Protein AF-A0A0F9MNR6-F1 (afdb_monomer)

Sequence (691 aa):
SHTIAQTVEPNKKSMDAIFELLEKRSGTDFSLYKPTTIMRRINHRMANLQLGSLVEYFEMIKNSPRELDVLFETVLIGVTEFFRDTEAYAGLKKYLEIMLNDKNSGDSIRIWSVGCATGQEPYSVGILLHELLGKTINQYHIQVFASDIDEKALNFGRKGIYPKESLESMPPDLVKRYFEPRGEHHFEIVKEIKQHTLFTRHDISNDPPFVKLDLITCRNLLIYFNNDLQKQSFQIFHYSLRPHGLLFLGKSESVSVAADLFTTTDSKKIFRKADATLNYQLRFSRFKNQRERMASEKQKDKVRNMSIIDVAKETLYYKFEHPFVIVNGQSEIKEVHGSLRLYLEIGQGTMNANLHKMANPELVTVLKALQAQVKKTGVPHLSHIVKFNLYDNDHYLRIRIAPLIYMVREEQYYLVMFQKVEPSDQILDLEKKLNTQDFVDLRIKELEDELASTKEHLQIFTEELEATNEELQTINEELQSANEELKSSNEELETSNEELQSANEELNTANHEMRLANEELVKKENELQEEKEKKLQEEKEKQEKLIEEMKKIKKEKKEKPKKVKKEKADQIVSETTIPTQEISGAKTSSPNSLFQTLSQETEEPEKKSIASFVPFSEGKESEAPESSKLRIIPNVTDTESAHSSFTPIQSTPLIQSESPKPAGNETTTCKKCGSVLSNDYVFCNKCGDRL

pLDDT: mean 72.27, std 23.28, range [23.66, 98.5]

Secondary structure (DSSP, 8-state):
---------HHHHHHHHHHHHHHHHHS--GGGB-HHHHHHHHHHHHHHTT---HHHHHHHHHH-HHHHHHHHHHH------TTSSHHHHHHHHHHHHHHHHT--TT-EEEEEEET-TTTHHHHHHHHHHHHHHGGGGGGSEEEEEEEES-HHHHHHHHHTEEEGGGGTTS-HHHHHHHEEE-SSSEEEEPHHHHTTEEEEE--TTTSPPPPSEEEEEE-SSGGGB-HHHHHHHHHHHHHHEEEEEEEEE-TT--STTSTTTEEE-SSTTEEEE-----------GGG--HHHHHHHHHHHT------HHHHHHHHHHHT--S-EEEE-TT-BEEEEES--TTTB---SSS---BHHHHB-HHHHHHHHHHHHHHHHHSS-EE---EEEEETTEEEEEEEEEEE-SS-BTTB--EEEEEEEE---HHHHHHHTT--STHHHHHHHHHHHHHHHHHHHHHHHHHHHHHHHHHHHHHHHHHHHHHHHHHHHHHHHHHHHHHHHHHHHHHHHHHHHHHHHHHHHHHHHHHHHHHHHHHHHHHHHHHHHHHHHHHHHHHHHTTSS--------------------------------------------------------------------------------------------------PPPPPP--EEE-TTT--EEETT-SB-TTT--B-

Structure (mmCIF, N/CA/C/O backbone):
data_AF-A0A0F9MNR6-F1
#
_entry.id   AF-A0A0F9MNR6-F1
#
loop_
_atom_site.group_PDB
_atom_site.id
_atom_site.type_symbol
_atom_site.label_atom_id
_atom_site.label_alt_id
_atom_site.label_comp_id
_atom_site.label_asym_id
_atom_site.label_entity_id
_atom_site.label_seq_id
_atom_site.pdbx_PDB_ins_code
_atom_site.Cartn_x
_atom_site.Cartn_y
_atom_site.Cartn_z
_atom_site.occupancy
_atom_site.B_iso_or_equiv
_atom_site.auth_seq_id
_atom_site.auth_comp_id
_atom_site.auth_asym_id
_atom_site.auth_atom_id
_atom_site.pdbx_PDB_model_num
ATOM 1 N N . SER A 1 1 ? 51.998 16.775 16.674 1.00 32.69 1 SER A N 1
ATOM 2 C CA . SER A 1 1 ? 51.042 17.892 16.800 1.00 32.69 1 SER A CA 1
ATOM 3 C C . SER A 1 1 ? 49.997 17.801 15.706 1.00 32.69 1 SER A C 1
ATOM 5 O O . SER A 1 1 ? 50.292 17.231 14.664 1.00 32.69 1 SER A O 1
ATOM 7 N N . HIS A 1 2 ? 48.796 18.313 15.975 1.00 33.59 2 HIS A N 1
ATOM 8 C CA . HIS A 1 2 ? 47.637 18.390 15.071 1.00 33.59 2 HIS A CA 1
ATOM 9 C C . HIS A 1 2 ? 47.983 19.093 13.727 1.00 33.59 2 HIS A C 1
ATOM 11 O O . HIS A 1 2 ? 48.987 19.796 13.655 1.00 33.59 2 HIS A O 1
ATOM 17 N N . THR A 1 3 ? 47.239 18.908 12.627 1.00 30.78 3 THR A N 1
ATOM 18 C CA . THR A 1 3 ? 45.774 18.728 12.576 1.00 30.78 3 THR A CA 1
ATOM 19 C C . THR A 1 3 ? 45.294 17.762 11.491 1.00 30.78 3 THR A C 1
ATOM 21 O O . THR A 1 3 ? 45.561 17.957 10.311 1.00 30.78 3 THR A O 1
ATOM 24 N N . ILE A 1 4 ? 44.480 16.778 11.893 1.00 39.31 4 ILE A N 1
ATOM 25 C CA . ILE A 1 4 ? 43.567 16.061 10.993 1.00 39.31 4 ILE A CA 1
ATOM 26 C C . ILE A 1 4 ? 42.297 16.912 10.891 1.00 39.31 4 ILE A C 1
ATOM 28 O O . ILE A 1 4 ? 41.480 16.919 11.810 1.00 39.31 4 ILE A O 1
ATOM 32 N N . ALA A 1 5 ? 42.148 17.661 9.799 1.00 33.19 5 ALA A N 1
ATOM 33 C CA . ALA A 1 5 ? 40.918 18.390 9.506 1.00 33.19 5 ALA A CA 1
ATOM 34 C C . ALA A 1 5 ? 39.936 17.441 8.804 1.00 33.19 5 ALA A C 1
ATOM 36 O O . ALA A 1 5 ? 40.214 16.951 7.711 1.00 33.19 5 ALA A O 1
ATOM 37 N N . GLN A 1 6 ? 38.805 17.144 9.444 1.00 35.50 6 GLN A N 1
ATOM 38 C CA . GLN A 1 6 ? 37.807 16.213 8.913 1.00 35.50 6 GLN A CA 1
ATOM 39 C C . GLN A 1 6 ? 37.038 16.842 7.741 1.00 35.50 6 GLN A C 1
ATOM 41 O O . GLN A 1 6 ? 36.097 17.607 7.944 1.00 35.50 6 GLN A O 1
ATOM 46 N N . THR A 1 7 ? 37.393 16.485 6.506 1.00 32.19 7 THR A N 1
ATOM 47 C CA . THR A 1 7 ? 36.620 16.835 5.304 1.00 32.19 7 THR A CA 1
ATOM 48 C C . THR A 1 7 ? 35.367 15.961 5.189 1.00 32.19 7 THR A C 1
ATOM 50 O O . THR A 1 7 ? 35.313 15.037 4.380 1.00 32.19 7 THR A O 1
ATOM 53 N N . VAL A 1 8 ? 34.357 16.235 6.020 1.00 35.06 8 VAL A N 1
ATOM 54 C CA . VAL A 1 8 ? 33.008 15.666 5.862 1.00 35.06 8 VAL A CA 1
ATOM 55 C C . VAL A 1 8 ? 32.266 16.445 4.770 1.00 35.06 8 VAL A C 1
ATOM 57 O O . VAL A 1 8 ? 32.317 17.672 4.717 1.00 35.06 8 VAL A O 1
ATOM 60 N N . GLU A 1 9 ? 31.632 15.719 3.854 1.00 35.97 9 GLU A N 1
ATOM 61 C CA . GLU A 1 9 ? 31.343 16.200 2.499 1.00 35.97 9 GLU A CA 1
ATOM 62 C C . GLU A 1 9 ? 30.207 17.242 2.403 1.00 35.97 9 GLU A C 1
ATOM 64 O O . GLU A 1 9 ? 29.107 16.997 2.911 1.00 35.97 9 GLU A O 1
ATOM 69 N N . PRO A 1 10 ? 30.380 18.327 1.617 1.00 40.88 10 PRO A N 1
ATOM 70 C CA . PRO A 1 10 ? 29.270 19.190 1.198 1.00 40.88 10 PRO A CA 1
ATOM 71 C C . PRO A 1 10 ? 28.190 18.435 0.401 1.00 40.88 10 PRO A C 1
ATOM 73 O O . PRO A 1 10 ? 27.001 18.715 0.544 1.00 40.88 10 PRO A O 1
ATOM 76 N N . ASN A 1 11 ? 28.602 17.437 -0.392 1.00 54.56 11 ASN A N 1
ATOM 77 C CA . ASN A 1 11 ? 27.741 16.696 -1.320 1.00 54.56 11 ASN A CA 1
ATOM 78 C C . ASN A 1 11 ? 26.550 16.006 -0.645 1.00 54.56 11 ASN A C 1
ATOM 80 O O . ASN A 1 11 ? 25.481 15.918 -1.249 1.00 54.56 11 ASN A O 1
ATOM 84 N N . LYS A 1 12 ? 26.708 15.516 0.593 1.00 55.94 12 LYS A N 1
ATOM 85 C CA . LYS A 1 12 ? 25.660 14.726 1.251 1.00 55.94 12 LYS A CA 1
ATOM 86 C C . LYS A 1 12 ? 24.411 15.564 1.537 1.00 55.94 12 LYS A C 1
ATOM 88 O O . LYS A 1 12 ? 23.324 15.176 1.128 1.00 55.94 12 LYS A O 1
ATOM 93 N N . LYS A 1 13 ? 24.583 16.766 2.106 1.00 66.62 13 LYS A N 1
ATOM 94 C CA . LYS A 1 13 ? 23.473 17.707 2.354 1.00 66.62 13 LYS A CA 1
ATOM 95 C C . LYS A 1 13 ? 22.749 18.108 1.066 1.00 66.62 13 LYS A C 1
ATOM 97 O O . LYS A 1 13 ? 21.528 18.211 1.064 1.00 66.62 13 LYS A O 1
ATOM 102 N N . SER A 1 14 ? 23.487 18.315 -0.028 1.00 71.56 14 SER A N 1
ATOM 103 C CA . SER A 1 14 ? 22.893 18.614 -1.337 1.00 71.56 14 SER A CA 1
ATOM 104 C C . SER A 1 14 ? 22.093 17.431 -1.888 1.00 71.56 14 SER A C 1
ATOM 106 O O . SER A 1 14 ? 21.013 17.635 -2.431 1.00 71.56 14 SER A O 1
ATOM 108 N N . MET A 1 15 ? 22.576 16.197 -1.715 1.00 80.69 15 MET A N 1
ATOM 109 C CA . MET A 1 15 ? 21.861 14.992 -2.145 1.00 80.69 15 MET A CA 1
ATOM 110 C C . MET A 1 15 ? 20.571 14.771 -1.342 1.00 80.69 15 MET A C 1
ATOM 112 O O . MET A 1 15 ? 19.519 14.532 -1.932 1.00 80.69 15 MET A O 1
ATOM 116 N N . ASP A 1 16 ? 20.624 14.933 -0.018 1.00 83.44 16 ASP A N 1
ATOM 117 C CA . ASP A 1 16 ? 19.452 14.826 0.861 1.00 83.44 16 ASP A CA 1
ATOM 118 C C . ASP A 1 16 ? 18.376 15.875 0.490 1.00 83.44 16 ASP A C 1
ATOM 120 O O . ASP A 1 16 ? 17.186 15.564 0.424 1.00 83.44 16 ASP A O 1
ATOM 124 N N . ALA A 1 17 ? 18.787 17.100 0.136 1.00 84.81 17 ALA A N 1
ATOM 125 C CA . ALA A 1 17 ? 17.880 18.153 -0.328 1.00 84.81 17 ALA A CA 1
ATOM 126 C C . ALA A 1 17 ? 17.275 17.883 -1.726 1.00 84.81 17 ALA A C 1
ATOM 128 O O . ALA A 1 17 ? 16.123 18.241 -1.979 1.00 84.81 17 ALA A O 1
ATOM 129 N N . ILE A 1 18 ? 18.007 17.214 -2.629 1.00 86.75 18 ILE A N 1
ATOM 130 C CA . ILE A 1 18 ? 17.462 16.736 -3.914 1.00 86.75 18 ILE A CA 1
ATOM 131 C C . ILE A 1 18 ? 16.411 15.639 -3.673 1.00 86.75 18 ILE A C 1
ATOM 133 O O . ILE A 1 18 ? 15.368 15.645 -4.330 1.00 86.75 18 ILE A O 1
ATOM 137 N N . PHE A 1 19 ? 16.638 14.731 -2.714 1.00 87.25 19 PHE A N 1
ATOM 138 C CA . PHE A 1 19 ? 15.638 13.728 -2.335 1.00 87.25 19 PHE A CA 1
ATOM 139 C C . PHE A 1 19 ? 14.364 14.362 -1.767 1.00 87.25 19 PHE A C 1
ATOM 141 O O . PHE A 1 19 ? 13.280 13.961 -2.184 1.00 87.25 19 PHE A O 1
ATOM 148 N N . GLU A 1 20 ? 14.456 15.385 -0.907 1.00 86.12 20 GLU A N 1
ATOM 149 C CA . GLU A 1 20 ? 13.261 16.104 -0.437 1.00 86.12 20 GLU A CA 1
ATOM 150 C C . GLU A 1 20 ? 12.458 16.737 -1.581 1.00 86.12 20 GLU A C 1
ATOM 152 O O . GLU A 1 20 ? 11.229 16.688 -1.557 1.00 86.12 20 GLU A O 1
ATOM 157 N N . LEU A 1 21 ? 13.115 17.338 -2.581 1.00 86.31 21 LEU A N 1
ATOM 158 C CA . LEU A 1 21 ? 12.413 17.923 -3.731 1.00 86.31 21 LEU A CA 1
ATOM 159 C C . LEU A 1 21 ? 11.714 16.848 -4.577 1.00 86.31 21 LEU A C 1
ATOM 161 O O . LEU A 1 21 ? 10.580 17.056 -5.010 1.00 86.31 21 LEU A O 1
ATOM 165 N N . LEU A 1 22 ? 12.342 15.683 -4.763 1.00 85.88 22 LEU A N 1
ATOM 166 C CA . LEU A 1 22 ? 11.725 14.544 -5.448 1.00 85.88 22 LEU A CA 1
ATOM 167 C C . LEU A 1 22 ? 10.566 13.932 -4.642 1.00 85.88 22 LEU A C 1
ATOM 169 O O . LEU A 1 22 ? 9.535 13.609 -5.235 1.00 85.88 22 LEU A O 1
ATOM 173 N N . GLU A 1 23 ? 10.671 13.824 -3.313 1.00 85.94 23 GLU A N 1
ATOM 174 C CA . GLU A 1 23 ? 9.572 13.365 -2.446 1.00 85.94 23 GLU A CA 1
ATOM 175 C C . GLU A 1 23 ? 8.391 14.345 -2.512 1.00 85.94 23 GLU A C 1
ATOM 177 O O . GLU A 1 23 ? 7.271 13.945 -2.832 1.00 85.94 23 GLU A O 1
ATOM 182 N N . LYS A 1 24 ? 8.650 15.648 -2.331 1.00 84.44 24 LYS A N 1
ATOM 183 C CA . LYS A 1 24 ? 7.645 16.724 -2.417 1.00 84.44 24 LYS A CA 1
ATOM 184 C C . LYS A 1 24 ? 6.960 16.787 -3.787 1.00 84.44 24 LYS A C 1
ATOM 186 O O . LYS A 1 24 ? 5.792 17.164 -3.857 1.00 84.44 24 LYS A O 1
ATOM 191 N N . ARG A 1 25 ? 7.649 16.402 -4.870 1.00 80.88 25 ARG A N 1
ATOM 192 C CA . ARG A 1 25 ? 7.089 16.367 -6.233 1.00 80.88 25 ARG A CA 1
ATOM 193 C C . ARG A 1 25 ? 6.283 15.103 -6.548 1.00 80.88 25 ARG A C 1
ATOM 195 O O . ARG A 1 25 ? 5.307 15.194 -7.291 1.00 80.88 25 ARG A O 1
ATOM 202 N N . SER A 1 26 ? 6.696 13.943 -6.035 1.00 76.12 26 SER A N 1
ATOM 203 C CA . SER A 1 26 ? 6.203 12.625 -6.481 1.00 76.12 26 SER A CA 1
ATOM 204 C C . SER A 1 26 ? 5.411 11.826 -5.441 1.00 76.12 26 SER A C 1
ATOM 206 O O . SER A 1 26 ? 4.767 10.831 -5.794 1.00 76.12 26 SER A O 1
ATOM 208 N N . GLY A 1 27 ? 5.497 12.210 -4.165 1.00 79.38 27 GLY A N 1
ATOM 209 C CA . GLY A 1 27 ? 4.997 11.442 -3.024 1.00 79.38 27 GLY A CA 1
ATOM 210 C C . GLY A 1 27 ? 5.763 10.143 -2.741 1.00 79.38 27 GLY A C 1
ATOM 211 O O . GLY A 1 27 ? 5.220 9.292 -2.046 1.00 79.38 27 GLY A O 1
ATOM 212 N N . THR A 1 28 ? 6.965 9.964 -3.304 1.00 82.81 28 THR A N 1
ATOM 213 C CA . THR A 1 28 ? 7.785 8.740 -3.188 1.00 82.81 28 THR A CA 1
ATOM 214 C C . THR A 1 28 ? 9.089 9.043 -2.447 1.00 82.81 28 THR A C 1
ATOM 216 O O . THR A 1 28 ? 9.795 9.983 -2.816 1.00 82.81 28 THR A O 1
ATOM 219 N N . ASP A 1 29 ? 9.441 8.250 -1.431 1.00 84.19 29 ASP A N 1
ATOM 220 C CA . ASP A 1 29 ? 10.691 8.431 -0.678 1.00 84.19 29 ASP A CA 1
ATOM 221 C C . ASP A 1 29 ? 11.883 7.782 -1.404 1.00 84.19 29 ASP A C 1
ATOM 223 O O . ASP A 1 29 ? 12.104 6.568 -1.358 1.00 84.19 29 ASP A O 1
ATOM 227 N N . PHE A 1 30 ? 12.684 8.615 -2.069 1.00 84.38 30 PHE A N 1
ATOM 228 C CA . PHE A 1 30 ? 13.890 8.182 -2.774 1.00 84.38 30 PHE A CA 1
ATOM 229 C C . PHE A 1 30 ? 15.119 7.975 -1.870 1.00 84.38 30 PHE A C 1
ATOM 231 O O . PHE A 1 30 ? 16.116 7.432 -2.346 1.00 84.38 30 PHE A O 1
ATOM 238 N N . SER A 1 31 ? 15.069 8.314 -0.575 1.00 83.25 31 SER A N 1
ATOM 239 C CA . SER A 1 31 ? 16.172 8.029 0.363 1.00 83.25 31 SER A CA 1
ATOM 240 C C . SER A 1 31 ? 16.348 6.525 0.630 1.00 83.25 31 SER A C 1
ATOM 242 O O . SER A 1 31 ? 17.445 6.055 0.940 1.00 83.25 31 SER A O 1
ATOM 244 N N . LEU A 1 32 ? 15.277 5.750 0.422 1.00 84.25 32 LEU A N 1
ATOM 245 C CA . LEU A 1 32 ? 15.248 4.289 0.514 1.00 84.25 32 LEU A CA 1
ATOM 246 C C . LEU A 1 32 ? 15.791 3.576 -0.745 1.00 84.25 32 LEU A C 1
ATOM 248 O O . LEU A 1 32 ? 15.932 2.349 -0.775 1.00 84.25 32 LEU A O 1
ATOM 252 N N . TYR A 1 33 ? 16.126 4.328 -1.795 1.00 86.00 33 TYR A N 1
ATOM 253 C CA . TYR A 1 33 ? 16.748 3.821 -3.018 1.00 86.00 33 TYR A CA 1
ATOM 254 C C . TYR A 1 33 ? 18.277 3.921 -2.913 1.00 86.00 33 TYR A C 1
ATOM 256 O O . TYR A 1 33 ? 18.819 4.737 -2.174 1.00 86.00 33 TYR A O 1
ATOM 264 N N . LYS A 1 34 ? 19.015 3.099 -3.669 1.00 82.88 34 LYS A N 1
ATOM 265 C CA . LYS A 1 34 ? 20.488 3.080 -3.660 1.00 82.88 34 LYS A CA 1
ATOM 266 C C . LYS A 1 34 ? 21.052 4.423 -4.160 1.00 82.88 34 LYS A C 1
ATOM 268 O O . LYS A 1 34 ? 20.995 4.668 -5.373 1.00 82.88 34 LYS A O 1
ATOM 273 N N . PRO A 1 35 ? 21.694 5.253 -3.305 1.00 81.38 35 PRO A N 1
ATOM 274 C CA . PRO A 1 35 ? 22.107 6.604 -3.696 1.00 81.38 35 PRO A CA 1
ATOM 275 C C . PRO A 1 35 ? 23.110 6.611 -4.853 1.00 81.38 35 PRO A C 1
ATOM 277 O O . PRO A 1 35 ? 23.061 7.485 -5.710 1.00 81.38 35 PRO A O 1
ATOM 280 N N . THR A 1 36 ? 23.960 5.585 -4.954 1.00 77.12 36 THR A N 1
ATOM 281 C CA . THR A 1 36 ? 24.904 5.392 -6.069 1.00 77.12 36 THR A CA 1
ATOM 282 C C . THR A 1 36 ? 24.225 5.291 -7.438 1.00 77.12 36 THR A C 1
ATOM 284 O O . THR A 1 36 ? 24.785 5.740 -8.438 1.00 77.12 36 THR A O 1
ATOM 287 N N . THR A 1 37 ? 23.010 4.736 -7.509 1.00 76.75 37 THR A N 1
ATOM 288 C CA . THR A 1 37 ? 22.270 4.609 -8.775 1.00 76.75 37 THR A CA 1
ATOM 289 C C . THR A 1 37 ? 21.656 5.940 -9.194 1.00 76.75 37 THR A C 1
ATOM 291 O O . THR A 1 37 ? 21.721 6.293 -10.372 1.00 76.75 37 THR A O 1
ATOM 294 N N . ILE A 1 38 ? 21.121 6.697 -8.232 1.00 82.25 38 ILE A N 1
ATOM 295 C CA . ILE A 1 38 ? 20.514 8.013 -8.467 1.00 82.25 38 ILE A CA 1
ATOM 296 C C . ILE A 1 38 ? 21.596 9.065 -8.751 1.00 82.25 38 ILE A C 1
ATOM 298 O O . ILE A 1 38 ? 21.491 9.788 -9.738 1.00 82.25 38 ILE A O 1
ATOM 302 N N . MET A 1 39 ? 22.702 9.071 -8.002 1.00 82.94 39 MET A N 1
ATOM 303 C CA . MET A 1 39 ? 23.853 9.950 -8.251 1.00 82.94 39 MET A CA 1
ATOM 304 C C . MET A 1 39 ? 24.424 9.763 -9.666 1.00 82.94 39 MET A C 1
ATOM 306 O O . MET A 1 39 ? 24.720 10.735 -10.352 1.00 82.94 39 MET A O 1
ATOM 310 N N . ARG A 1 40 ? 24.493 8.524 -10.179 1.00 80.44 40 ARG A N 1
ATOM 311 C CA . ARG A 1 40 ? 24.907 8.263 -11.572 1.00 80.44 40 ARG A CA 1
ATOM 312 C C . ARG A 1 40 ? 23.952 8.881 -12.607 1.00 80.44 40 ARG A C 1
ATOM 314 O O . ARG A 1 40 ? 24.391 9.233 -13.700 1.00 80.44 40 ARG A O 1
ATOM 321 N N . ARG A 1 41 ? 22.658 9.012 -12.291 1.00 83.31 41 ARG A N 1
ATOM 322 C CA . ARG A 1 41 ? 21.667 9.703 -13.137 1.00 83.31 41 ARG A CA 1
ATOM 323 C C . ARG A 1 41 ? 21.787 11.223 -13.027 1.00 83.31 41 ARG A C 1
ATOM 325 O O . ARG A 1 41 ? 21.767 11.887 -14.059 1.00 83.31 41 ARG A O 1
ATOM 332 N N . ILE A 1 42 ? 22.009 11.751 -11.826 1.00 87.31 42 ILE A N 1
ATOM 333 C CA . ILE A 1 42 ? 22.253 13.181 -11.584 1.00 87.31 42 ILE A CA 1
ATOM 334 C C . ILE A 1 42 ? 23.527 13.651 -12.290 1.00 87.31 42 ILE A C 1
ATOM 336 O O . ILE A 1 42 ? 23.466 14.597 -13.066 1.00 87.31 42 ILE A O 1
ATOM 340 N N . ASN A 1 43 ? 24.645 12.935 -12.150 1.00 85.69 43 ASN A N 1
ATOM 341 C CA . ASN A 1 43 ? 25.895 13.256 -12.848 1.00 85.69 43 ASN A CA 1
ATOM 342 C C . ASN A 1 43 ? 25.715 13.261 -14.379 1.00 85.69 43 ASN A C 1
ATOM 344 O O . ASN A 1 43 ? 26.322 14.071 -15.075 1.00 85.69 43 ASN A O 1
ATOM 348 N N . HIS A 1 44 ? 24.843 12.397 -14.912 1.00 85.25 44 HIS A N 1
ATOM 349 C CA . HIS A 1 44 ? 24.480 12.410 -16.330 1.00 85.25 44 HIS A CA 1
ATOM 350 C C . HIS A 1 44 ? 23.611 13.627 -16.702 1.00 85.25 44 HIS A C 1
ATOM 352 O O . HIS A 1 44 ? 23.842 14.220 -17.752 1.00 85.25 44 HIS A O 1
ATOM 358 N N . ARG A 1 45 ? 22.650 14.055 -15.865 1.00 89.69 45 ARG A N 1
ATOM 359 C CA . ARG A 1 45 ? 21.923 15.328 -16.070 1.00 89.69 45 ARG A CA 1
ATOM 360 C C . ARG A 1 45 ? 22.882 16.520 -16.044 1.00 89.69 45 ARG A C 1
ATOM 362 O O . ARG A 1 45 ? 22.894 17.290 -16.996 1.00 89.69 45 ARG A O 1
ATOM 369 N N . MET A 1 46 ? 23.736 16.614 -15.024 1.00 91.19 46 MET A N 1
ATOM 370 C CA . MET A 1 46 ? 24.751 17.664 -14.881 1.00 91.19 46 MET A CA 1
ATOM 371 C C . MET A 1 46 ? 25.675 17.756 -16.099 1.00 91.19 46 MET A C 1
ATOM 373 O O . MET A 1 46 ? 25.863 18.847 -16.622 1.00 91.19 46 MET A O 1
ATOM 377 N N . ALA A 1 47 ? 26.186 16.627 -16.603 1.00 88.75 47 ALA A N 1
ATOM 378 C CA . ALA A 1 47 ? 27.044 16.606 -17.789 1.00 88.75 47 ALA A CA 1
ATOM 379 C C . ALA A 1 47 ? 26.325 17.107 -19.057 1.00 88.75 47 ALA A C 1
ATOM 381 O O . ALA A 1 47 ? 26.888 17.896 -19.811 1.00 88.75 47 ALA A O 1
ATOM 382 N N . ASN A 1 48 ? 25.064 16.707 -19.271 1.00 91.00 48 ASN A N 1
ATOM 383 C CA . ASN A 1 48 ? 24.255 17.189 -20.401 1.00 91.00 48 ASN A CA 1
ATOM 384 C C . ASN A 1 48 ? 23.892 18.683 -20.294 1.00 91.00 48 ASN A C 1
ATOM 386 O O . ASN A 1 48 ? 23.596 19.311 -21.306 1.00 91.00 48 ASN A O 1
ATOM 390 N N . LEU A 1 49 ? 23.910 19.242 -19.081 1.00 90.56 49 LEU A N 1
ATOM 391 C CA . LEU A 1 49 ? 23.589 20.643 -18.785 1.00 90.56 49 LEU A CA 1
ATOM 392 C C . LEU A 1 49 ? 24.836 21.486 -18.460 1.00 90.56 49 LEU A C 1
ATOM 394 O O . LEU A 1 49 ? 24.709 22.651 -18.102 1.00 90.56 49 LEU A O 1
ATOM 398 N N . GLN A 1 50 ? 26.031 20.905 -18.625 1.00 91.75 50 GLN A N 1
ATOM 399 C CA . GLN A 1 50 ? 27.344 21.543 -18.469 1.00 91.75 50 GLN A CA 1
ATOM 400 C C . GLN A 1 50 ? 27.595 22.168 -17.078 1.00 91.75 50 GLN A C 1
ATOM 402 O O . GLN A 1 50 ? 28.319 23.153 -16.955 1.00 91.75 50 GLN A O 1
ATOM 407 N N . LEU A 1 51 ? 27.022 21.573 -16.025 1.00 89.94 51 LEU A N 1
ATOM 408 C CA . LEU A 1 51 ? 27.155 22.041 -14.638 1.00 89.94 51 LEU A CA 1
ATOM 409 C C . LEU A 1 51 ? 28.347 21.398 -13.918 1.00 89.94 51 LEU A C 1
ATOM 411 O O . LEU A 1 51 ? 28.583 20.193 -14.039 1.00 89.94 51 LEU A O 1
ATOM 415 N N . GLY A 1 52 ? 29.067 22.199 -13.132 1.00 85.31 52 GLY A N 1
ATOM 416 C CA . GLY A 1 52 ? 30.285 21.809 -12.424 1.00 85.31 52 GLY A CA 1
ATOM 417 C C . GLY A 1 52 ? 30.051 21.202 -11.040 1.00 85.31 52 GLY A C 1
ATOM 418 O O . GLY A 1 52 ? 30.874 20.405 -10.587 1.00 85.31 52 GLY A O 1
ATOM 419 N N . SER A 1 53 ? 28.940 21.525 -10.366 1.00 87.31 53 SER A N 1
ATOM 420 C CA . SER A 1 53 ? 28.663 21.031 -9.009 1.00 87.31 53 SER A CA 1
ATOM 421 C C . SER A 1 53 ? 27.218 20.593 -8.756 1.00 87.31 53 SER A C 1
ATOM 423 O O . SER A 1 53 ? 26.259 21.041 -9.386 1.00 87.31 53 SER A O 1
ATOM 425 N N . LEU A 1 54 ? 27.060 19.721 -7.756 1.00 86.62 54 LEU A N 1
ATOM 426 C CA . LEU A 1 54 ? 25.757 19.263 -7.267 1.00 86.62 54 LEU A CA 1
ATOM 427 C C . LEU A 1 54 ? 24.926 20.412 -6.658 1.00 86.62 54 LEU A C 1
ATOM 429 O O . LEU A 1 54 ? 23.700 20.334 -6.620 1.00 86.62 54 LEU A O 1
ATOM 433 N N . VAL A 1 55 ? 25.588 21.486 -6.210 1.00 88.06 55 VAL A N 1
ATOM 434 C CA . VAL A 1 55 ? 24.955 22.694 -5.657 1.00 88.06 55 VAL A CA 1
ATOM 435 C C . VAL A 1 55 ? 24.323 23.535 -6.768 1.00 88.06 55 VAL A C 1
ATOM 437 O O . VAL A 1 55 ? 23.174 23.949 -6.628 1.00 88.06 55 VAL A O 1
ATOM 440 N N . GLU A 1 56 ? 25.018 23.719 -7.897 1.00 88.50 56 GLU A N 1
ATOM 441 C CA . GLU A 1 56 ? 24.442 24.350 -9.097 1.00 88.50 56 GLU A CA 1
ATOM 442 C C . GLU A 1 56 ? 23.217 23.574 -9.593 1.00 88.50 56 GLU A C 1
ATOM 444 O O . GLU A 1 56 ? 22.185 24.172 -9.897 1.00 88.50 56 GLU A O 1
ATOM 449 N N . TYR A 1 57 ? 23.299 22.237 -9.622 1.00 90.44 57 TYR A N 1
ATOM 450 C CA . TYR A 1 57 ? 22.165 21.411 -10.033 1.00 90.44 57 TYR A CA 1
ATOM 451 C C . TYR A 1 57 ? 20.981 21.528 -9.066 1.00 90.44 57 TYR A C 1
ATOM 453 O O . TYR A 1 57 ? 19.847 21.680 -9.517 1.00 90.44 57 TYR A O 1
ATOM 461 N N . PHE A 1 58 ? 21.230 21.529 -7.752 1.00 89.88 58 PHE A N 1
ATOM 462 C CA . PHE A 1 58 ? 20.189 21.730 -6.743 1.00 89.88 58 PHE A CA 1
ATOM 463 C C . PHE A 1 58 ? 19.468 23.079 -6.902 1.00 89.88 58 PHE A C 1
ATOM 465 O O . PHE A 1 58 ? 18.238 23.116 -6.953 1.00 89.88 58 PHE A O 1
ATOM 472 N N . GLU A 1 59 ? 20.204 24.186 -7.039 1.00 88.44 59 GLU A N 1
ATOM 473 C CA . GLU A 1 59 ? 19.584 25.499 -7.252 1.00 88.44 59 GLU A CA 1
ATOM 474 C C . GLU A 1 59 ? 18.858 25.580 -8.605 1.00 88.44 59 GLU A C 1
ATOM 476 O O . GLU A 1 59 ? 17.802 26.205 -8.700 1.00 88.44 59 GLU A O 1
ATOM 481 N N . MET A 1 60 ? 19.333 24.888 -9.643 1.00 88.69 60 MET A N 1
ATOM 482 C CA . MET A 1 60 ? 18.624 24.829 -10.921 1.00 88.69 60 MET A CA 1
ATOM 483 C C . MET A 1 60 ? 17.309 24.034 -10.837 1.00 88.69 60 MET A C 1
ATOM 485 O O . MET A 1 60 ? 16.293 24.532 -11.319 1.00 88.69 60 MET A O 1
ATOM 489 N N . ILE A 1 61 ? 17.269 22.847 -10.210 1.00 91.00 61 ILE A N 1
ATOM 490 C CA . ILE A 1 61 ? 16.010 22.075 -10.083 1.00 91.00 61 ILE A CA 1
ATOM 491 C C . ILE A 1 61 ? 14.989 22.778 -9.178 1.00 91.00 61 ILE A C 1
ATOM 493 O O . ILE A 1 61 ? 13.788 22.712 -9.424 1.00 91.00 61 ILE A O 1
ATOM 497 N N . LYS A 1 62 ? 15.470 23.505 -8.163 1.00 88.69 62 LYS A N 1
ATOM 498 C CA . LYS A 1 62 ? 14.670 24.325 -7.243 1.00 88.69 62 LYS A CA 1
ATOM 499 C C . LYS A 1 62 ? 13.996 25.510 -7.946 1.00 88.69 62 LYS A C 1
ATOM 501 O O . LYS A 1 62 ? 12.863 25.842 -7.613 1.00 88.69 62 LYS A O 1
ATOM 506 N N . ASN A 1 63 ? 14.665 26.113 -8.932 1.00 89.81 63 ASN A N 1
ATOM 507 C CA . ASN A 1 63 ? 14.128 27.219 -9.734 1.00 89.81 63 ASN A CA 1
ATOM 508 C C . ASN A 1 63 ? 13.443 26.763 -11.044 1.00 89.81 63 ASN A C 1
ATOM 510 O O . ASN A 1 63 ? 12.811 27.575 -11.717 1.00 89.81 63 ASN A O 1
ATOM 514 N N . SER A 1 64 ? 13.535 25.479 -11.414 1.00 90.00 64 SER A N 1
ATOM 515 C CA . SER A 1 64 ? 12.961 24.917 -12.646 1.00 90.00 64 SER A CA 1
ATOM 516 C C . SER A 1 64 ? 12.160 23.635 -12.371 1.00 90.00 64 SER A C 1
ATOM 518 O O . SER A 1 64 ? 12.707 22.530 -12.450 1.00 90.00 64 SER A O 1
ATOM 520 N N . PRO A 1 65 ? 10.833 23.738 -12.143 1.00 86.69 65 PRO A N 1
ATOM 521 C CA . PRO A 1 65 ? 9.959 22.573 -11.977 1.00 86.69 65 PRO A CA 1
ATOM 522 C C . PRO A 1 65 ? 10.025 21.589 -13.156 1.00 86.69 65 PRO A C 1
ATOM 524 O O . PRO A 1 65 ? 9.896 20.383 -12.971 1.00 86.69 65 PRO A O 1
ATOM 527 N N . ARG A 1 66 ? 10.298 22.093 -14.370 1.00 89.56 66 ARG A N 1
ATOM 528 C CA . ARG A 1 66 ? 10.491 21.268 -15.570 1.00 89.56 66 ARG A CA 1
ATOM 529 C C . ARG A 1 66 ? 11.753 20.404 -15.497 1.00 89.56 66 ARG A C 1
ATOM 531 O O . ARG A 1 66 ? 11.733 19.288 -16.005 1.00 89.56 66 ARG A O 1
ATOM 538 N N . GLU A 1 67 ? 12.840 20.888 -14.895 1.00 91.44 67 GLU A N 1
ATOM 539 C CA . GLU A 1 67 ? 14.022 20.042 -14.683 1.00 91.44 67 GLU A CA 1
ATOM 540 C C . GLU A 1 67 ? 13.764 19.006 -13.588 1.00 91.44 67 GLU A C 1
ATOM 542 O O . GLU A 1 67 ? 14.202 17.870 -13.733 1.00 91.44 67 GLU A O 1
ATOM 547 N N . LEU A 1 68 ? 13.023 19.355 -12.531 1.00 88.19 68 LEU A N 1
ATOM 548 C CA . LEU A 1 68 ? 12.652 18.404 -11.480 1.00 88.19 68 LEU A CA 1
ATOM 549 C C . LEU A 1 68 ? 11.817 17.231 -12.034 1.00 88.19 68 LEU A C 1
ATOM 551 O O . LEU A 1 68 ? 12.057 16.083 -11.659 1.00 88.19 68 LEU A O 1
ATOM 555 N N . ASP A 1 69 ? 10.918 17.498 -12.987 1.00 86.25 69 ASP A N 1
ATOM 556 C CA . ASP A 1 69 ? 10.178 16.466 -13.730 1.00 86.25 69 ASP A CA 1
ATOM 557 C C . ASP A 1 69 ? 11.106 15.586 -14.582 1.00 86.25 69 ASP A C 1
ATOM 559 O O . ASP A 1 69 ? 11.042 14.358 -14.517 1.00 86.25 69 ASP A O 1
ATOM 563 N N . VAL A 1 70 ? 12.034 16.192 -15.332 1.00 87.69 70 VAL A N 1
ATOM 564 C CA . VAL A 1 70 ? 12.998 15.436 -16.150 1.00 87.69 70 VAL A CA 1
ATOM 565 C C . VAL A 1 70 ? 13.980 14.639 -15.280 1.00 87.69 70 VAL A C 1
ATOM 567 O O . VAL A 1 70 ? 14.385 13.544 -15.671 1.00 87.69 70 VAL A O 1
ATOM 570 N N . LEU A 1 71 ? 14.345 15.127 -14.092 1.00 88.25 71 LEU A N 1
ATOM 571 C CA . LEU A 1 71 ? 15.142 14.386 -13.114 1.00 88.25 71 LEU A CA 1
ATOM 572 C C . LEU A 1 71 ? 14.380 13.159 -12.605 1.00 88.25 71 LEU A C 1
ATOM 574 O O . LEU A 1 71 ? 14.942 12.064 -12.617 1.00 88.25 71 LEU A O 1
ATOM 578 N N . PHE A 1 72 ? 13.114 13.326 -12.214 1.00 85.69 72 PHE A N 1
ATOM 579 C CA . PHE A 1 72 ? 12.234 12.230 -11.803 1.00 85.69 72 PHE A CA 1
ATOM 580 C C . PHE A 1 72 ? 12.138 11.163 -12.909 1.00 85.69 72 PHE A C 1
ATOM 582 O O . PHE A 1 72 ? 12.483 10.007 -12.675 1.00 85.69 72 PHE A O 1
ATOM 589 N N . GLU A 1 73 ? 11.836 11.559 -14.149 1.00 82.81 73 GLU A N 1
ATOM 590 C CA . GLU A 1 73 ? 11.822 10.659 -15.316 1.00 82.81 73 GLU A CA 1
ATOM 591 C C . GLU A 1 73 ? 13.190 9.999 -15.591 1.00 82.81 73 GLU A C 1
ATOM 593 O O . GLU A 1 73 ? 13.253 8.843 -15.995 1.00 82.81 73 GLU A O 1
ATOM 598 N N . THR A 1 74 ? 14.308 10.683 -15.324 1.00 81.81 74 THR A N 1
ATOM 599 C CA . THR A 1 74 ? 15.664 10.127 -15.520 1.00 81.81 74 THR A CA 1
ATOM 600 C C . THR A 1 74 ? 16.073 9.141 -14.410 1.00 81.81 74 THR A C 1
ATOM 602 O O . THR A 1 74 ? 16.944 8.287 -14.623 1.00 81.81 74 THR A O 1
ATOM 605 N N . VAL A 1 75 ? 15.456 9.235 -13.227 1.00 81.12 75 VAL A N 1
ATOM 606 C CA . VAL A 1 75 ? 15.602 8.270 -12.124 1.00 81.12 75 VAL A CA 1
ATOM 607 C C . VAL A 1 75 ? 14.775 7.004 -12.380 1.00 81.12 75 VAL A C 1
ATOM 609 O O . VAL A 1 75 ? 15.239 5.910 -12.052 1.00 81.12 75 VAL A O 1
ATOM 612 N N . LEU A 1 76 ? 13.606 7.123 -13.016 1.00 78.31 76 LEU A N 1
ATOM 613 C CA . LEU A 1 76 ? 12.699 6.011 -13.313 1.00 78.31 76 LEU A CA 1
ATOM 614 C C . LEU A 1 76 ? 13.117 5.246 -14.580 1.00 78.31 76 LEU A C 1
ATOM 616 O O . LEU A 1 76 ? 12.849 5.635 -15.713 1.00 78.31 76 LEU A O 1
ATOM 620 N N . ILE A 1 77 ? 13.791 4.110 -14.396 1.00 71.38 77 ILE A N 1
ATOM 621 C CA . ILE A 1 77 ? 14.353 3.313 -15.498 1.00 71.38 77 ILE A CA 1
ATOM 622 C C . ILE A 1 77 ? 13.293 2.337 -16.042 1.00 71.38 77 ILE A C 1
ATOM 624 O O . ILE A 1 77 ? 13.393 1.126 -15.869 1.00 71.38 77 ILE A O 1
ATOM 628 N N . GLY A 1 78 ? 12.284 2.867 -16.739 1.00 73.62 78 GLY A N 1
ATOM 629 C CA . GLY A 1 78 ? 11.150 2.113 -17.305 1.00 73.62 78 GLY A CA 1
ATOM 630 C C . GLY A 1 78 ? 11.462 1.185 -18.497 1.00 73.62 78 GLY A C 1
ATOM 631 O O . GLY A 1 78 ? 10.589 0.952 -19.330 1.00 73.62 78 GLY A O 1
ATOM 632 N N . VAL A 1 79 ? 12.696 0.679 -18.628 1.00 80.31 79 VAL A N 1
ATOM 633 C CA . VAL A 1 79 ? 13.121 -0.173 -19.757 1.00 80.31 79 VAL A CA 1
ATOM 634 C C . VAL A 1 79 ? 12.694 -1.622 -19.523 1.00 80.31 79 VAL A C 1
ATOM 636 O O . VAL A 1 79 ? 13.265 -2.326 -18.681 1.00 80.31 79 VAL A O 1
ATOM 639 N N . THR A 1 80 ? 11.723 -2.076 -20.312 1.00 88.75 80 THR A N 1
ATOM 640 C CA . THR A 1 80 ? 11.108 -3.407 -20.253 1.00 88.75 80 THR A CA 1
ATOM 641 C C . THR A 1 80 ? 10.747 -3.908 -21.662 1.00 88.75 80 THR A C 1
ATOM 643 O O . THR A 1 80 ? 10.705 -3.126 -22.609 1.00 88.75 80 THR A O 1
ATOM 646 N N . GLU A 1 81 ? 10.525 -5.213 -21.803 1.00 92.81 81 GLU A N 1
ATOM 647 C CA . GLU A 1 81 ? 10.294 -5.930 -23.066 1.00 92.81 81 GLU A CA 1
ATOM 648 C C . GLU A 1 81 ? 9.301 -7.082 -22.834 1.00 92.81 81 GLU A C 1
ATOM 650 O O . GLU A 1 81 ? 9.170 -7.579 -21.709 1.00 92.81 81 GLU A O 1
ATOM 655 N N . PHE A 1 82 ? 8.597 -7.528 -23.877 1.00 95.44 82 PHE A N 1
ATOM 656 C CA . PHE A 1 82 ? 7.711 -8.689 -23.758 1.00 95.44 82 PHE A CA 1
ATOM 657 C C . PHE A 1 82 ? 8.518 -9.974 -23.550 1.00 95.44 82 PHE A C 1
ATOM 659 O O . PHE A 1 82 ? 9.562 -10.172 -24.173 1.00 95.44 82 PHE A O 1
ATOM 666 N N . PHE A 1 83 ? 8.024 -10.839 -22.658 1.00 93.19 83 PHE A N 1
ATOM 667 C CA . PHE A 1 83 ? 8.657 -12.099 -22.248 1.00 93.19 83 PHE A CA 1
ATOM 668 C C . PHE A 1 83 ? 10.127 -11.967 -21.800 1.00 93.19 83 PHE A C 1
ATOM 670 O O . PHE A 1 83 ? 10.900 -12.919 -21.913 1.00 93.19 83 PHE A O 1
ATOM 677 N N . ARG A 1 84 ? 10.492 -10.802 -21.231 1.00 90.44 84 ARG A N 1
ATOM 678 C CA . ARG A 1 84 ? 11.815 -10.498 -20.658 1.00 90.44 84 ARG A CA 1
ATOM 679 C C . ARG A 1 84 ? 12.361 -11.665 -19.843 1.00 90.44 84 ARG A C 1
ATOM 681 O O . ARG A 1 84 ? 11.884 -11.895 -18.728 1.00 90.44 84 ARG A O 1
ATOM 688 N N . ASP A 1 85 ? 13.407 -12.311 -20.357 1.00 89.31 85 ASP A N 1
ATOM 689 C CA . ASP A 1 85 ? 13.943 -13.598 -19.888 1.00 89.31 85 ASP A CA 1
ATOM 690 C C . ASP A 1 85 ? 13.023 -14.808 -20.156 1.00 89.31 85 ASP A C 1
ATOM 692 O O . ASP A 1 85 ? 12.359 -15.333 -19.258 1.00 89.31 85 ASP A O 1
ATOM 696 N N . THR A 1 86 ? 13.012 -15.266 -21.409 1.00 89.62 86 THR A N 1
ATOM 697 C CA . THR A 1 86 ? 12.148 -16.351 -21.907 1.00 89.62 86 THR A CA 1
ATOM 698 C C . THR A 1 86 ? 12.337 -17.682 -21.172 1.00 89.62 86 THR A C 1
ATOM 700 O O . THR A 1 86 ? 11.354 -18.377 -20.922 1.00 89.62 86 THR A O 1
ATOM 703 N N . GLU A 1 87 ? 13.562 -18.020 -20.757 1.00 89.44 87 GLU A N 1
ATOM 704 C CA . GLU A 1 87 ? 13.865 -19.210 -19.942 1.00 89.44 87 GLU A CA 1
ATOM 705 C C . GLU A 1 87 ? 13.125 -19.167 -18.595 1.00 89.44 87 GLU A C 1
ATOM 707 O O . GLU A 1 87 ? 12.493 -20.140 -18.176 1.00 89.44 87 GLU A O 1
ATOM 712 N N . ALA A 1 88 ? 13.130 -18.009 -17.933 1.00 91.50 88 ALA A N 1
ATOM 713 C CA . ALA A 1 88 ? 12.457 -17.840 -16.654 1.00 91.50 88 ALA A CA 1
ATOM 714 C C . ALA A 1 88 ? 10.924 -17.802 -16.797 1.00 91.50 88 ALA A C 1
ATOM 716 O O . ALA A 1 88 ? 10.223 -18.313 -15.923 1.00 91.50 88 ALA A O 1
ATOM 717 N N . TYR A 1 89 ? 10.398 -17.294 -17.919 1.00 93.06 89 TYR A N 1
ATOM 718 C CA . TYR A 1 89 ? 8.978 -17.423 -18.276 1.00 93.06 89 TYR A CA 1
ATOM 719 C C . TYR A 1 89 ? 8.564 -18.875 -18.583 1.00 93.06 89 TYR A C 1
ATOM 721 O O . TYR A 1 89 ? 7.467 -19.281 -18.203 1.00 93.06 89 TYR A O 1
ATOM 729 N N . ALA A 1 90 ? 9.433 -19.690 -19.191 1.00 91.75 90 ALA A N 1
ATOM 730 C CA . ALA A 1 90 ? 9.186 -21.126 -19.358 1.00 91.75 90 ALA A CA 1
ATOM 731 C C . ALA A 1 90 ? 9.149 -21.855 -18.000 1.00 91.75 90 ALA A C 1
ATOM 733 O O . ALA A 1 90 ? 8.276 -22.691 -17.765 1.00 91.75 90 ALA A O 1
ATOM 734 N N . GLY A 1 91 ? 10.025 -21.469 -17.065 1.00 92.69 91 GLY A N 1
ATOM 735 C CA . GLY A 1 91 ? 9.935 -21.894 -15.666 1.00 92.69 91 GLY A CA 1
ATOM 736 C C . GLY A 1 91 ? 8.623 -21.464 -14.995 1.00 92.69 91 GLY A C 1
ATOM 737 O O . GLY A 1 91 ? 8.004 -22.264 -14.296 1.00 92.69 91 GLY A O 1
ATOM 738 N N . LEU A 1 92 ? 8.165 -20.228 -15.234 1.00 94.81 92 LEU A N 1
ATOM 739 C CA . LEU A 1 92 ? 6.903 -19.715 -14.688 1.00 94.81 92 LEU A CA 1
ATOM 740 C C . LEU A 1 92 ? 5.704 -20.503 -15.213 1.00 94.81 92 LEU A C 1
ATOM 742 O O . LEU A 1 92 ? 4.806 -20.811 -14.433 1.00 94.81 92 LEU A O 1
ATOM 746 N N . LYS A 1 93 ? 5.720 -20.890 -16.495 1.00 94.75 93 LYS A N 1
ATOM 747 C CA . LYS A 1 93 ? 4.675 -21.718 -17.105 1.00 94.75 93 LYS A CA 1
ATOM 748 C C . LYS A 1 93 ? 4.440 -23.011 -16.315 1.00 94.75 93 LYS A C 1
ATOM 750 O O . LYS A 1 93 ? 3.311 -23.249 -15.905 1.00 94.75 93 LYS A O 1
ATOM 755 N N . LYS A 1 94 ? 5.502 -23.772 -16.008 1.00 93.50 94 LYS A N 1
ATOM 756 C CA . LYS A 1 94 ? 5.432 -25.022 -15.218 1.00 93.50 94 LYS A CA 1
ATOM 757 C C . LYS A 1 94 ? 4.766 -24.811 -13.849 1.00 93.50 94 LYS A C 1
ATOM 759 O O . LYS A 1 94 ? 3.949 -25.623 -13.427 1.00 93.50 94 LYS A O 1
ATOM 764 N N . TYR A 1 95 ? 5.111 -23.736 -13.136 1.00 93.25 95 TYR A N 1
ATOM 765 C CA . TYR A 1 95 ? 4.536 -23.475 -11.810 1.00 93.25 95 TYR A CA 1
ATOM 766 C C . TYR A 1 95 ? 3.119 -22.893 -11.865 1.00 93.25 95 TYR A C 1
ATOM 768 O O . TYR A 1 95 ? 2.330 -23.180 -10.968 1.00 93.25 95 TYR A O 1
ATOM 776 N N . LEU A 1 96 ? 2.764 -22.154 -12.921 1.00 93.94 96 LEU A N 1
ATOM 777 C CA . LEU A 1 96 ? 1.379 -21.759 -13.180 1.00 93.94 96 LEU A CA 1
ATOM 778 C C . LEU A 1 96 ? 0.510 -22.964 -13.558 1.00 93.94 96 LEU A C 1
ATOM 780 O O . LEU A 1 96 ? -0.580 -23.078 -13.020 1.00 93.94 96 LEU A O 1
ATOM 784 N N . GLU A 1 97 ? 0.983 -23.895 -14.392 1.00 93.75 97 GLU A N 1
ATOM 785 C CA . GLU A 1 97 ? 0.275 -25.153 -14.698 1.00 93.75 97 GLU A CA 1
ATOM 786 C C . GLU A 1 97 ? -0.082 -25.918 -13.414 1.00 93.75 97 GLU A C 1
ATOM 788 O O . GLU A 1 97 ? -1.239 -26.275 -13.209 1.00 93.75 97 GLU A O 1
ATOM 793 N N . ILE A 1 98 ? 0.882 -26.090 -12.501 1.00 92.00 98 ILE A N 1
ATOM 794 C CA . ILE A 1 98 ? 0.650 -26.717 -11.189 1.00 92.00 98 ILE A CA 1
ATOM 795 C C . ILE A 1 98 ? -0.382 -25.919 -10.372 1.00 92.00 98 ILE A C 1
ATOM 797 O O . ILE A 1 98 ? -1.359 -26.489 -9.900 1.00 92.00 98 ILE A O 1
ATOM 801 N N . MET A 1 99 ? -0.204 -24.600 -10.250 1.00 92.44 99 MET A N 1
ATOM 802 C CA . MET A 1 99 ? -1.091 -23.713 -9.481 1.00 92.44 99 MET A CA 1
ATOM 803 C C . MET A 1 99 ? -2.522 -23.629 -10.049 1.00 92.44 99 MET A C 1
ATOM 805 O O . MET A 1 99 ? -3.451 -23.317 -9.307 1.00 92.44 99 MET A O 1
ATOM 809 N N . LEU A 1 100 ? -2.714 -23.872 -11.349 1.00 92.56 100 LEU A N 1
ATOM 810 C CA . LEU A 1 100 ? -4.024 -23.889 -12.008 1.00 92.56 100 LEU A CA 1
ATOM 811 C C . LEU A 1 100 ? -4.734 -25.244 -11.876 1.00 92.56 100 LEU A C 1
ATOM 813 O O . LEU A 1 100 ? -5.959 -25.264 -11.855 1.00 92.56 100 LEU A O 1
ATOM 817 N N . ASN A 1 101 ? -4.004 -26.355 -11.731 1.00 90.12 101 ASN A N 1
ATOM 818 C CA . ASN A 1 101 ? -4.610 -27.668 -11.471 1.00 90.12 101 ASN A CA 1
ATOM 819 C C . ASN A 1 101 ? -5.304 -27.738 -10.096 1.00 90.12 101 ASN A C 1
ATOM 821 O O . ASN A 1 101 ? -6.268 -28.482 -9.937 1.00 90.12 101 ASN A O 1
ATOM 825 N N . ASP A 1 102 ? -4.854 -26.931 -9.129 1.00 89.38 102 ASP A N 1
ATOM 826 C CA . ASP A 1 102 ? -5.465 -26.794 -7.797 1.00 89.38 102 ASP A CA 1
ATOM 827 C C . ASP A 1 102 ? -6.708 -25.861 -7.787 1.00 89.38 102 ASP A C 1
ATOM 829 O O . ASP A 1 102 ? -7.232 -25.540 -6.717 1.00 89.38 102 ASP A O 1
ATOM 833 N N . LYS A 1 103 ? -7.172 -25.370 -8.951 1.00 90.69 103 LYS A N 1
ATOM 834 C CA . LYS A 1 103 ? -8.267 -24.386 -9.083 1.00 90.69 103 LYS A CA 1
ATOM 835 C C . LYS A 1 103 ? -9.534 -25.002 -9.668 1.00 90.69 103 LYS A C 1
ATOM 837 O O . LYS A 1 103 ? -9.496 -25.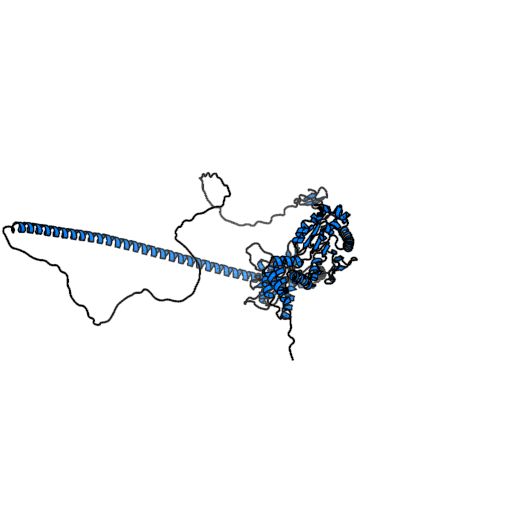769 -10.624 1.00 90.69 103 LYS A O 1
ATOM 842 N N . ASN A 1 104 ? -10.678 -24.580 -9.141 1.00 90.69 104 ASN A N 1
ATOM 843 C CA . ASN A 1 104 ? -12.003 -24.972 -9.605 1.00 90.69 104 ASN A CA 1
ATOM 844 C C . ASN A 1 104 ? -12.638 -23.869 -10.465 1.00 90.69 104 ASN A C 1
ATOM 846 O O . ASN A 1 104 ? -12.302 -22.690 -10.350 1.00 90.69 104 ASN A O 1
ATOM 850 N N . SER A 1 105 ? -13.624 -24.235 -11.288 1.00 88.44 105 SER A N 1
ATOM 851 C CA . SER A 1 105 ? -14.470 -23.255 -11.983 1.00 88.44 105 SER A CA 1
ATOM 852 C C . SER A 1 105 ? -15.129 -22.310 -10.968 1.00 88.44 105 SER A C 1
ATOM 854 O O . SER A 1 105 ? -15.802 -22.762 -10.045 1.00 88.44 105 SER A O 1
ATOM 856 N N . GLY A 1 106 ? -14.956 -21.003 -11.160 1.00 89.75 106 GLY A N 1
ATOM 857 C CA . GLY A 1 106 ? -15.370 -19.933 -10.248 1.00 89.75 106 GLY A CA 1
ATOM 858 C C . GLY A 1 106 ? -14.243 -19.371 -9.371 1.00 89.75 106 GLY A C 1
ATOM 859 O O . GLY A 1 106 ? -14.406 -18.288 -8.806 1.00 89.75 106 GLY A O 1
ATOM 860 N N . ASP A 1 107 ? -13.086 -20.037 -9.268 1.00 93.25 107 ASP A N 1
ATOM 861 C CA . ASP A 1 107 ? -11.985 -19.542 -8.437 1.00 93.25 107 ASP A CA 1
ATOM 862 C C . ASP A 1 107 ? -11.355 -18.251 -8.979 1.00 93.25 107 ASP A C 1
ATOM 864 O O . ASP A 1 107 ? -11.256 -18.008 -10.187 1.00 93.25 107 ASP A O 1
ATOM 868 N N . SER A 1 108 ? -10.853 -17.423 -8.058 1.00 94.62 108 SER A N 1
ATOM 869 C CA . SER A 1 108 ? -10.093 -16.226 -8.417 1.00 94.62 108 SER A CA 1
ATOM 870 C C . SER A 1 108 ? -8.618 -16.541 -8.671 1.00 94.62 108 SER A C 1
ATOM 872 O O . SER A 1 108 ? -7.960 -17.185 -7.840 1.00 94.62 108 SER A O 1
ATOM 874 N N . ILE A 1 109 ? -8.085 -15.976 -9.755 1.00 96.69 109 ILE A N 1
ATOM 875 C CA . ILE A 1 109 ? -6.657 -15.951 -10.094 1.00 96.69 109 ILE A CA 1
ATOM 876 C C . ILE A 1 109 ? -6.213 -14.487 -10.030 1.00 96.69 109 ILE A C 1
ATOM 878 O O . ILE A 1 109 ? -6.572 -13.678 -10.885 1.00 96.69 109 ILE A O 1
ATOM 882 N N . ARG A 1 110 ? -5.484 -14.122 -8.974 1.00 97.62 110 ARG A N 1
ATOM 883 C CA . ARG A 1 110 ? -5.089 -12.739 -8.675 1.00 97.62 110 ARG A CA 1
ATOM 884 C C . ARG A 1 110 ? -3.574 -12.599 -8.770 1.00 97.62 110 ARG A C 1
ATOM 886 O O . ARG A 1 110 ? -2.846 -13.227 -8.005 1.00 97.62 110 ARG A O 1
ATOM 893 N N . ILE A 1 111 ? -3.106 -11.763 -9.690 1.00 98.31 111 ILE A N 1
ATOM 894 C CA . ILE A 1 111 ? -1.680 -11.565 -9.982 1.00 98.31 111 ILE A CA 1
ATOM 895 C C . ILE A 1 111 ? -1.315 -10.098 -9.770 1.00 98.31 111 ILE A C 1
ATOM 897 O O . ILE A 1 111 ? -2.110 -9.234 -10.118 1.00 98.31 111 ILE A O 1
ATOM 901 N N . TRP A 1 112 ? -0.129 -9.795 -9.244 1.00 98.50 112 TRP A N 1
ATOM 902 C CA . TRP A 1 112 ? 0.369 -8.418 -9.118 1.00 98.50 112 TRP A CA 1
ATOM 903 C C . TRP A 1 112 ? 1.747 -8.265 -9.767 1.00 98.50 112 TRP A C 1
ATOM 905 O O . TRP A 1 112 ? 2.697 -8.905 -9.329 1.00 98.50 112 TRP A O 1
ATOM 915 N N . SER A 1 113 ? 1.851 -7.419 -10.796 1.00 98.06 113 SER A N 1
ATOM 916 C CA . SER A 1 113 ? 3.122 -6.970 -11.376 1.00 98.06 113 SER A CA 1
ATOM 917 C C . SER A 1 113 ? 3.515 -5.622 -10.770 1.00 98.06 113 SER A C 1
ATOM 919 O O . SER A 1 113 ? 2.787 -4.632 -10.899 1.00 98.06 113 SER A O 1
ATOM 921 N N . VAL A 1 114 ? 4.656 -5.614 -10.079 1.00 96.75 114 VAL A N 1
ATOM 922 C CA . VAL A 1 114 ? 5.183 -4.502 -9.279 1.00 96.75 114 VAL A CA 1
ATOM 923 C C . VAL A 1 114 ? 6.348 -3.851 -10.025 1.00 96.75 114 VAL A C 1
ATOM 925 O O . VAL A 1 114 ? 7.369 -4.498 -10.258 1.00 96.75 114 VAL A O 1
ATOM 928 N N . GLY A 1 115 ? 6.202 -2.576 -10.393 1.00 93.69 115 GLY A N 1
ATOM 929 C CA . GLY A 1 115 ? 7.116 -1.897 -11.319 1.00 93.69 115 GLY A CA 1
ATOM 930 C C . GLY A 1 115 ? 6.838 -2.288 -12.771 1.00 93.69 115 GLY A C 1
ATOM 931 O O . GLY A 1 115 ? 7.754 -2.646 -13.509 1.00 93.69 115 GLY A O 1
ATOM 932 N N . CYS A 1 116 ? 5.561 -2.305 -13.172 1.00 94.75 116 CYS A N 1
ATOM 933 C CA . CYS A 1 116 ? 5.146 -2.825 -14.478 1.00 94.75 116 CYS A CA 1
ATOM 934 C C . CYS A 1 116 ? 5.606 -1.980 -15.683 1.00 94.75 116 CYS A C 1
ATOM 936 O O . CYS A 1 116 ? 5.447 -2.424 -16.827 1.00 94.75 116 CYS A O 1
ATOM 938 N N . ALA A 1 117 ? 6.130 -0.771 -15.445 1.00 94.06 117 ALA A N 1
ATOM 939 C CA . ALA A 1 117 ? 6.544 0.201 -16.448 1.00 94.06 117 ALA A CA 1
ATOM 940 C C . ALA A 1 117 ? 5.498 0.340 -17.572 1.00 94.06 117 ALA A C 1
ATOM 942 O O . ALA A 1 117 ? 4.322 0.588 -17.302 1.00 94.06 117 ALA A O 1
ATOM 943 N N . THR A 1 118 ? 5.900 0.185 -18.838 1.00 95.00 118 THR A N 1
ATOM 944 C CA . THR A 1 118 ? 5.029 0.380 -20.011 1.00 95.00 118 THR A CA 1
ATOM 945 C C . THR A 1 118 ? 4.075 -0.797 -20.305 1.00 95.00 118 THR A C 1
ATOM 947 O O . THR A 1 118 ? 3.396 -0.794 -21.332 1.00 95.00 118 THR A O 1
ATOM 950 N N . GLY A 1 119 ? 3.938 -1.770 -19.390 1.00 95.31 119 GLY A N 1
ATOM 951 C CA . GLY A 1 119 ? 2.883 -2.800 -19.391 1.00 95.31 119 GLY A CA 1
ATOM 952 C C . GLY A 1 119 ? 3.229 -4.153 -20.029 1.00 95.31 119 GLY A C 1
ATOM 953 O O . GLY A 1 119 ? 2.423 -5.079 -19.967 1.00 95.31 119 GLY A O 1
ATOM 954 N N . GLN A 1 120 ? 4.429 -4.316 -20.583 1.00 96.56 120 GLN A N 1
ATOM 955 C CA . GLN A 1 120 ? 4.863 -5.530 -21.284 1.00 96.56 120 GLN A CA 1
ATOM 956 C C . GLN A 1 120 ? 4.884 -6.761 -20.361 1.00 96.56 120 GLN A C 1
ATOM 958 O O . GLN A 1 120 ? 4.517 -7.851 -20.794 1.00 96.56 120 GLN A O 1
ATOM 963 N N . GLU A 1 121 ? 5.267 -6.612 -19.087 1.00 96.50 121 GLU A N 1
ATOM 964 C CA . GLU A 1 121 ? 5.274 -7.720 -18.117 1.00 96.50 121 GLU A CA 1
ATOM 965 C C . GLU A 1 121 ? 3.864 -8.235 -17.760 1.00 96.50 121 GLU A C 1
ATOM 967 O O . GLU A 1 121 ? 3.609 -9.416 -18.012 1.00 96.50 121 GLU A O 1
ATOM 972 N N . PRO A 1 122 ? 2.919 -7.424 -17.236 1.00 97.62 122 PRO A N 1
ATOM 973 C CA . PRO A 1 122 ? 1.583 -7.920 -16.897 1.00 97.62 122 PRO A CA 1
ATOM 974 C C . PRO A 1 122 ? 0.848 -8.491 -18.118 1.00 97.62 122 PRO A C 1
ATOM 976 O O . PRO A 1 122 ? 0.152 -9.496 -17.990 1.00 97.62 122 PRO A O 1
ATOM 979 N N . TYR A 1 123 ? 1.069 -7.934 -19.313 1.00 97.81 123 TYR A N 1
ATOM 980 C CA . TYR A 1 123 ? 0.549 -8.506 -20.554 1.00 97.81 123 TYR A CA 1
ATOM 981 C C . TYR A 1 123 ? 1.244 -9.812 -20.973 1.00 97.81 123 TYR A C 1
ATOM 983 O O . TYR A 1 123 ? 0.558 -10.720 -21.434 1.00 97.81 123 TYR A O 1
ATOM 991 N N . SER A 1 124 ? 2.555 -9.975 -20.755 1.00 97.19 124 SER A N 1
ATOM 992 C CA . SER A 1 124 ? 3.242 -11.265 -20.969 1.00 97.19 124 SER A CA 1
ATOM 993 C C . SER A 1 124 ? 2.671 -12.358 -20.058 1.00 97.19 124 SER A C 1
ATOM 995 O O . SER A 1 124 ? 2.453 -13.486 -20.498 1.00 97.19 124 SER A O 1
ATOM 997 N N . VAL A 1 125 ? 2.364 -12.022 -18.798 1.00 96.88 125 VAL A N 1
ATOM 998 C CA . VAL A 1 125 ? 1.718 -12.946 -17.850 1.00 96.88 125 VAL A CA 1
ATOM 999 C C . VAL A 1 125 ? 0.253 -13.212 -18.224 1.00 96.88 125 VAL A C 1
ATOM 1001 O O . VAL A 1 125 ? -0.193 -14.353 -18.137 1.00 96.88 125 VAL A O 1
ATOM 1004 N N . GLY A 1 126 ? -0.485 -12.205 -18.700 1.00 96.44 126 GLY A N 1
ATOM 1005 C CA . GLY A 1 126 ? -1.851 -12.371 -19.209 1.00 96.44 126 GLY A CA 1
ATOM 1006 C C . GLY A 1 126 ? -1.924 -13.297 -20.430 1.00 96.44 126 GLY A C 1
ATOM 1007 O O . GLY A 1 126 ? -2.730 -14.226 -20.449 1.00 96.44 126 GLY A O 1
ATOM 1008 N N . ILE A 1 127 ? -1.026 -13.112 -21.406 1.00 96.75 127 ILE A N 1
ATOM 1009 C CA . ILE A 1 127 ? -0.861 -14.018 -22.554 1.00 96.75 127 ILE A CA 1
ATOM 1010 C C . ILE A 1 127 ? -0.505 -15.431 -22.071 1.00 96.75 127 ILE A C 1
ATOM 1012 O O . ILE A 1 127 ? -1.073 -16.403 -22.564 1.00 96.75 127 ILE A O 1
ATOM 1016 N N . LEU A 1 128 ? 0.382 -15.566 -21.077 1.00 95.94 128 LEU A N 1
ATOM 1017 C CA . LEU A 1 128 ? 0.753 -16.871 -20.527 1.00 95.94 128 LEU A CA 1
ATOM 1018 C C . LEU A 1 128 ? -0.434 -17.588 -19.859 1.00 95.94 128 LEU A C 1
ATOM 1020 O O . LEU A 1 128 ? -0.614 -18.780 -20.089 1.00 95.94 128 LEU A O 1
ATOM 1024 N N . LEU A 1 129 ? -1.276 -16.883 -19.093 1.00 95.88 129 LEU A N 1
ATOM 1025 C CA . LEU A 1 129 ? -2.523 -17.448 -18.560 1.00 95.88 129 LEU A CA 1
ATOM 1026 C C . LEU A 1 129 ? -3.481 -17.883 -19.677 1.00 95.88 129 LEU A C 1
ATOM 1028 O O . LEU A 1 129 ? -4.091 -18.946 -19.575 1.00 95.88 129 LEU A O 1
ATOM 1032 N N . HIS A 1 130 ? -3.606 -17.095 -20.746 1.00 95.25 130 HIS A N 1
ATOM 1033 C CA . HIS A 1 130 ? -4.487 -17.419 -21.868 1.00 95.25 130 HIS A CA 1
ATOM 1034 C C . HIS A 1 130 ? -3.985 -18.624 -22.683 1.00 95.25 130 HIS A C 1
ATOM 1036 O O . HIS A 1 130 ? -4.784 -19.467 -23.080 1.00 95.25 130 HIS A O 1
ATOM 1042 N N . GLU A 1 131 ? -2.671 -18.779 -22.869 1.00 95.25 131 GLU A N 1
ATOM 1043 C CA . GLU A 1 131 ? -2.069 -19.979 -23.475 1.00 95.25 131 GLU A CA 1
ATOM 1044 C C . GLU A 1 131 ? -2.203 -21.237 -22.590 1.00 95.25 131 GLU A C 1
ATOM 1046 O O . GLU A 1 131 ? -2.109 -22.349 -23.108 1.00 95.25 131 GLU A O 1
ATOM 1051 N N . LEU A 1 132 ? -2.416 -21.084 -21.275 1.00 94.88 132 LEU A N 1
ATOM 1052 C CA . LEU A 1 132 ? -2.617 -22.194 -20.333 1.00 94.88 132 LEU A CA 1
ATOM 1053 C C . LEU A 1 132 ? -4.083 -22.611 -20.178 1.00 94.88 132 LEU A C 1
ATOM 1055 O O . LEU A 1 132 ? -4.386 -23.800 -20.173 1.00 94.88 132 LEU A O 1
ATOM 1059 N N . LEU A 1 133 ? -4.993 -21.644 -20.053 1.00 93.62 133 LEU A N 1
ATOM 1060 C CA . LEU A 1 133 ? -6.421 -21.897 -19.843 1.00 93.62 133 LEU A CA 1
ATOM 1061 C C . LEU A 1 133 ? -7.187 -22.034 -21.167 1.00 93.62 133 LEU A C 1
ATOM 1063 O O . LEU A 1 133 ? -8.156 -22.789 -21.267 1.00 93.62 133 LEU A O 1
ATOM 1067 N N . GLY A 1 134 ? -6.769 -21.312 -22.209 1.00 91.12 134 GLY A N 1
ATOM 1068 C CA . GLY A 1 134 ? -7.444 -21.288 -23.503 1.00 91.12 134 GLY A CA 1
ATOM 1069 C C . GLY A 1 134 ? -8.948 -21.049 -23.352 1.00 91.12 134 GLY A C 1
ATOM 1070 O O . GLY A 1 134 ? -9.387 -20.027 -22.832 1.00 91.12 134 GLY A O 1
ATOM 1071 N N . LYS A 1 135 ? -9.762 -22.027 -23.765 1.00 87.38 135 LYS A N 1
ATOM 1072 C CA . LYS A 1 135 ? -11.231 -21.926 -23.715 1.00 87.38 135 LYS A CA 1
ATOM 1073 C C . LYS A 1 135 ? -11.825 -21.923 -22.300 1.00 87.38 135 LYS A C 1
ATOM 1075 O O . LYS A 1 135 ? -12.968 -21.498 -22.156 1.00 87.38 135 LYS A O 1
ATOM 1080 N N . THR A 1 136 ? -11.101 -22.372 -21.269 1.00 90.12 136 THR A N 1
ATOM 1081 C CA . THR A 1 136 ? -11.596 -22.338 -19.879 1.00 90.12 136 THR A CA 1
ATOM 1082 C C . THR A 1 136 ? -11.315 -21.012 -19.177 1.00 90.12 136 THR A C 1
ATOM 1084 O O . THR A 1 136 ? -11.786 -20.829 -18.062 1.00 90.12 136 THR A O 1
ATOM 1087 N N . ILE A 1 137 ? -10.629 -20.048 -19.809 1.00 90.94 137 ILE A N 1
ATOM 1088 C CA . ILE A 1 137 ? -10.263 -18.766 -19.176 1.00 90.94 137 ILE A CA 1
ATOM 1089 C C . ILE A 1 137 ? -11.471 -18.032 -18.560 1.00 90.94 137 ILE A C 1
ATOM 1091 O O . ILE A 1 137 ? -11.395 -17.542 -17.436 1.00 90.94 137 ILE A O 1
ATOM 1095 N N . ASN A 1 138 ? -12.622 -18.069 -19.240 1.00 89.31 138 ASN A N 1
ATOM 1096 C CA . ASN A 1 138 ? -13.879 -17.449 -18.803 1.00 89.31 138 ASN A CA 1
ATOM 1097 C C . ASN A 1 138 ? -14.556 -18.156 -17.609 1.00 89.31 138 ASN A C 1
ATOM 1099 O O . ASN A 1 138 ? -15.571 -17.673 -17.115 1.00 89.31 138 ASN A O 1
ATOM 1103 N N . GLN A 1 139 ? -14.029 -19.297 -17.154 1.00 91.75 139 GLN A N 1
ATOM 1104 C CA . GLN A 1 139 ? -14.495 -20.007 -15.958 1.00 91.75 139 GLN A CA 1
ATOM 1105 C C . GLN A 1 139 ? -13.855 -19.466 -14.670 1.00 91.75 139 GLN A C 1
ATOM 1107 O O . GLN A 1 139 ? -14.274 -19.860 -13.587 1.00 91.75 139 GLN A O 1
ATOM 1112 N N . TYR A 1 140 ? -12.862 -18.573 -14.761 1.00 94.56 140 TYR A N 1
ATOM 1113 C CA . TYR A 1 140 ? -12.100 -18.071 -13.615 1.00 94.56 140 TYR A CA 1
ATOM 1114 C C . TYR A 1 140 ? -12.221 -16.555 -13.461 1.00 94.56 140 TYR A C 1
ATOM 1116 O O . TYR A 1 140 ? -12.282 -15.801 -14.434 1.00 94.56 140 TYR A O 1
ATOM 1124 N N . HIS A 1 141 ? -12.176 -16.075 -12.220 1.00 94.19 141 HIS A N 1
ATOM 1125 C CA . HIS A 1 141 ? -12.143 -14.643 -11.929 1.00 94.19 141 HIS A CA 1
ATOM 1126 C C . HIS A 1 141 ? -10.696 -14.131 -11.959 1.00 94.19 141 HIS A C 1
ATOM 1128 O O . HIS A 1 141 ? -10.027 -14.028 -10.926 1.00 94.19 141 HIS A O 1
ATOM 1134 N N . ILE A 1 142 ? -10.202 -13.857 -13.171 1.00 95.94 142 ILE A N 1
ATOM 1135 C CA . ILE A 1 142 ? -8.823 -13.419 -13.427 1.00 95.94 142 ILE A CA 1
ATOM 1136 C C . ILE A 1 142 ? -8.685 -11.902 -13.281 1.00 95.94 142 ILE A C 1
ATOM 1138 O O . ILE A 1 142 ? -9.347 -11.140 -13.988 1.00 95.94 142 ILE A O 1
ATOM 1142 N N . GLN A 1 143 ? -7.761 -11.478 -12.415 1.00 97.19 143 GLN A N 1
ATOM 1143 C CA . GLN A 1 143 ? -7.352 -10.084 -12.261 1.00 97.19 143 GLN A CA 1
ATOM 1144 C C . GLN A 1 143 ? -5.828 -9.976 -12.149 1.00 97.19 143 GLN A C 1
ATOM 1146 O O . GLN A 1 143 ? -5.228 -10.405 -11.161 1.00 97.19 143 GLN A O 1
ATOM 1151 N N . VAL A 1 144 ? -5.212 -9.332 -13.136 1.00 98.06 144 VAL A N 1
ATOM 1152 C CA . VAL A 1 144 ? -3.830 -8.851 -13.086 1.00 98.06 144 VAL A CA 1
ATOM 1153 C C . VAL A 1 144 ? -3.855 -7.396 -12.616 1.00 98.06 144 VAL A C 1
ATOM 1155 O O . VAL A 1 144 ? -4.447 -6.535 -13.265 1.00 98.06 144 VAL A O 1
ATOM 1158 N N . PHE A 1 145 ? -3.235 -7.114 -11.476 1.00 98.25 145 PHE A N 1
ATOM 1159 C CA . PHE A 1 145 ? -2.919 -5.770 -11.006 1.00 98.25 145 PHE A CA 1
ATOM 1160 C C . PHE A 1 145 ? -1.562 -5.377 -11.595 1.00 98.25 145 PHE A C 1
ATOM 1162 O O . PHE A 1 145 ? -0.553 -6.022 -11.321 1.00 98.25 145 PHE A O 1
ATOM 1169 N N . ALA A 1 146 ? -1.532 -4.334 -12.415 1.00 97.88 146 ALA A N 1
ATOM 1170 C CA . ALA A 1 146 ? -0.318 -3.754 -12.969 1.00 97.88 146 ALA A CA 1
ATOM 1171 C C . ALA A 1 146 ? -0.065 -2.424 -12.258 1.00 97.88 146 ALA A C 1
ATOM 1173 O O . ALA A 1 146 ? -0.922 -1.539 -12.304 1.00 97.88 146 ALA A O 1
ATOM 1174 N N . SER A 1 147 ? 1.066 -2.275 -11.568 1.00 96.88 147 SER A N 1
ATOM 1175 C CA . SER A 1 147 ? 1.318 -1.043 -10.824 1.00 96.88 147 SER A CA 1
ATOM 1176 C C . SER A 1 147 ? 2.741 -0.521 -10.895 1.00 96.88 147 SER A C 1
ATOM 1178 O O . SER A 1 147 ? 3.705 -1.285 -10.858 1.00 96.88 147 SER A O 1
ATOM 1180 N N . ASP A 1 148 ? 2.839 0.802 -10.910 1.00 94.25 148 ASP A N 1
ATOM 1181 C CA . ASP A 1 148 ? 4.076 1.570 -10.986 1.00 94.25 148 ASP A CA 1
ATOM 1182 C C . ASP A 1 148 ? 3.900 2.918 -10.258 1.00 94.25 148 ASP A C 1
ATOM 1184 O O . ASP A 1 148 ? 2.789 3.274 -9.856 1.00 94.25 148 ASP A O 1
ATOM 1188 N N . ILE A 1 149 ? 4.977 3.688 -10.120 1.00 91.12 149 ILE A N 1
ATOM 1189 C CA . ILE A 1 149 ? 4.935 5.092 -9.692 1.00 91.12 149 ILE A CA 1
ATOM 1190 C C . ILE A 1 149 ? 4.922 6.065 -10.882 1.00 91.12 149 ILE A C 1
ATOM 1192 O O . ILE A 1 149 ? 4.490 7.207 -10.707 1.00 91.12 149 ILE A O 1
ATOM 1196 N N . ASP A 1 150 ? 5.316 5.626 -12.085 1.00 89.50 150 ASP A N 1
ATOM 1197 C CA . ASP A 1 150 ? 5.230 6.432 -13.308 1.00 89.50 150 ASP A CA 1
ATOM 1198 C C . ASP A 1 150 ? 3.840 6.381 -13.971 1.00 89.50 150 ASP A C 1
ATOM 1200 O O . ASP A 1 150 ? 3.493 5.452 -14.706 1.00 89.50 150 ASP A O 1
ATOM 1204 N N . GLU A 1 151 ? 3.053 7.444 -13.797 1.00 89.50 151 GLU A N 1
ATOM 1205 C CA . GLU A 1 151 ? 1.782 7.613 -14.508 1.00 89.50 151 GLU A CA 1
ATOM 1206 C C . GLU A 1 151 ? 1.937 7.749 -16.037 1.00 89.50 151 GLU A C 1
ATOM 1208 O O . GLU A 1 151 ? 0.997 7.427 -16.765 1.00 89.50 151 GLU A O 1
ATOM 1213 N N . LYS A 1 152 ? 3.091 8.165 -16.582 1.00 89.50 152 LYS A N 1
ATOM 1214 C CA . LYS A 1 152 ? 3.301 8.179 -18.043 1.00 89.50 152 LYS A CA 1
ATOM 1215 C C . LYS A 1 152 ? 3.390 6.753 -18.584 1.00 89.50 152 LYS A C 1
ATOM 1217 O O . LYS A 1 152 ? 2.662 6.417 -19.523 1.00 89.50 152 LYS A O 1
ATOM 1222 N N . ALA A 1 153 ? 4.206 5.902 -17.962 1.00 92.12 153 ALA A N 1
ATOM 1223 C CA . ALA A 1 153 ? 4.308 4.490 -18.313 1.00 92.12 153 ALA A CA 1
ATOM 1224 C C . ALA A 1 153 ? 2.990 3.724 -18.080 1.00 92.12 153 ALA A C 1
ATOM 1226 O O . ALA A 1 153 ? 2.554 2.992 -18.972 1.00 92.12 153 ALA A O 1
ATOM 1227 N N . LEU A 1 154 ? 2.282 3.971 -16.968 1.00 94.38 154 LEU A N 1
ATOM 1228 C CA . LEU A 1 154 ? 0.950 3.395 -16.730 1.00 94.38 154 LEU A CA 1
ATOM 1229 C C . LEU A 1 154 ? -0.058 3.803 -17.812 1.00 94.38 154 LEU A C 1
ATOM 1231 O O . LEU A 1 154 ? -0.801 2.958 -18.307 1.00 94.38 154 LEU A O 1
ATOM 1235 N N . ASN A 1 155 ? -0.078 5.071 -18.236 1.00 94.38 155 ASN A N 1
ATOM 1236 C CA . ASN A 1 155 ? -0.969 5.525 -19.309 1.00 94.38 155 ASN A CA 1
ATOM 1237 C C . ASN A 1 155 ? -0.584 4.989 -20.699 1.00 94.38 155 ASN A C 1
ATOM 1239 O O . ASN A 1 155 ? -1.449 4.889 -21.571 1.00 94.38 155 ASN A O 1
ATOM 1243 N N . PHE A 1 156 ? 0.674 4.598 -20.911 1.00 94.12 156 PHE A N 1
ATOM 1244 C CA . PHE A 1 156 ? 1.086 3.826 -22.084 1.00 94.12 156 PHE A CA 1
ATOM 1245 C C . PHE A 1 156 ? 0.561 2.380 -22.001 1.00 94.12 156 PHE A C 1
ATOM 1247 O O . PHE A 1 156 ? -0.116 1.920 -22.921 1.00 94.12 156 PHE A O 1
ATOM 1254 N N . GLY A 1 157 ? 0.756 1.703 -20.863 1.00 95.25 157 GLY A N 1
ATOM 1255 C CA . GLY A 1 157 ? 0.244 0.350 -20.613 1.00 95.25 157 GLY A CA 1
ATOM 1256 C C . GLY A 1 157 ? -1.281 0.242 -20.742 1.00 95.25 157 GLY A C 1
ATOM 1257 O O . GLY A 1 157 ? -1.776 -0.641 -21.445 1.00 95.25 157 GLY A O 1
ATOM 1258 N N . ARG A 1 158 ? -2.033 1.205 -20.183 1.00 95.44 158 ARG A N 1
ATOM 1259 C CA . ARG A 1 158 ? -3.502 1.337 -20.332 1.00 95.44 158 ARG A CA 1
ATOM 1260 C C . ARG A 1 158 ? -3.948 1.427 -21.793 1.00 95.44 158 ARG A C 1
ATOM 1262 O O . ARG A 1 158 ? -4.982 0.867 -22.157 1.00 95.44 158 ARG A O 1
ATOM 1269 N N . LYS A 1 159 ? -3.182 2.121 -22.645 1.00 95.19 159 LYS A N 1
ATOM 1270 C CA . LYS A 1 159 ? -3.440 2.151 -24.094 1.00 95.19 159 LYS A CA 1
ATOM 1271 C C . LYS A 1 159 ? -3.136 0.798 -24.725 1.00 95.19 159 LYS A C 1
ATOM 1273 O O . LYS A 1 159 ? -3.906 0.366 -25.574 1.00 95.19 159 LYS A O 1
ATOM 1278 N N . GLY A 1 160 ? -2.069 0.121 -24.306 1.00 95.94 160 GLY A N 1
ATOM 1279 C CA . GLY A 1 160 ? -1.704 -1.206 -24.809 1.00 95.94 160 GLY A CA 1
ATOM 1280 C C . GLY A 1 160 ? -1.365 -1.219 -26.303 1.00 95.94 160 GLY A C 1
ATOM 1281 O O . GLY A 1 160 ? -1.535 -2.246 -26.952 1.00 95.94 160 GLY A O 1
ATOM 1282 N N . ILE A 1 161 ? -0.939 -0.071 -26.843 1.00 96.12 161 ILE A N 1
ATOM 1283 C CA . ILE A 1 161 ? -0.515 0.105 -28.234 1.00 96.12 161 ILE A CA 1
ATOM 1284 C C . ILE A 1 161 ? 1.009 0.201 -28.230 1.00 96.12 161 ILE A C 1
ATOM 1286 O O . ILE A 1 161 ? 1.565 1.153 -27.684 1.00 96.12 161 ILE A O 1
ATOM 1290 N N . TYR A 1 162 ? 1.668 -0.778 -28.836 1.00 96.06 162 TYR A N 1
ATOM 1291 C CA . TYR A 1 162 ? 3.117 -0.930 -28.859 1.00 96.06 162 TYR A CA 1
ATOM 1292 C C . TYR A 1 162 ? 3.657 -0.690 -30.274 1.00 96.06 162 TYR A C 1
ATOM 1294 O O . TYR A 1 162 ? 3.009 -1.090 -31.246 1.00 96.06 162 TYR A O 1
ATOM 1302 N N . PRO A 1 163 ? 4.822 -0.038 -30.427 1.00 95.12 163 PRO A N 1
ATOM 1303 C CA . PRO A 1 163 ? 5.499 0.045 -31.713 1.00 95.12 163 PRO A CA 1
ATOM 1304 C C . PRO A 1 163 ? 6.097 -1.327 -32.064 1.00 95.12 163 PRO A C 1
ATOM 1306 O O . PRO A 1 163 ? 6.409 -2.122 -31.170 1.00 95.12 163 PRO A O 1
ATOM 1309 N N . LYS A 1 164 ? 6.239 -1.624 -33.358 1.00 93.31 164 LYS A N 1
ATOM 1310 C CA . LYS A 1 164 ? 6.653 -2.943 -33.872 1.00 93.31 164 LYS A CA 1
ATOM 1311 C C . LYS A 1 164 ? 7.947 -3.463 -33.231 1.00 93.31 164 LYS A C 1
ATOM 1313 O O . LYS A 1 164 ? 8.042 -4.646 -32.918 1.00 93.31 164 LYS A O 1
ATOM 1318 N N . GLU A 1 165 ? 8.897 -2.571 -32.984 1.00 92.94 165 GLU A N 1
ATOM 1319 C CA . GLU A 1 165 ? 10.218 -2.842 -32.410 1.00 92.94 165 GLU A CA 1
ATOM 1320 C C . GLU A 1 165 ? 10.112 -3.426 -30.987 1.00 92.94 165 GLU A C 1
ATOM 1322 O O . GLU A 1 165 ? 10.934 -4.236 -30.574 1.00 92.94 165 GLU A O 1
ATOM 1327 N N . SER A 1 166 ? 9.051 -3.087 -30.239 1.00 92.00 166 SER A N 1
ATOM 1328 C CA . SER A 1 166 ? 8.788 -3.667 -28.910 1.00 92.00 166 SER A CA 1
ATOM 1329 C C . SER A 1 166 ? 8.330 -5.129 -28.956 1.00 92.00 166 SER A C 1
ATOM 1331 O O . SER A 1 166 ? 8.293 -5.773 -27.910 1.00 92.00 166 SER A O 1
ATOM 1333 N N . LEU A 1 167 ? 7.961 -5.648 -30.132 1.00 93.12 167 LEU A N 1
ATOM 1334 C CA . LEU A 1 167 ? 7.478 -7.018 -30.330 1.00 93.12 167 LEU A CA 1
ATOM 1335 C C . LEU A 1 167 ? 8.540 -7.945 -30.946 1.00 93.12 167 LEU A C 1
ATOM 1337 O O . LEU A 1 167 ? 8.283 -9.135 -31.102 1.00 93.12 167 LEU A O 1
ATOM 1341 N N . GLU A 1 168 ? 9.740 -7.445 -31.261 1.00 89.50 168 GLU A N 1
ATOM 1342 C CA . GLU A 1 168 ? 10.818 -8.247 -31.870 1.00 89.50 168 GLU A CA 1
ATOM 1343 C C . GLU A 1 168 ? 11.365 -9.344 -30.939 1.00 89.50 168 GLU A C 1
ATOM 1345 O O . GLU A 1 168 ? 11.894 -10.347 -31.416 1.00 89.50 168 GLU A O 1
ATOM 1350 N N . SER A 1 169 ? 11.184 -9.210 -29.618 1.00 87.50 169 SER A N 1
ATOM 1351 C CA . SER A 1 169 ? 11.506 -10.261 -28.641 1.00 87.50 169 SER A CA 1
ATOM 1352 C C . SER A 1 169 ? 10.495 -11.418 -28.617 1.00 87.50 169 SER A C 1
ATOM 1354 O O . SER A 1 169 ? 10.748 -12.437 -27.969 1.00 87.50 169 SER A O 1
ATOM 1356 N N . MET A 1 170 ? 9.339 -11.281 -29.279 1.00 92.69 170 MET A N 1
ATOM 1357 C CA . MET A 1 170 ? 8.249 -12.254 -29.211 1.00 92.69 170 MET A CA 1
ATOM 1358 C C . MET A 1 170 ? 8.272 -13.276 -30.359 1.00 92.69 170 MET A C 1
ATOM 1360 O O . MET A 1 170 ? 8.500 -12.916 -31.514 1.00 92.69 170 MET A O 1
ATOM 1364 N N . PRO A 1 171 ? 7.909 -14.547 -30.091 1.00 92.69 171 PRO A N 1
ATOM 1365 C CA . PRO A 1 171 ? 7.577 -15.513 -31.135 1.00 92.69 171 PRO A CA 1
ATOM 1366 C C . PRO A 1 171 ? 6.500 -14.965 -32.096 1.00 92.69 171 PRO A C 1
ATOM 1368 O O . PRO A 1 171 ? 5.436 -14.547 -31.621 1.00 92.69 171 PRO A O 1
ATOM 1371 N N . PRO A 1 172 ? 6.701 -15.014 -33.431 1.00 93.00 172 PRO A N 1
ATOM 1372 C CA . PRO A 1 172 ? 5.753 -14.459 -34.405 1.00 93.00 172 PRO A CA 1
ATOM 1373 C C . PRO A 1 172 ? 4.323 -15.003 -34.280 1.00 93.00 172 PRO A C 1
ATOM 1375 O O . PRO A 1 172 ? 3.359 -14.269 -34.497 1.00 93.00 172 PRO A O 1
ATOM 1378 N N . ASP A 1 173 ? 4.166 -16.264 -33.868 1.00 94.19 173 ASP A N 1
ATOM 1379 C CA . ASP A 1 173 ? 2.857 -16.884 -33.643 1.00 94.19 173 ASP A CA 1
ATOM 1380 C C . ASP A 1 173 ? 2.097 -16.295 -32.446 1.00 94.19 173 ASP A C 1
ATOM 1382 O O . ASP A 1 173 ? 0.866 -16.288 -32.459 1.00 94.19 173 ASP A O 1
ATOM 1386 N N . LEU A 1 174 ? 2.800 -15.792 -31.422 1.00 94.44 174 LEU A N 1
ATOM 1387 C CA . LEU A 1 174 ? 2.177 -15.073 -30.306 1.00 94.44 174 LEU A CA 1
ATOM 1388 C C . LEU A 1 174 ? 1.814 -13.646 -30.719 1.00 94.44 174 LEU A C 1
ATOM 1390 O O . LEU A 1 174 ? 0.715 -13.198 -30.405 1.00 94.44 174 LEU A O 1
ATOM 1394 N N . VAL A 1 175 ? 2.675 -12.964 -31.484 1.00 95.44 175 VAL A N 1
ATOM 1395 C CA . VAL A 1 175 ? 2.348 -11.645 -32.056 1.00 95.44 175 VAL A CA 1
ATOM 1396 C C . VAL A 1 175 ? 1.066 -11.738 -32.889 1.00 95.44 175 VAL A C 1
ATOM 1398 O O . VAL A 1 175 ? 0.120 -10.995 -32.653 1.00 95.44 175 VAL A O 1
ATOM 1401 N N . LYS A 1 176 ? 0.979 -12.730 -33.784 1.00 95.25 176 LYS A N 1
ATOM 1402 C CA . LYS A 1 176 ? -0.193 -12.970 -34.640 1.00 95.25 176 LYS A CA 1
ATOM 1403 C C . LYS A 1 176 ? -1.465 -13.383 -33.878 1.00 95.25 176 LYS A C 1
ATOM 1405 O O . LYS A 1 176 ? -2.555 -13.196 -34.412 1.00 95.25 176 LYS A O 1
ATOM 1410 N N . ARG A 1 177 ? -1.355 -13.968 -32.675 1.00 95.50 177 ARG A N 1
ATOM 1411 C CA . ARG A 1 177 ? -2.517 -14.347 -31.841 1.00 95.50 177 ARG A CA 1
ATOM 1412 C C . ARG A 1 177 ? -3.012 -13.228 -30.927 1.00 95.50 177 ARG A C 1
ATOM 1414 O O . ARG A 1 177 ? -4.211 -13.164 -30.684 1.00 95.50 177 ARG A O 1
ATOM 1421 N N . TYR A 1 178 ? -2.112 -12.397 -30.403 1.00 96.56 178 TYR A N 1
ATOM 1422 C CA . TYR A 1 178 ? -2.418 -11.489 -29.291 1.00 96.56 178 TYR A CA 1
ATOM 1423 C C . TYR A 1 178 ? -2.299 -9.999 -29.623 1.00 96.56 178 TYR A C 1
ATOM 1425 O O . TYR A 1 178 ? -2.564 -9.178 -28.746 1.00 96.56 178 TYR A O 1
ATOM 1433 N N . PHE A 1 179 ? -1.953 -9.633 -30.861 1.00 96.81 179 PHE A N 1
ATOM 1434 C CA . PHE A 1 179 ? -1.844 -8.237 -31.283 1.00 96.81 179 PHE A CA 1
ATOM 1435 C C . PHE A 1 179 ? -2.541 -7.963 -32.622 1.00 96.81 179 PHE A C 1
ATOM 1437 O O . PHE A 1 179 ? -2.295 -8.637 -33.622 1.00 96.81 179 PHE A O 1
ATOM 1444 N N . GLU A 1 180 ? -3.367 -6.919 -32.650 1.00 96.06 180 GLU A N 1
ATOM 1445 C CA . GLU A 1 180 ? -4.030 -6.402 -33.848 1.00 96.06 180 GLU A CA 1
ATOM 1446 C C . GLU A 1 180 ? -3.211 -5.237 -34.443 1.00 96.06 180 GLU A C 1
ATOM 1448 O O . GLU A 1 180 ? -2.773 -4.354 -33.698 1.00 96.06 180 GLU A O 1
ATOM 1453 N N . PRO A 1 181 ? -2.979 -5.179 -35.769 1.00 94.50 181 PRO A N 1
ATOM 1454 C CA . PRO A 1 181 ? -2.250 -4.073 -36.389 1.00 94.50 181 PRO A CA 1
ATOM 1455 C C . PRO A 1 181 ? -3.073 -2.777 -36.338 1.00 94.50 181 PRO A C 1
ATOM 1457 O O . PRO A 1 181 ? -4.209 -2.722 -36.809 1.00 94.50 181 PRO A O 1
ATOM 1460 N N . ARG A 1 182 ? -2.482 -1.705 -35.802 1.00 91.25 182 ARG A N 1
ATOM 1461 C CA . ARG A 1 182 ? -3.118 -0.394 -35.602 1.00 91.25 182 ARG A CA 1
ATOM 1462 C C . ARG A 1 182 ? -2.350 0.699 -36.355 1.00 91.25 182 ARG A C 1
ATOM 1464 O O . ARG A 1 182 ? -1.788 1.621 -35.766 1.00 91.25 182 ARG A O 1
ATOM 1471 N N . GLY A 1 183 ? -2.339 0.574 -37.681 1.00 88.19 183 GLY A N 1
ATOM 1472 C CA . GLY A 1 183 ? -1.490 1.346 -38.597 1.00 88.19 183 GLY A CA 1
ATOM 1473 C C . GLY A 1 183 ? -0.239 0.563 -39.013 1.00 88.19 183 GLY A C 1
ATOM 1474 O O . GLY A 1 183 ? -0.113 -0.618 -38.705 1.00 88.19 183 GLY A O 1
ATOM 1475 N N . GLU A 1 184 ? 0.688 1.208 -39.723 1.00 84.19 184 GLU A N 1
ATOM 1476 C CA . GLU A 1 184 ? 1.831 0.522 -40.360 1.00 84.19 184 GLU A CA 1
ATOM 1477 C C . GLU A 1 184 ? 2.940 0.092 -39.379 1.00 84.19 184 GLU A C 1
ATOM 1479 O O . GLU A 1 184 ? 3.646 -0.886 -39.624 1.00 84.19 184 GLU A O 1
ATOM 1484 N N . HIS A 1 185 ? 3.083 0.804 -38.256 1.00 91.25 185 HIS A N 1
ATOM 1485 C CA . HIS A 1 185 ? 4.193 0.632 -37.303 1.00 91.25 185 HIS A CA 1
ATOM 1486 C C . HIS A 1 185 ? 3.758 0.304 -35.866 1.00 91.25 185 HIS A C 1
ATOM 1488 O O . HIS A 1 185 ? 4.610 0.148 -34.995 1.00 91.25 185 HIS A O 1
ATOM 1494 N N . HIS A 1 186 ? 2.453 0.210 -35.599 1.00 94.56 186 HIS A N 1
ATOM 1495 C CA . HIS A 1 186 ? 1.908 0.033 -34.251 1.00 94.56 186 HIS A CA 1
ATOM 1496 C C . HIS A 1 186 ? 0.936 -1.144 -34.183 1.00 94.56 186 HIS A C 1
ATOM 1498 O O . HIS A 1 186 ? 0.233 -1.446 -35.145 1.00 94.56 186 HIS A O 1
ATOM 1504 N N . PHE A 1 187 ? 0.875 -1.771 -33.014 1.00 96.25 187 PHE A N 1
ATOM 1505 C CA . PHE A 1 187 ? 0.095 -2.966 -32.724 1.00 96.25 187 PHE A CA 1
ATOM 1506 C C . PHE A 1 187 ? -0.615 -2.799 -31.378 1.00 96.25 187 PHE A C 1
ATOM 1508 O O . PHE A 1 187 ? 0.020 -2.424 -30.394 1.00 96.25 187 PHE A O 1
ATOM 1515 N N . GLU A 1 188 ? -1.917 -3.065 -31.308 1.00 96.94 188 GLU A N 1
ATOM 1516 C CA . GLU A 1 188 ? -2.677 -3.053 -30.053 1.00 96.94 188 GLU A CA 1
ATOM 1517 C C . GLU A 1 188 ? -2.862 -4.474 -29.521 1.00 96.94 188 GLU A C 1
ATOM 1519 O O . GLU A 1 188 ? -3.175 -5.384 -30.283 1.00 96.94 188 GLU A O 1
ATOM 1524 N N . ILE A 1 189 ? -2.680 -4.675 -28.214 1.00 97.31 189 ILE A N 1
ATOM 1525 C CA . ILE A 1 189 ? -2.956 -5.971 -27.588 1.00 97.31 189 ILE A CA 1
ATOM 1526 C C . ILE A 1 189 ? -4.464 -6.269 -27.553 1.00 97.31 189 ILE A C 1
ATOM 1528 O O . ILE A 1 189 ? -5.272 -5.402 -27.206 1.00 97.31 189 ILE A O 1
ATOM 1532 N N . VAL A 1 190 ? -4.832 -7.510 -27.885 1.00 96.44 190 VAL A N 1
ATOM 1533 C CA . VAL A 1 190 ? -6.230 -7.968 -27.964 1.00 96.44 190 VAL A CA 1
ATOM 1534 C C . VAL A 1 190 ? -7.000 -7.751 -26.653 1.00 96.44 190 VAL A C 1
ATOM 1536 O O . VAL A 1 190 ? -6.459 -7.837 -25.541 1.00 96.44 190 VAL A O 1
ATOM 1539 N N . LYS A 1 191 ? -8.298 -7.459 -26.786 1.00 93.94 191 LYS A N 1
ATOM 1540 C CA . LYS A 1 191 ? -9.172 -7.021 -25.682 1.00 93.94 191 LYS A CA 1
ATOM 1541 C C . LYS A 1 191 ? -9.311 -8.086 -24.597 1.00 93.94 191 LYS A C 1
ATOM 1543 O O . LYS A 1 191 ? -9.391 -7.752 -23.420 1.00 93.94 191 LYS A O 1
ATOM 1548 N N . GLU A 1 192 ? -9.255 -9.344 -25.004 1.00 92.19 192 GLU A N 1
ATOM 1549 C CA . GLU A 1 192 ? -9.334 -10.559 -24.203 1.00 92.19 192 GLU A CA 1
ATOM 1550 C C . GLU A 1 192 ? -8.226 -10.624 -23.141 1.00 92.19 192 GLU A C 1
ATOM 1552 O O . GLU A 1 192 ? -8.479 -11.079 -22.032 1.00 92.19 192 GLU A O 1
ATOM 1557 N N . ILE A 1 193 ? -7.021 -10.114 -23.429 1.00 94.50 193 ILE A N 1
ATOM 1558 C CA . ILE A 1 193 ? -5.941 -9.978 -22.432 1.00 94.50 193 ILE A CA 1
ATOM 1559 C C . ILE A 1 193 ? -6.077 -8.652 -21.671 1.00 94.50 193 ILE A C 1
ATOM 1561 O O . ILE A 1 193 ? -5.922 -8.590 -20.446 1.00 94.50 193 ILE A O 1
ATOM 1565 N N . LYS A 1 194 ? -6.391 -7.579 -22.402 1.00 94.00 194 LYS A N 1
ATOM 1566 C CA . LYS A 1 194 ? -6.465 -6.205 -21.891 1.00 94.00 194 LYS A CA 1
ATOM 1567 C C . LYS A 1 194 ? -7.497 -6.039 -20.770 1.00 94.00 194 LYS A C 1
ATOM 1569 O O . LYS A 1 194 ? -7.198 -5.397 -19.768 1.00 94.00 194 LYS A O 1
ATOM 1574 N N . GLN A 1 195 ? -8.664 -6.678 -20.888 1.00 93.56 195 GLN A N 1
ATOM 1575 C CA . GLN A 1 195 ? -9.753 -6.628 -19.902 1.00 93.56 195 GLN A CA 1
ATOM 1576 C C . GLN A 1 195 ? -9.366 -7.164 -18.512 1.00 93.56 195 GLN A C 1
ATOM 1578 O O . GLN A 1 195 ? -9.922 -6.720 -17.511 1.00 93.56 195 GLN A O 1
ATOM 1583 N N . HIS A 1 196 ? -8.400 -8.086 -18.429 1.00 94.06 196 HIS A N 1
ATOM 1584 C CA . HIS A 1 196 ? -7.953 -8.663 -17.158 1.00 94.06 196 HIS A CA 1
ATOM 1585 C C . HIS A 1 196 ? -6.872 -7.825 -16.457 1.00 94.06 196 HIS A C 1
ATOM 1587 O O . HIS A 1 196 ? -6.467 -8.179 -15.350 1.00 94.06 196 HIS A O 1
ATOM 1593 N N . THR A 1 197 ? -6.393 -6.730 -17.063 1.00 96.81 197 THR A N 1
ATOM 1594 C CA . THR A 1 197 ? -5.238 -5.964 -16.565 1.00 96.81 197 THR A CA 1
ATOM 1595 C C . THR A 1 197 ? -5.641 -4.578 -16.051 1.00 96.81 197 THR A C 1
ATOM 1597 O O . THR A 1 197 ? -5.948 -3.670 -16.821 1.00 96.81 197 THR A O 1
ATOM 1600 N N . LEU A 1 198 ? -5.593 -4.390 -14.729 1.00 96.88 198 LEU A N 1
ATOM 1601 C CA . LEU A 1 198 ? -5.891 -3.128 -14.049 1.00 96.88 198 LEU A CA 1
ATOM 1602 C C . LEU A 1 198 ? -4.601 -2.347 -13.761 1.00 96.88 198 LEU A C 1
ATOM 1604 O O . LEU A 1 198 ? -3.838 -2.717 -12.871 1.00 96.88 198 LEU A O 1
ATOM 1608 N N . PHE A 1 199 ? -4.387 -1.246 -14.485 1.00 97.19 199 PHE A N 1
ATOM 1609 C CA . PHE A 1 199 ? -3.230 -0.355 -14.324 1.00 97.19 199 PHE A CA 1
ATOM 1610 C C . PHE A 1 199 ? -3.482 0.761 -13.302 1.00 97.19 199 PHE A C 1
ATOM 1612 O O . PHE A 1 199 ? -4.292 1.662 -13.547 1.00 97.19 199 PHE A O 1
ATOM 1619 N N . THR A 1 200 ? -2.736 0.766 -12.200 1.00 95.25 200 THR A N 1
ATOM 1620 C CA . THR A 1 200 ? -2.928 1.686 -11.065 1.00 95.25 200 THR A CA 1
ATOM 1621 C C . THR A 1 200 ? -1.603 2.206 -10.503 1.00 95.25 200 THR A C 1
ATOM 1623 O O . THR A 1 200 ? -0.609 1.483 -10.500 1.00 95.25 200 THR A O 1
ATOM 1626 N N . ARG A 1 201 ? -1.564 3.456 -10.020 1.00 93.44 201 ARG A N 1
ATOM 1627 C CA . ARG A 1 201 ? -0.352 4.009 -9.399 1.00 93.44 201 ARG A CA 1
ATOM 1628 C C . ARG A 1 201 ? -0.198 3.469 -7.979 1.00 93.44 201 ARG A C 1
ATOM 1630 O O . ARG A 1 201 ? -1.059 3.712 -7.135 1.00 93.44 201 ARG A O 1
ATOM 1637 N N . HIS A 1 202 ? 0.920 2.805 -7.699 1.00 92.81 202 HIS A N 1
ATOM 1638 C CA . HIS A 1 202 ? 1.231 2.218 -6.393 1.00 92.81 202 HIS A CA 1
ATOM 1639 C C . HIS A 1 202 ? 2.695 2.455 -6.026 1.00 92.81 202 HIS A C 1
ATOM 1641 O O . HIS A 1 202 ? 3.589 2.152 -6.811 1.00 92.81 202 HIS A O 1
ATOM 1647 N N . ASP A 1 203 ? 2.930 2.994 -4.834 1.00 90.81 203 ASP A N 1
ATOM 1648 C CA . ASP A 1 203 ? 4.251 3.049 -4.208 1.00 90.81 203 ASP A CA 1
ATOM 1649 C C . ASP A 1 203 ? 4.368 1.953 -3.138 1.00 90.81 203 ASP A C 1
ATOM 1651 O O . ASP A 1 203 ? 3.795 2.067 -2.054 1.00 90.81 203 ASP A O 1
ATOM 1655 N N . ILE A 1 204 ? 5.164 0.918 -3.421 1.00 90.38 204 ILE A N 1
ATOM 1656 C CA . ILE A 1 204 ? 5.391 -0.235 -2.533 1.00 90.38 204 ILE A CA 1
ATOM 1657 C C . ILE A 1 204 ? 5.916 0.142 -1.134 1.00 90.38 204 ILE A C 1
ATOM 1659 O O . ILE A 1 204 ? 5.758 -0.635 -0.193 1.00 90.38 204 ILE A O 1
ATOM 1663 N N . SER A 1 205 ? 6.523 1.323 -0.971 1.00 84.44 205 SER A N 1
ATOM 1664 C CA . SER A 1 205 ? 7.025 1.797 0.324 1.00 84.44 205 SER A CA 1
ATOM 1665 C C . SER A 1 205 ? 5.947 2.442 1.208 1.00 84.44 205 SER A C 1
ATOM 1667 O O . SER A 1 205 ? 6.088 2.441 2.432 1.00 84.44 205 SER A O 1
ATOM 1669 N N . ASN A 1 206 ? 4.862 2.957 0.614 1.00 83.62 206 ASN A N 1
ATOM 1670 C CA . ASN A 1 206 ? 3.908 3.858 1.276 1.00 83.62 206 ASN A CA 1
ATOM 1671 C C . ASN A 1 206 ? 2.430 3.441 1.155 1.00 83.62 206 ASN A C 1
ATOM 1673 O O . ASN A 1 206 ? 1.623 3.818 2.014 1.00 83.62 206 ASN A O 1
ATOM 1677 N N . ASP A 1 207 ? 2.075 2.674 0.122 1.00 86.56 207 ASP A N 1
ATOM 1678 C CA . ASP A 1 207 ? 0.699 2.333 -0.244 1.00 86.56 207 ASP A CA 1
ATOM 1679 C C . ASP A 1 207 ? 0.298 0.926 0.253 1.00 86.56 207 ASP A C 1
ATOM 1681 O O . ASP A 1 207 ? 1.102 -0.009 0.191 1.00 86.56 207 ASP A O 1
ATOM 1685 N N . PRO A 1 208 ? -0.957 0.719 0.703 1.00 88.94 208 PRO A N 1
ATOM 1686 C CA . PRO A 1 208 ? -1.434 -0.600 1.121 1.00 88.94 208 PRO A CA 1
ATOM 1687 C C . PRO A 1 208 ? -1.450 -1.589 -0.065 1.00 88.94 208 PRO A C 1
ATOM 1689 O O . PRO A 1 208 ? -1.822 -1.200 -1.175 1.00 88.94 208 PRO A O 1
ATOM 1692 N N . PRO A 1 209 ? -1.062 -2.863 0.124 1.00 91.94 209 PRO A N 1
ATOM 1693 C CA . PRO A 1 209 ? -0.883 -3.817 -0.968 1.00 91.94 209 PRO A CA 1
ATOM 1694 C C . PRO A 1 209 ? -2.173 -4.538 -1.378 1.00 91.94 209 PRO A C 1
ATOM 1696 O O . PRO A 1 209 ? -3.143 -4.627 -0.622 1.00 91.94 209 PRO A O 1
ATOM 1699 N N . PHE A 1 210 ? -2.150 -5.153 -2.561 1.00 93.50 210 PHE A N 1
ATOM 1700 C CA . PHE A 1 210 ? -3.204 -6.070 -2.995 1.00 93.50 210 PHE A CA 1
ATOM 1701 C C . PHE A 1 210 ? -3.053 -7.416 -2.281 1.00 93.50 210 PHE A C 1
ATOM 1703 O O . PHE A 1 210 ? -2.058 -8.108 -2.453 1.00 93.50 210 PHE A O 1
ATOM 1710 N N . VAL A 1 211 ? -4.055 -7.813 -1.495 1.00 94.38 211 VAL A N 1
ATOM 1711 C CA . VAL A 1 211 ? -4.036 -9.074 -0.730 1.00 94.38 211 VAL A CA 1
ATOM 1712 C C . VAL A 1 211 ? -4.697 -10.242 -1.472 1.00 94.38 211 VAL A C 1
ATOM 1714 O O . VAL A 1 211 ? -5.427 -10.049 -2.452 1.00 94.38 211 VAL A O 1
ATOM 1717 N N . LYS A 1 212 ? -4.483 -11.460 -0.952 1.00 94.56 212 LYS A N 1
ATOM 1718 C CA . LYS A 1 212 ? -5.014 -12.738 -1.466 1.00 94.56 212 LYS A CA 1
ATOM 1719 C C . LYS A 1 212 ? -4.584 -13.018 -2.915 1.00 94.56 212 LYS A C 1
ATOM 1721 O O . LYS A 1 212 ? -5.404 -13.421 -3.738 1.00 94.56 212 LYS A O 1
ATOM 1726 N N . LEU A 1 213 ? -3.312 -12.767 -3.217 1.00 97.44 213 LEU A N 1
ATOM 1727 C CA . LEU A 1 213 ? -2.696 -13.009 -4.523 1.00 97.44 213 LEU A CA 1
ATOM 1728 C C . LEU A 1 213 ? -2.211 -14.454 -4.670 1.00 97.44 213 LEU A C 1
ATOM 1730 O O . LEU A 1 213 ? -1.813 -15.078 -3.690 1.00 97.44 213 LEU A O 1
ATOM 1734 N N . ASP A 1 214 ? -2.201 -14.957 -5.898 1.00 96.94 214 ASP A N 1
ATOM 1735 C CA . ASP A 1 214 ? -1.670 -16.272 -6.265 1.00 96.94 214 ASP A CA 1
ATOM 1736 C C . ASP A 1 214 ? -0.244 -16.167 -6.852 1.00 96.94 214 ASP A C 1
ATOM 1738 O O . ASP A 1 214 ? 0.591 -17.035 -6.600 1.00 96.94 214 ASP A O 1
ATOM 1742 N N . LEU A 1 215 ? 0.062 -15.066 -7.558 1.00 97.94 215 LEU A N 1
ATOM 1743 C CA . LEU A 1 215 ? 1.399 -14.720 -8.063 1.00 97.94 215 LEU A CA 1
ATOM 1744 C C . LEU A 1 215 ? 1.718 -13.234 -7.824 1.00 97.94 215 LEU A C 1
ATOM 1746 O O . LEU A 1 215 ? 0.889 -12.360 -8.078 1.00 97.94 215 LEU A O 1
ATOM 1750 N N . ILE A 1 216 ? 2.955 -12.941 -7.428 1.00 98.44 216 ILE A N 1
ATOM 1751 C CA . ILE A 1 216 ? 3.572 -11.612 -7.540 1.00 98.44 216 ILE A CA 1
ATOM 1752 C C . ILE A 1 216 ? 4.733 -11.695 -8.533 1.00 98.44 216 ILE A C 1
ATOM 1754 O O . ILE A 1 216 ? 5.587 -12.574 -8.415 1.00 98.44 216 ILE A O 1
ATOM 1758 N N . THR A 1 217 ? 4.805 -10.760 -9.478 1.00 97.56 217 THR A N 1
ATOM 1759 C CA . THR A 1 217 ? 5.997 -10.514 -10.294 1.00 97.56 217 THR A CA 1
ATOM 1760 C C . THR A 1 217 ? 6.604 -9.174 -9.882 1.00 97.56 217 THR A C 1
ATOM 1762 O O . THR A 1 217 ? 5.918 -8.159 -9.803 1.00 97.56 217 THR A O 1
ATOM 1765 N N . CYS A 1 218 ? 7.888 -9.170 -9.535 1.00 96.31 218 CYS A N 1
ATOM 1766 C CA . CYS A 1 218 ? 8.614 -7.965 -9.136 1.00 96.31 218 CYS A CA 1
ATOM 1767 C C . CYS A 1 218 ? 10.031 -8.074 -9.694 1.00 96.31 218 CYS A C 1
ATOM 1769 O O . CYS A 1 218 ? 10.896 -8.729 -9.106 1.00 96.31 218 CYS A O 1
ATOM 1771 N N . ARG A 1 219 ? 10.232 -7.543 -10.904 1.00 93.81 219 ARG A N 1
ATOM 1772 C CA . ARG A 1 219 ? 11.375 -7.898 -11.753 1.00 93.81 219 ARG A CA 1
ATOM 1773 C C . ARG A 1 219 ? 12.107 -6.658 -12.229 1.00 93.81 219 ARG A C 1
ATOM 1775 O O . ARG A 1 219 ? 11.515 -5.752 -12.798 1.00 93.81 219 ARG A O 1
ATOM 1782 N N . ASN A 1 220 ? 13.417 -6.640 -12.001 1.00 90.69 220 ASN A N 1
ATOM 1783 C CA . ASN A 1 220 ? 14.303 -5.510 -12.272 1.00 90.69 220 ASN A CA 1
ATOM 1784 C C . ASN A 1 220 ? 13.949 -4.214 -11.507 1.00 90.69 220 ASN A C 1
ATOM 1786 O O . ASN A 1 220 ? 14.440 -3.152 -11.880 1.00 90.69 220 ASN A O 1
ATOM 1790 N N . LEU A 1 221 ? 13.173 -4.304 -10.419 1.00 91.25 221 LEU A N 1
ATOM 1791 C CA . LEU A 1 221 ? 12.808 -3.185 -9.540 1.00 91.25 221 LEU A CA 1
ATOM 1792 C C . LEU A 1 221 ? 13.634 -3.180 -8.242 1.00 91.25 221 LEU A C 1
ATOM 1794 O O . LEU A 1 221 ? 14.206 -2.158 -7.860 1.00 91.25 221 LEU A O 1
ATOM 1798 N N . LEU A 1 222 ? 13.758 -4.337 -7.582 1.00 91.06 222 LEU A N 1
ATOM 1799 C CA . LEU A 1 222 ? 14.437 -4.479 -6.288 1.00 91.06 222 LEU A CA 1
ATOM 1800 C C . LEU A 1 222 ? 15.929 -4.138 -6.384 1.00 91.06 222 LEU A C 1
ATOM 1802 O O . LEU A 1 222 ? 16.542 -3.735 -5.392 1.00 91.06 222 LEU A O 1
ATOM 1806 N N . ILE A 1 223 ? 16.526 -4.243 -7.576 1.00 86.31 223 ILE A N 1
ATOM 1807 C CA . ILE A 1 223 ? 17.895 -3.777 -7.837 1.00 86.31 223 ILE A CA 1
ATOM 1808 C C . ILE A 1 223 ? 18.117 -2.303 -7.454 1.00 86.31 223 ILE A C 1
ATOM 1810 O O . ILE A 1 223 ? 19.235 -1.966 -7.059 1.00 86.31 223 ILE A O 1
ATOM 1814 N N . TYR A 1 224 ? 17.083 -1.454 -7.490 1.00 85.12 224 TYR A N 1
ATOM 1815 C CA . TYR A 1 224 ? 17.170 -0.028 -7.151 1.00 85.12 224 TYR A CA 1
ATOM 1816 C C . TYR A 1 224 ? 17.012 0.270 -5.656 1.00 85.12 224 TYR A C 1
ATOM 1818 O O . TYR A 1 224 ? 17.527 1.283 -5.190 1.00 85.12 224 TYR A O 1
ATOM 1826 N N . PHE A 1 225 ? 16.362 -0.608 -4.894 1.00 90.19 225 PHE A N 1
ATOM 1827 C CA . PHE A 1 225 ? 16.085 -0.418 -3.465 1.00 90.19 225 PHE A CA 1
ATOM 1828 C C . PHE A 1 225 ? 17.311 -0.707 -2.589 1.00 90.19 225 PHE A C 1
ATOM 1830 O O . PHE A 1 225 ? 18.146 -1.544 -2.947 1.00 90.19 225 PHE A O 1
ATOM 1837 N N . ASN A 1 226 ? 17.432 -0.050 -1.433 1.00 88.00 226 ASN A N 1
ATOM 1838 C CA . ASN A 1 226 ? 18.379 -0.456 -0.390 1.00 88.00 226 ASN A CA 1
ATOM 1839 C C . ASN A 1 226 ? 17.926 -1.774 0.291 1.00 88.00 226 ASN A C 1
ATOM 1841 O O . ASN A 1 226 ? 16.852 -2.300 -0.008 1.00 88.00 226 ASN A O 1
ATOM 1845 N N . ASN A 1 227 ? 18.745 -2.341 1.181 1.00 89.88 227 ASN A N 1
ATOM 1846 C CA . ASN A 1 227 ? 18.429 -3.631 1.811 1.00 89.88 227 ASN A CA 1
ATOM 1847 C C . ASN A 1 227 ? 17.161 -3.564 2.685 1.00 89.88 227 ASN A C 1
ATOM 1849 O O . ASN A 1 227 ? 16.409 -4.534 2.746 1.00 89.88 227 ASN A O 1
ATOM 1853 N N . ASP A 1 228 ? 16.900 -2.426 3.326 1.00 89.31 228 ASP A N 1
ATOM 1854 C CA . ASP A 1 228 ? 15.765 -2.237 4.231 1.00 89.31 228 ASP A CA 1
ATOM 1855 C C . ASP A 1 228 ? 14.436 -2.189 3.462 1.00 89.31 228 ASP A C 1
ATOM 1857 O O . ASP A 1 228 ? 13.499 -2.916 3.794 1.00 89.31 228 ASP A O 1
ATOM 1861 N N . LEU A 1 229 ? 14.382 -1.439 2.356 1.00 90.44 229 LEU A N 1
ATOM 1862 C CA . LEU A 1 229 ? 13.226 -1.396 1.459 1.00 90.44 229 LEU A CA 1
ATOM 1863 C C . LEU A 1 229 ? 13.049 -2.709 0.680 1.00 90.44 229 LEU A C 1
ATOM 1865 O O . LEU A 1 229 ? 11.913 -3.116 0.436 1.00 90.44 229 LEU A O 1
ATOM 1869 N N . GLN A 1 230 ? 14.128 -3.432 0.349 1.00 92.44 230 GLN A N 1
ATOM 1870 C CA . GLN A 1 230 ? 14.007 -4.817 -0.130 1.00 92.44 230 GLN A CA 1
ATOM 1871 C C . GLN A 1 230 ? 13.329 -5.705 0.923 1.00 92.44 230 GLN A C 1
ATOM 1873 O O . GLN A 1 230 ? 12.382 -6.419 0.595 1.00 92.44 230 GLN A O 1
ATOM 1878 N N . LYS A 1 231 ? 13.756 -5.637 2.192 1.00 91.25 231 LYS A N 1
ATOM 1879 C CA . LYS A 1 231 ? 13.172 -6.424 3.288 1.00 91.25 231 LYS A CA 1
ATOM 1880 C C . LYS A 1 231 ? 11.697 -6.087 3.522 1.00 91.25 231 LYS A C 1
ATOM 1882 O O . LYS A 1 231 ? 10.880 -7.002 3.606 1.00 91.25 231 LYS A O 1
ATOM 1887 N N . GLN A 1 232 ? 11.349 -4.799 3.553 1.00 91.00 232 GLN A N 1
ATOM 1888 C CA . GLN A 1 232 ? 9.963 -4.326 3.638 1.00 91.00 232 GLN A CA 1
ATOM 1889 C C . GLN A 1 232 ? 9.129 -4.830 2.450 1.00 91.00 232 GLN A C 1
ATOM 1891 O O . GLN A 1 232 ? 8.041 -5.367 2.652 1.00 91.00 232 GLN A O 1
ATOM 1896 N N . SER A 1 233 ? 9.654 -4.739 1.222 1.00 94.19 233 SER A N 1
ATOM 1897 C CA . SER A 1 233 ? 8.979 -5.251 0.020 1.00 94.19 233 SER A CA 1
ATOM 1898 C C . SER A 1 233 ? 8.716 -6.756 0.122 1.00 94.19 233 SER A C 1
ATOM 1900 O O . SER A 1 233 ? 7.599 -7.198 -0.123 1.00 94.19 233 SER A O 1
ATOM 1902 N N . PHE A 1 234 ? 9.696 -7.554 0.562 1.00 94.44 234 PHE A N 1
ATOM 1903 C CA . PHE A 1 234 ? 9.519 -8.997 0.757 1.00 94.44 234 PHE A CA 1
ATOM 1904 C C . PHE A 1 234 ? 8.492 -9.340 1.851 1.00 94.44 234 PHE A C 1
ATOM 1906 O O . PHE A 1 234 ? 7.705 -10.268 1.667 1.00 94.44 234 PHE A O 1
ATOM 1913 N N . GLN A 1 235 ? 8.440 -8.580 2.950 1.00 92.31 235 GLN A N 1
ATOM 1914 C CA . GLN A 1 235 ? 7.402 -8.729 3.981 1.00 92.31 235 GLN A CA 1
ATOM 1915 C C . GLN A 1 235 ? 6.004 -8.413 3.433 1.00 92.31 235 GLN A C 1
ATOM 1917 O O . GLN A 1 235 ? 5.065 -9.176 3.664 1.00 92.31 235 GLN A O 1
ATOM 1922 N N . ILE A 1 236 ? 5.876 -7.338 2.648 1.00 93.56 236 ILE A N 1
ATOM 1923 C CA . ILE A 1 236 ? 4.635 -6.981 1.952 1.00 93.56 236 ILE A CA 1
ATOM 1924 C C . ILE A 1 236 ? 4.230 -8.087 0.969 1.00 93.56 236 ILE A C 1
ATOM 1926 O O . ILE A 1 236 ? 3.071 -8.502 0.971 1.00 93.56 236 ILE A O 1
ATOM 1930 N N . PHE A 1 237 ? 5.160 -8.614 0.166 1.00 95.50 237 PHE A N 1
ATOM 1931 C CA . PHE A 1 237 ? 4.883 -9.688 -0.792 1.00 95.50 237 PHE A CA 1
ATOM 1932 C C . PHE A 1 237 ? 4.425 -10.975 -0.097 1.00 95.50 237 PHE A C 1
ATOM 1934 O O . PHE A 1 237 ? 3.451 -11.583 -0.540 1.00 95.50 237 PHE A O 1
ATOM 1941 N N . HIS A 1 238 ? 5.057 -11.367 1.016 1.00 94.56 238 HIS A N 1
ATOM 1942 C CA . HIS A 1 238 ? 4.620 -12.534 1.788 1.00 94.56 238 HIS A CA 1
ATOM 1943 C C . HIS A 1 238 ? 3.202 -12.341 2.318 1.00 94.56 238 HIS A C 1
ATOM 1945 O O . HIS A 1 238 ? 2.347 -13.178 2.044 1.00 94.56 238 HIS A O 1
ATOM 1951 N N . TYR A 1 239 ? 2.922 -11.225 2.997 1.00 93.00 239 TYR A N 1
ATOM 1952 C CA . TYR A 1 239 ? 1.586 -10.910 3.516 1.00 93.00 239 TYR A CA 1
ATOM 1953 C C . TYR A 1 239 ? 0.507 -10.905 2.416 1.00 93.00 239 TYR A C 1
ATOM 1955 O O . TYR A 1 239 ? -0.608 -11.384 2.620 1.00 93.00 239 TYR A O 1
ATOM 1963 N N . SER A 1 240 ? 0.856 -10.402 1.230 1.00 94.88 240 SER A N 1
ATOM 1964 C CA . SER A 1 240 ? -0.047 -10.270 0.080 1.00 94.88 240 SER A CA 1
ATOM 1965 C C . SER A 1 240 ? -0.410 -11.610 -0.573 1.00 94.88 240 SER A C 1
ATOM 1967 O O . SER A 1 240 ? -1.534 -11.778 -1.060 1.00 94.88 240 SER A O 1
ATOM 1969 N N . LEU A 1 241 ? 0.519 -12.571 -0.577 1.00 96.12 241 LEU A N 1
ATOM 1970 C CA . LEU A 1 241 ? 0.331 -13.899 -1.162 1.00 96.12 241 LEU A CA 1
ATOM 1971 C C . LEU A 1 241 ? -0.548 -14.809 -0.289 1.00 96.12 241 LEU A C 1
ATOM 1973 O O . LEU A 1 241 ? -0.398 -14.894 0.935 1.00 96.12 241 LEU A O 1
ATOM 1977 N N . ARG A 1 242 ? -1.428 -15.567 -0.953 1.00 93.94 242 ARG A N 1
ATOM 1978 C CA . ARG A 1 242 ? -2.092 -16.761 -0.407 1.00 93.94 242 ARG A CA 1
ATOM 1979 C C . ARG A 1 242 ? -1.046 -17.792 0.052 1.00 93.94 242 ARG A C 1
ATOM 1981 O O . ARG A 1 242 ? 0.078 -17.772 -0.459 1.00 93.94 242 ARG A O 1
ATOM 1988 N N . PRO A 1 243 ? -1.396 -18.716 0.971 1.00 89.94 243 PRO A N 1
ATOM 1989 C CA . PRO A 1 243 ? -0.613 -19.932 1.196 1.00 89.94 243 PRO A CA 1
ATOM 1990 C C . PRO A 1 243 ? -0.216 -20.564 -0.138 1.00 89.94 243 PRO A C 1
ATOM 1992 O O . PRO A 1 243 ? -1.000 -20.541 -1.086 1.00 89.94 243 PRO A O 1
ATOM 1995 N N . HIS A 1 244 ? 1.017 -21.062 -0.225 1.00 87.50 244 HIS A N 1
ATOM 1996 C CA . HIS A 1 244 ? 1.594 -21.648 -1.441 1.00 87.50 244 HIS A CA 1
ATOM 1997 C C . HIS A 1 244 ? 1.740 -20.724 -2.670 1.00 87.50 244 HIS A C 1
ATOM 1999 O O . HIS A 1 244 ? 2.224 -21.199 -3.700 1.00 87.50 244 HIS A O 1
ATOM 2005 N N . GLY A 1 245 ? 1.390 -19.436 -2.569 1.00 94.19 245 GLY A N 1
ATOM 2006 C CA . GLY A 1 245 ? 1.515 -18.456 -3.650 1.00 94.19 245 GLY A CA 1
ATOM 2007 C C . GLY A 1 245 ? 2.959 -18.208 -4.103 1.00 94.19 245 GLY A C 1
ATOM 2008 O O . GLY A 1 245 ? 3.920 -18.417 -3.352 1.00 94.19 245 GLY A O 1
ATOM 2009 N N . LEU A 1 246 ? 3.100 -17.762 -5.351 1.00 96.31 246 LEU A N 1
ATOM 2010 C CA . LEU A 1 246 ? 4.370 -17.643 -6.068 1.00 96.31 246 LEU A CA 1
ATOM 2011 C C . LEU A 1 246 ? 4.916 -16.205 -6.070 1.00 96.31 246 LEU A C 1
ATOM 2013 O O . LEU A 1 246 ? 4.168 -15.237 -6.185 1.00 96.31 246 LEU A O 1
ATOM 2017 N N . LEU A 1 247 ? 6.241 -16.068 -6.028 1.00 97.38 247 LEU A N 1
ATOM 2018 C CA . LEU A 1 247 ? 6.976 -14.821 -6.243 1.00 97.38 247 LEU A CA 1
ATOM 2019 C C . LEU A 1 247 ? 7.992 -15.015 -7.378 1.00 97.38 247 LEU A C 1
ATOM 2021 O O . LEU A 1 247 ? 8.820 -15.925 -7.324 1.00 97.38 247 LEU A O 1
ATOM 2025 N N . PHE A 1 248 ? 7.947 -14.150 -8.390 1.00 97.06 248 PHE A N 1
ATOM 2026 C CA . PHE A 1 248 ? 8.798 -14.204 -9.580 1.00 97.06 248 PHE A CA 1
ATOM 2027 C C . PHE A 1 248 ? 9.685 -12.952 -9.684 1.00 97.06 248 PHE A C 1
ATOM 2029 O O . PHE A 1 248 ? 9.176 -11.831 -9.737 1.00 97.06 248 PHE A O 1
ATOM 2036 N N . LEU A 1 249 ? 11.010 -13.149 -9.708 1.00 95.44 249 LEU A N 1
ATOM 2037 C CA . LEU A 1 249 ? 12.026 -12.083 -9.676 1.00 95.44 249 LEU A CA 1
ATOM 2038 C C . LEU A 1 249 ? 12.863 -12.013 -10.975 1.00 95.44 249 LEU A C 1
ATOM 2040 O O . LEU A 1 249 ? 12.836 -12.918 -11.813 1.00 95.44 249 LEU A O 1
ATOM 2044 N N . GLY A 1 250 ? 13.617 -10.926 -11.171 1.00 90.62 250 GLY A N 1
ATOM 2045 C CA . GLY A 1 250 ? 14.535 -10.741 -12.301 1.00 90.62 250 GLY A CA 1
ATOM 2046 C C . GLY A 1 250 ? 15.913 -11.395 -12.101 1.00 90.62 250 GLY A C 1
ATOM 2047 O O . GLY A 1 250 ? 16.294 -11.779 -10.992 1.00 90.62 250 GLY A O 1
ATOM 2048 N N . LYS A 1 251 ? 16.708 -11.510 -13.184 1.00 87.50 251 LYS A N 1
ATOM 2049 C CA . LYS A 1 251 ? 18.015 -12.221 -13.195 1.00 87.50 251 LYS A CA 1
ATOM 2050 C C . LYS A 1 251 ? 18.939 -11.847 -12.035 1.00 87.50 251 LYS A C 1
ATOM 2052 O O . LYS A 1 251 ? 19.495 -12.740 -11.396 1.00 87.50 251 LYS A O 1
ATOM 2057 N N . SER A 1 252 ? 19.058 -10.559 -11.729 1.00 86.00 252 SER A N 1
ATOM 2058 C CA . SER A 1 252 ? 19.977 -10.029 -10.710 1.00 86.00 252 SER A CA 1
ATOM 2059 C C . SER A 1 252 ? 19.392 -9.975 -9.290 1.00 86.00 252 SER A C 1
ATOM 2061 O O . SER A 1 252 ? 20.020 -9.411 -8.399 1.00 86.00 252 SER A O 1
ATOM 2063 N N . GLU A 1 253 ? 18.195 -10.522 -9.066 1.00 90.12 253 GLU A N 1
ATOM 2064 C CA . GLU A 1 253 ? 17.446 -10.393 -7.808 1.00 90.12 253 GLU A CA 1
ATOM 2065 C C . GLU A 1 253 ? 17.334 -11.738 -7.074 1.00 90.12 253 GLU A C 1
ATOM 2067 O O . GLU A 1 253 ? 17.415 -12.814 -7.675 1.00 90.12 253 GLU A O 1
ATOM 2072 N N . SER A 1 254 ? 17.201 -11.689 -5.748 1.00 89.00 254 SER A N 1
ATOM 2073 C CA . SER A 1 254 ? 17.130 -12.868 -4.876 1.00 89.00 254 SER A CA 1
ATOM 2074 C C . SER A 1 254 ? 16.437 -12.521 -3.561 1.00 89.00 254 SER A C 1
ATOM 2076 O O . SER A 1 254 ? 16.496 -11.374 -3.123 1.00 89.00 254 SER A O 1
ATOM 2078 N N . VAL A 1 255 ? 15.848 -13.519 -2.902 1.00 90.88 255 VAL A N 1
ATOM 2079 C CA . VAL A 1 255 ? 15.188 -13.373 -1.591 1.00 90.88 255 VAL A CA 1
ATOM 2080 C C . VAL A 1 255 ? 16.170 -13.344 -0.407 1.00 90.88 255 VAL A C 1
ATOM 2082 O O . VAL A 1 255 ? 15.750 -13.431 0.736 1.00 90.88 255 VAL A O 1
ATOM 2085 N N . SER A 1 256 ? 17.480 -13.209 -0.646 1.00 85.88 256 SER A N 1
ATOM 2086 C CA . SER A 1 256 ? 18.550 -13.401 0.355 1.00 85.88 256 SER A CA 1
ATOM 2087 C C . SER A 1 256 ? 18.453 -12.517 1.611 1.00 85.88 256 SER A C 1
ATOM 2089 O O . SER A 1 256 ? 18.993 -12.877 2.650 1.00 85.88 256 SER A O 1
ATOM 2091 N N . VAL A 1 257 ? 17.768 -11.370 1.534 1.00 86.75 257 VAL A N 1
ATOM 2092 C CA . VAL A 1 257 ? 17.538 -10.442 2.667 1.00 86.75 257 VAL A CA 1
ATOM 2093 C C . VAL A 1 257 ? 16.352 -10.883 3.556 1.00 86.75 257 VAL A C 1
ATOM 2095 O O . VAL A 1 257 ? 16.166 -10.370 4.659 1.00 86.75 257 VAL A O 1
ATOM 2098 N N . ALA A 1 258 ? 15.555 -11.839 3.075 1.00 85.50 258 ALA A N 1
ATOM 2099 C CA . ALA A 1 258 ? 14.325 -12.349 3.675 1.00 85.50 258 ALA A CA 1
ATOM 2100 C C . ALA A 1 258 ? 14.129 -13.846 3.331 1.00 85.50 258 ALA A C 1
ATOM 2102 O O . ALA A 1 258 ? 13.070 -14.270 2.861 1.00 85.50 258 ALA A O 1
ATOM 2103 N N . ALA A 1 259 ? 15.193 -14.644 3.482 1.00 84.69 259 ALA A N 1
ATOM 2104 C CA . ALA A 1 259 ? 15.225 -16.058 3.087 1.00 84.69 259 ALA A CA 1
ATOM 2105 C C . ALA A 1 259 ? 14.322 -16.960 3.957 1.00 84.69 259 ALA A C 1
ATOM 2107 O O . ALA A 1 259 ? 13.963 -18.060 3.551 1.00 84.69 259 ALA A O 1
ATOM 2108 N N . ASP A 1 260 ? 13.926 -16.466 5.129 1.00 88.50 260 ASP A N 1
ATOM 2109 C CA . ASP A 1 260 ? 12.905 -17.015 6.023 1.00 88.50 260 ASP A CA 1
ATOM 2110 C C . ASP A 1 260 ? 11.480 -16.922 5.446 1.00 88.50 260 ASP A C 1
ATOM 2112 O O . ASP A 1 260 ? 10.621 -17.738 5.773 1.00 88.50 260 ASP A O 1
ATOM 2116 N N . LEU A 1 261 ? 11.225 -15.955 4.558 1.00 90.31 261 LEU A N 1
ATOM 2117 C CA . LEU A 1 261 ? 9.904 -15.721 3.968 1.00 90.31 261 LEU A CA 1
ATOM 2118 C C . LEU A 1 261 ? 9.623 -16.596 2.735 1.00 90.31 261 LEU A C 1
ATOM 2120 O O . LEU A 1 261 ? 8.462 -16.827 2.387 1.00 90.31 261 LEU A O 1
ATOM 2124 N N . PHE A 1 262 ? 10.659 -17.063 2.037 1.00 92.62 262 PHE A N 1
ATOM 2125 C CA . PHE A 1 262 ? 10.516 -17.593 0.681 1.00 92.62 262 PHE A CA 1
ATOM 2126 C C . PHE A 1 262 ? 11.368 -18.835 0.429 1.00 92.62 262 PHE A C 1
ATOM 2128 O O . PHE A 1 262 ? 12.596 -18.780 0.381 1.00 92.62 262 PHE A O 1
ATOM 2135 N N . THR A 1 263 ? 10.696 -19.953 0.155 1.00 90.50 263 THR A N 1
ATOM 2136 C CA . THR A 1 263 ? 11.355 -21.177 -0.319 1.00 90.50 263 THR A CA 1
ATOM 2137 C C . THR A 1 263 ? 11.728 -21.039 -1.796 1.00 90.50 263 THR A C 1
ATOM 2139 O O . THR A 1 263 ? 10.961 -20.505 -2.598 1.00 90.50 263 THR A O 1
ATOM 2142 N N . TH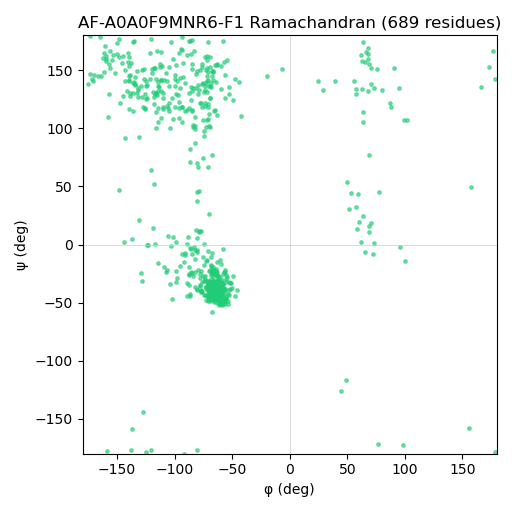R A 1 264 ? 12.924 -21.500 -2.169 1.00 86.44 264 THR A N 1
ATOM 2143 C CA . THR A 1 264 ? 13.397 -21.487 -3.565 1.00 86.44 264 THR A CA 1
ATOM 2144 C C . THR A 1 264 ? 12.907 -22.738 -4.292 1.00 86.44 264 THR A C 1
ATOM 2146 O O . THR A 1 264 ? 12.975 -23.830 -3.733 1.00 86.44 264 THR A O 1
ATOM 2149 N N . THR A 1 265 ? 12.411 -22.587 -5.522 1.00 84.69 265 THR A N 1
ATOM 2150 C CA . THR A 1 265 ? 11.962 -23.713 -6.366 1.00 84.69 265 THR A CA 1
ATOM 2151 C C . THR A 1 265 ? 13.081 -24.213 -7.295 1.00 84.69 265 THR A C 1
ATOM 2153 O O . THR A 1 265 ? 14.162 -23.623 -7.329 1.00 84.69 265 THR A O 1
ATOM 2156 N N . ASP A 1 266 ? 12.830 -25.260 -8.099 1.00 73.88 266 ASP A N 1
ATOM 2157 C CA . ASP A 1 266 ? 13.766 -25.747 -9.135 1.00 73.88 266 ASP A CA 1
ATOM 2158 C C . ASP A 1 266 ? 14.250 -24.606 -10.056 1.00 73.88 266 ASP A C 1
ATOM 2160 O O . ASP A 1 266 ? 15.388 -24.596 -10.530 1.00 73.88 266 ASP A O 1
ATOM 2164 N N . SER A 1 267 ? 13.377 -23.620 -10.303 1.00 74.88 267 SER A N 1
ATOM 2165 C CA . SER A 1 267 ? 13.721 -22.393 -11.015 1.00 74.88 267 SER A CA 1
ATOM 2166 C C . SER A 1 267 ? 14.315 -21.366 -10.052 1.00 74.88 267 SER A C 1
ATOM 2168 O O . SER A 1 267 ? 13.623 -20.806 -9.202 1.00 74.88 267 SER A O 1
ATOM 2170 N N . LYS A 1 268 ? 15.592 -21.021 -10.264 1.00 75.44 268 LYS A N 1
ATOM 2171 C CA . LYS A 1 268 ? 16.393 -20.081 -9.446 1.00 75.44 268 LYS A CA 1
ATOM 2172 C C . LYS A 1 268 ? 15.821 -18.655 -9.313 1.00 75.44 268 LYS A C 1
ATOM 2174 O O . LYS A 1 268 ? 16.442 -17.815 -8.660 1.00 75.44 268 LYS A O 1
ATOM 2179 N N . LYS A 1 269 ? 14.708 -18.342 -9.984 1.00 88.25 269 LYS A N 1
ATOM 2180 C CA . LYS A 1 269 ? 14.043 -17.026 -10.008 1.00 88.25 269 LYS A CA 1
ATOM 2181 C C . LYS A 1 269 ? 12.574 -17.072 -9.575 1.00 88.25 269 LYS A C 1
ATOM 2183 O O . LYS A 1 269 ? 11.931 -16.023 -9.543 1.00 88.25 269 LYS A O 1
ATOM 2188 N N . ILE A 1 270 ? 12.062 -18.257 -9.240 1.00 93.31 270 ILE A N 1
ATOM 2189 C CA . ILE A 1 270 ? 10.695 -18.475 -8.766 1.00 93.31 270 ILE A CA 1
ATOM 2190 C C . ILE A 1 270 ? 10.769 -19.026 -7.348 1.00 93.31 270 ILE A C 1
ATOM 2192 O O . ILE A 1 270 ? 11.485 -19.990 -7.063 1.00 93.31 270 ILE A O 1
ATOM 2196 N N . PHE A 1 271 ? 10.010 -18.398 -6.465 1.00 94.62 271 PHE A N 1
ATOM 2197 C CA . PHE A 1 271 ? 9.982 -18.683 -5.042 1.00 94.62 271 PHE A CA 1
ATOM 2198 C C . PHE A 1 271 ? 8.539 -18.936 -4.608 1.00 94.62 271 PHE A C 1
ATOM 2200 O O . PHE A 1 271 ? 7.607 -18.392 -5.200 1.00 94.62 271 PHE A O 1
ATOM 2207 N N . ARG A 1 272 ? 8.344 -19.748 -3.572 1.00 93.56 272 ARG A N 1
ATOM 2208 C CA . ARG A 1 272 ? 7.028 -20.033 -2.987 1.00 93.56 272 ARG A CA 1
ATOM 2209 C C . ARG A 1 272 ? 6.985 -19.463 -1.573 1.00 93.56 272 ARG A C 1
ATOM 2211 O O . ARG A 1 272 ? 7.954 -19.626 -0.823 1.00 93.56 272 ARG A O 1
ATOM 2218 N N . LYS A 1 273 ? 5.884 -18.796 -1.213 1.00 93.25 273 LYS A N 1
ATOM 2219 C CA . LYS A 1 273 ? 5.628 -18.305 0.153 1.00 93.25 273 LYS A CA 1
ATOM 2220 C C . LYS A 1 273 ? 5.883 -19.436 1.158 1.00 93.25 273 LYS A C 1
ATOM 2222 O O . LYS A 1 273 ? 5.298 -20.509 1.017 1.00 93.25 273 LYS A O 1
ATOM 2227 N N . ALA A 1 274 ? 6.760 -19.197 2.131 1.00 89.56 274 ALA A N 1
ATOM 2228 C CA . ALA A 1 274 ? 7.026 -20.131 3.220 1.00 89.56 274 ALA A CA 1
ATOM 2229 C C . ALA A 1 274 ? 5.961 -20.004 4.319 1.00 89.56 274 ALA A C 1
ATOM 2231 O O . ALA A 1 274 ? 5.483 -18.901 4.601 1.00 89.56 274 ALA A O 1
ATOM 2232 N N . ASP A 1 275 ? 5.635 -21.112 4.982 1.00 81.25 275 ASP A N 1
ATOM 2233 C CA . ASP A 1 275 ? 4.681 -21.151 6.095 1.00 81.25 275 ASP A CA 1
ATOM 2234 C C . ASP A 1 275 ? 5.348 -20.672 7.401 1.00 81.25 275 ASP A C 1
ATOM 2236 O O . ASP A 1 275 ? 5.603 -21.430 8.334 1.00 81.25 275 ASP A O 1
ATOM 2240 N N . ALA A 1 276 ? 5.689 -19.381 7.423 1.00 69.25 276 ALA A N 1
ATOM 2241 C CA . ALA A 1 276 ? 6.369 -18.697 8.517 1.00 69.25 276 ALA A CA 1
ATOM 2242 C C . ALA A 1 276 ? 5.373 -17.911 9.390 1.00 69.25 276 ALA A C 1
ATOM 2244 O O . ALA A 1 276 ? 4.723 -16.971 8.924 1.00 69.25 276 ALA A O 1
ATOM 2245 N N . THR A 1 277 ? 5.273 -18.276 10.670 1.00 56.16 277 THR A N 1
ATOM 2246 C CA . THR A 1 277 ? 4.393 -17.627 11.655 1.00 56.16 277 THR A CA 1
ATOM 2247 C C . THR A 1 277 ? 4.967 -16.273 12.081 1.00 56.16 277 THR A C 1
ATOM 2249 O O . THR A 1 277 ? 5.863 -16.207 12.922 1.00 56.16 277 THR A O 1
ATOM 2252 N N . LEU A 1 278 ? 4.480 -15.181 11.483 1.00 59.22 278 LEU A N 1
ATOM 2253 C CA . LEU A 1 278 ? 5.086 -13.851 11.606 1.00 59.22 278 LEU A CA 1
ATOM 2254 C C . LEU A 1 278 ? 4.076 -12.747 11.945 1.00 59.22 278 LEU A C 1
ATOM 2256 O O . LEU A 1 278 ? 3.103 -12.515 11.229 1.00 59.22 278 LEU A O 1
ATOM 2260 N N . ASN A 1 279 ? 4.382 -11.993 13.004 1.00 56.78 279 ASN A N 1
ATOM 2261 C CA . ASN A 1 279 ? 3.657 -10.783 13.390 1.00 56.78 279 ASN A CA 1
ATOM 2262 C C . ASN A 1 279 ? 4.149 -9.583 12.562 1.00 56.78 279 ASN A C 1
ATOM 2264 O O . ASN A 1 279 ? 5.063 -8.859 12.963 1.00 56.78 279 ASN A O 1
ATOM 2268 N N . TYR A 1 280 ? 3.554 -9.374 11.387 1.00 61.38 280 TYR A N 1
ATOM 2269 C CA . TYR A 1 280 ? 3.915 -8.273 10.491 1.00 61.38 280 TYR A CA 1
ATOM 2270 C C . TYR A 1 280 ? 3.463 -6.901 11.022 1.00 61.38 280 TYR A C 1
ATOM 2272 O O . TYR A 1 280 ? 2.294 -6.537 10.905 1.00 61.38 280 TYR A O 1
ATOM 2280 N N . GLN A 1 281 ? 4.400 -6.076 11.502 1.00 59.38 281 GLN A N 1
ATOM 2281 C CA . GLN A 1 281 ? 4.174 -4.631 11.654 1.00 59.38 281 GLN A CA 1
ATOM 2282 C C . GLN A 1 281 ? 4.351 -3.907 10.306 1.00 59.38 281 GLN A C 1
ATOM 2284 O O . GLN A 1 281 ? 5.325 -3.179 10.108 1.00 59.38 281 GLN A O 1
ATOM 2289 N N . LEU A 1 282 ? 3.422 -4.103 9.366 1.00 65.31 282 LEU A N 1
ATOM 2290 C CA . LEU A 1 282 ? 3.413 -3.326 8.120 1.00 65.31 282 LEU A CA 1
ATOM 2291 C C . LEU A 1 282 ? 2.989 -1.880 8.420 1.00 65.31 282 LEU A C 1
ATOM 2293 O O . LEU A 1 282 ? 1.899 -1.643 8.937 1.00 65.31 282 LEU A O 1
ATOM 2297 N N . ARG A 1 283 ? 3.854 -0.912 8.103 1.00 63.97 283 ARG A N 1
ATOM 2298 C CA . ARG A 1 283 ? 3.607 0.524 8.303 1.00 63.97 283 ARG A CA 1
ATOM 2299 C C . ARG A 1 283 ? 3.429 1.185 6.935 1.00 63.97 283 ARG A C 1
ATOM 2301 O O . ARG A 1 283 ? 4.355 1.160 6.134 1.00 63.97 283 ARG A O 1
ATOM 2308 N N . PHE A 1 284 ? 2.256 1.766 6.677 1.00 67.31 284 PHE A N 1
ATOM 2309 C CA . PHE A 1 284 ? 1.908 2.384 5.389 1.00 67.31 284 PHE A CA 1
ATOM 2310 C C . PHE A 1 284 ? 1.668 3.887 5.550 1.00 67.31 284 PHE A C 1
ATOM 2312 O O . PHE A 1 284 ? 0.711 4.306 6.206 1.00 67.31 284 PHE A O 1
ATOM 2319 N N . SER A 1 285 ? 2.521 4.713 4.943 1.00 55.69 285 SER A N 1
ATOM 2320 C CA . SER A 1 285 ? 2.486 6.168 5.130 1.00 55.69 285 SER A CA 1
ATOM 2321 C C . SER A 1 285 ? 1.225 6.842 4.591 1.00 55.69 285 SER A C 1
ATOM 2323 O O . SE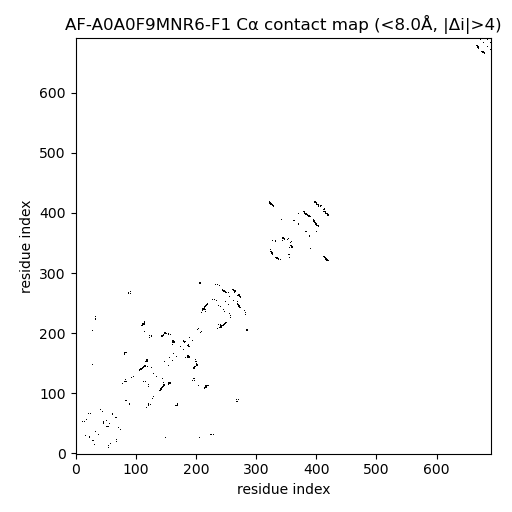R A 1 285 ? 0.882 7.913 5.085 1.00 55.69 285 SER A O 1
ATOM 2325 N N . ARG A 1 286 ? 0.484 6.243 3.642 1.00 50.28 286 ARG A N 1
ATOM 2326 C CA . ARG A 1 286 ? -0.777 6.839 3.149 1.00 50.28 286 ARG A CA 1
ATOM 2327 C C . ARG A 1 286 ? -1.881 6.979 4.205 1.00 50.28 286 ARG A C 1
ATOM 2329 O O . ARG A 1 286 ? -2.810 7.745 3.977 1.00 50.28 286 ARG A O 1
ATOM 2336 N N . PHE A 1 287 ? -1.769 6.304 5.351 1.00 45.66 287 PHE A N 1
ATOM 2337 C CA . PHE A 1 287 ? -2.676 6.490 6.492 1.00 45.66 287 PHE A CA 1
ATOM 2338 C C . PHE A 1 287 ? -2.119 7.411 7.591 1.00 45.66 287 PHE A C 1
ATOM 2340 O O . PHE A 1 287 ? -2.812 7.662 8.577 1.00 45.66 287 PHE A O 1
ATOM 2347 N N . LYS A 1 288 ? -0.919 7.989 7.420 1.00 43.91 288 LYS A N 1
ATOM 2348 C CA . LYS A 1 288 ? -0.459 9.075 8.293 1.00 43.91 288 LYS A CA 1
ATOM 2349 C C . LYS A 1 288 ? -1.257 10.342 8.016 1.00 43.91 288 LYS A C 1
ATOM 2351 O O . LYS A 1 288 ? -0.973 11.090 7.081 1.00 43.91 288 LYS A O 1
ATOM 2356 N N . ASN A 1 289 ? -2.216 10.619 8.896 1.00 39.22 289 ASN A N 1
ATOM 2357 C CA . ASN A 1 289 ? -2.831 11.936 9.019 1.00 39.22 289 ASN A CA 1
ATOM 2358 C C . ASN A 1 289 ? -1.746 13.026 9.070 1.00 39.22 289 ASN A C 1
ATOM 2360 O O . ASN A 1 289 ? -0.727 12.853 9.737 1.00 39.22 289 ASN A O 1
ATOM 2364 N N . GLN A 1 290 ? -1.976 14.189 8.451 1.00 45.38 290 GLN A N 1
ATOM 2365 C CA . GLN A 1 290 ? -0.992 15.289 8.443 1.00 45.38 290 GLN A CA 1
ATOM 2366 C C . GLN A 1 290 ? -0.559 15.728 9.858 1.00 45.38 290 GLN A C 1
ATOM 2368 O O . GLN A 1 290 ? 0.582 16.152 10.043 1.00 45.38 290 GLN A O 1
ATOM 2373 N N . ARG A 1 291 ? -1.416 15.522 10.873 1.00 45.22 291 ARG A N 1
ATOM 2374 C CA . ARG A 1 291 ? -1.080 15.668 12.302 1.00 45.22 291 ARG A CA 1
ATOM 2375 C C . ARG A 1 291 ? 0.152 14.847 12.716 1.00 45.22 291 ARG A C 1
ATOM 2377 O O . ARG A 1 291 ? 1.012 15.375 13.414 1.00 45.22 291 ARG A O 1
ATOM 2384 N N . GLU A 1 292 ? 0.286 13.604 12.251 1.00 45.50 292 GLU A N 1
ATOM 2385 C CA . GLU A 1 292 ? 1.479 12.781 12.498 1.00 45.50 292 GLU A CA 1
ATOM 2386 C C . GLU A 1 292 ? 2.705 13.260 11.721 1.00 45.50 292 GLU A C 1
ATOM 2388 O O . GLU A 1 292 ? 3.818 13.143 12.230 1.00 45.50 292 GLU A O 1
ATOM 2393 N N . ARG A 1 293 ? 2.544 13.820 10.512 1.00 42.41 293 ARG A N 1
ATOM 2394 C CA . ARG A 1 293 ? 3.689 14.359 9.760 1.00 42.41 293 ARG A CA 1
ATOM 2395 C C . ARG A 1 293 ? 4.277 15.578 10.483 1.00 42.41 293 ARG A C 1
ATOM 2397 O O . ARG A 1 293 ? 5.470 15.570 10.781 1.00 42.41 293 ARG A O 1
ATOM 2404 N N . MET A 1 294 ? 3.429 16.515 10.917 1.00 41.69 294 MET A N 1
ATOM 2405 C CA . MET A 1 294 ? 3.828 17.663 11.752 1.00 41.69 294 MET A CA 1
ATOM 2406 C C . MET A 1 294 ? 4.388 17.249 13.127 1.00 41.69 294 MET A C 1
ATOM 2408 O O . MET A 1 294 ? 5.302 17.894 13.642 1.00 41.69 294 MET A O 1
ATOM 2412 N N . ALA A 1 295 ? 3.881 16.165 13.727 1.00 45.62 295 ALA A N 1
ATOM 2413 C CA . ALA A 1 295 ? 4.467 15.593 14.941 1.00 45.62 295 ALA A CA 1
ATOM 2414 C C . ALA A 1 295 ? 5.855 14.980 14.675 1.00 45.62 295 ALA A C 1
ATOM 2416 O O . ALA A 1 295 ? 6.773 15.187 15.466 1.00 45.62 295 ALA A O 1
ATOM 2417 N N . SER A 1 296 ? 6.034 14.286 13.545 1.00 45.12 296 SER A N 1
ATOM 2418 C CA . SER A 1 296 ? 7.299 13.640 13.176 1.00 45.12 296 SER A CA 1
ATOM 2419 C C . SER A 1 296 ? 8.402 14.634 12.801 1.00 45.12 296 SER A C 1
ATOM 2421 O O . SER A 1 296 ? 9.566 14.416 13.132 1.00 45.12 296 SER A O 1
ATOM 2423 N N . GLU A 1 297 ? 8.052 15.775 12.202 1.00 44.22 297 GLU A N 1
ATOM 2424 C CA . GLU A 1 297 ? 8.994 16.875 11.961 1.00 44.22 297 GLU A CA 1
ATOM 2425 C C . GLU A 1 297 ? 9.467 17.486 13.294 1.00 44.22 297 GLU A C 1
ATOM 2427 O O . GLU A 1 297 ? 10.661 17.710 13.468 1.00 44.22 297 GLU A O 1
ATOM 2432 N N . LYS A 1 298 ? 8.593 17.576 14.312 1.00 45.72 298 LYS A N 1
ATOM 2433 C CA . LYS A 1 298 ? 8.975 17.886 15.709 1.00 45.72 298 LYS A CA 1
ATOM 2434 C C . LYS A 1 298 ? 9.658 16.730 16.473 1.00 45.72 298 LYS A C 1
ATOM 2436 O O . LYS A 1 298 ? 10.008 16.900 17.644 1.00 45.72 298 LYS A O 1
ATOM 2441 N N . GLN A 1 299 ? 9.858 15.565 15.851 1.00 46.03 299 GLN A N 1
ATOM 2442 C CA . GLN A 1 299 ? 10.587 14.423 16.425 1.00 46.03 299 GLN A CA 1
ATOM 2443 C C . GLN A 1 299 ? 11.950 14.161 15.767 1.00 46.03 299 GLN A C 1
ATOM 2445 O O . GLN A 1 299 ? 12.785 13.528 16.410 1.00 46.03 299 GLN A O 1
ATOM 2450 N N . LYS A 1 300 ? 12.234 14.655 14.550 1.00 40.88 300 LYS A N 1
ATOM 2451 C CA . LYS A 1 300 ? 13.558 14.462 13.915 1.00 40.88 300 LYS A CA 1
ATOM 2452 C C . LYS A 1 300 ? 14.711 15.105 14.711 1.00 40.88 300 LYS A C 1
ATOM 2454 O O . LYS A 1 300 ? 15.800 14.542 14.732 1.00 40.88 300 LYS A O 1
ATOM 2459 N N . ASP A 1 301 ? 14.445 16.160 15.487 1.00 40.88 301 ASP A N 1
ATOM 2460 C CA . ASP A 1 301 ? 15.387 16.741 16.469 1.00 40.88 301 ASP A CA 1
ATOM 2461 C C . ASP A 1 301 ? 15.514 15.939 17.788 1.00 40.88 301 ASP A C 1
ATOM 2463 O O . ASP A 1 301 ? 16.086 16.411 18.775 1.00 40.88 301 ASP A O 1
ATOM 2467 N N . LYS A 1 302 ? 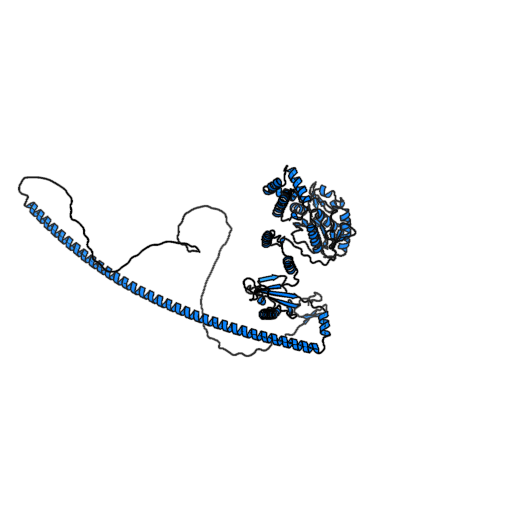14.976 14.712 17.854 1.00 41.66 302 LYS A N 1
ATOM 2468 C CA . LYS A 1 302 ? 15.094 13.816 19.015 1.00 41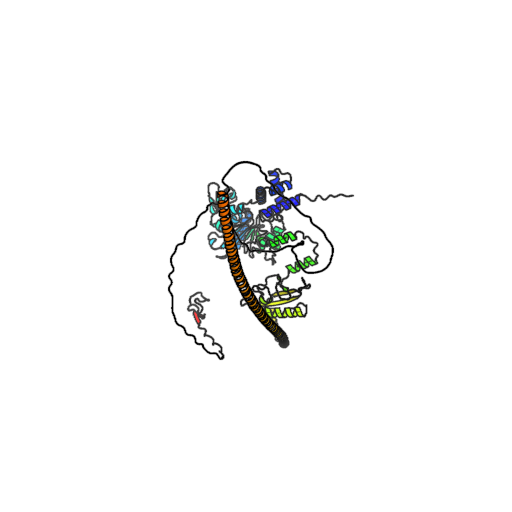.66 302 LYS A CA 1
ATOM 2469 C C . LYS A 1 302 ? 15.831 12.512 18.710 1.00 41.66 302 LYS A C 1
ATOM 2471 O O . LYS A 1 302 ? 15.440 11.454 19.197 1.00 41.66 302 LYS A O 1
ATOM 2476 N N . VAL A 1 303 ? 17.024 12.614 18.121 1.00 44.75 303 VAL A N 1
ATOM 2477 C CA . VAL A 1 303 ? 18.129 11.730 18.553 1.00 44.75 303 VAL A CA 1
ATOM 2478 C C . VAL A 1 303 ? 18.581 12.192 19.947 1.00 44.75 303 VAL A C 1
ATOM 2480 O O . VAL A 1 303 ? 19.649 12.768 20.135 1.00 44.75 303 VAL A O 1
ATOM 2483 N N . ARG A 1 304 ? 17.700 12.021 20.940 1.00 46.81 304 ARG A N 1
ATOM 2484 C CA . ARG A 1 304 ? 18.031 12.237 22.350 1.00 46.81 304 ARG A CA 1
ATOM 2485 C C . ARG A 1 304 ? 18.760 11.007 22.869 1.00 46.81 304 ARG A C 1
ATOM 2487 O O . ARG A 1 304 ? 18.441 9.886 22.481 1.00 46.81 304 ARG A O 1
ATOM 2494 N N . ASN A 1 305 ? 19.651 11.222 23.832 1.00 44.06 305 ASN A N 1
ATOM 2495 C CA . ASN A 1 305 ? 20.177 10.162 24.689 1.00 44.06 305 ASN A CA 1
ATOM 2496 C C . ASN A 1 305 ? 19.041 9.632 25.584 1.00 44.06 305 ASN A C 1
ATOM 2498 O O . ASN A 1 305 ? 18.924 10.023 26.743 1.00 44.06 305 ASN A O 1
ATOM 2502 N N . MET A 1 306 ? 18.154 8.809 25.024 1.00 43.50 306 MET A N 1
ATOM 2503 C CA . MET A 1 306 ? 17.121 8.107 25.782 1.00 43.50 306 MET A CA 1
ATOM 2504 C C . MET A 1 306 ? 17.778 7.037 26.647 1.00 43.50 306 MET A C 1
ATOM 2506 O O . MET A 1 306 ? 18.668 6.316 26.191 1.00 43.50 306 MET A O 1
ATOM 2510 N N . SER A 1 307 ? 17.342 6.930 27.902 1.00 56.44 307 SER A N 1
ATOM 2511 C CA . SER A 1 307 ? 17.799 5.847 28.764 1.00 56.44 307 SER A CA 1
ATOM 2512 C C . SER A 1 307 ? 17.319 4.507 28.206 1.00 56.44 307 SER A C 1
ATOM 2514 O O . SER A 1 307 ? 16.260 4.430 27.578 1.00 56.44 307 SER A O 1
ATOM 2516 N N . ILE A 1 308 ? 18.031 3.423 28.527 1.00 60.31 308 ILE A N 1
ATOM 2517 C CA . ILE A 1 308 ? 17.535 2.049 28.325 1.00 60.31 308 ILE A CA 1
ATOM 2518 C C . ILE A 1 308 ? 16.142 1.897 28.965 1.00 60.31 308 ILE A C 1
ATOM 2520 O O . ILE A 1 308 ? 15.282 1.213 28.421 1.00 60.31 308 ILE A O 1
ATOM 2524 N N . ILE A 1 309 ? 15.890 2.610 30.070 1.00 56.78 309 ILE A N 1
ATOM 2525 C CA . ILE A 1 309 ? 14.591 2.686 30.750 1.00 56.78 309 ILE A CA 1
ATOM 2526 C C . ILE A 1 309 ? 13.500 3.282 29.845 1.00 56.78 309 ILE A C 1
ATOM 2528 O O . ILE A 1 309 ? 12.367 2.815 29.875 1.00 56.78 309 ILE A O 1
ATOM 2532 N N . ASP A 1 310 ? 13.807 4.293 29.033 1.00 56.19 310 ASP A N 1
ATOM 2533 C CA . ASP A 1 310 ? 12.810 4.966 28.191 1.00 56.19 310 ASP A CA 1
ATOM 2534 C C . ASP A 1 310 ? 12.521 4.170 26.915 1.00 56.19 310 ASP A C 1
ATOM 2536 O O . ASP A 1 310 ? 11.360 4.011 26.544 1.00 56.19 310 ASP A O 1
ATOM 2540 N N . VAL A 1 311 ? 13.553 3.555 26.326 1.00 60.88 311 VAL A N 1
ATOM 2541 C CA . VAL A 1 311 ? 13.391 2.561 25.250 1.00 60.88 311 VAL A CA 1
ATOM 2542 C C . VAL A 1 311 ? 12.595 1.346 25.748 1.00 60.88 311 VAL A C 1
ATOM 2544 O O . VAL A 1 311 ? 11.755 0.819 25.020 1.00 60.88 311 VAL A O 1
ATOM 2547 N N . ALA A 1 312 ? 12.793 0.921 27.002 1.00 54.69 312 ALA A N 1
ATOM 2548 C CA . ALA A 1 312 ? 12.021 -0.156 27.618 1.00 54.69 312 ALA A CA 1
ATOM 2549 C C . ALA A 1 312 ? 10.554 0.235 27.868 1.00 54.69 312 ALA A C 1
ATOM 2551 O O . ALA A 1 312 ? 9.674 -0.558 27.544 1.00 54.69 312 ALA A O 1
ATOM 2552 N N . LYS A 1 313 ? 10.266 1.449 28.370 1.00 61.19 313 LYS A N 1
ATOM 2553 C CA . LYS A 1 313 ? 8.887 1.974 28.490 1.00 61.19 313 LYS A CA 1
ATOM 2554 C C . LYS A 1 313 ? 8.173 1.970 27.139 1.00 61.19 313 LYS A C 1
ATOM 2556 O O . LYS A 1 313 ? 7.060 1.465 27.041 1.00 61.19 313 LYS A O 1
ATOM 2561 N N . GLU A 1 314 ? 8.820 2.497 26.101 1.00 60.44 314 GLU A N 1
ATOM 2562 C CA . GLU A 1 314 ? 8.251 2.575 24.753 1.00 60.44 314 GLU A CA 1
ATOM 2563 C C . GLU A 1 314 ? 8.052 1.176 24.139 1.00 60.44 314 GLU A C 1
ATOM 2565 O O . GLU A 1 314 ? 7.002 0.886 23.568 1.00 60.44 314 GLU A O 1
ATOM 2570 N N . THR A 1 315 ? 9.001 0.258 24.353 1.00 56.50 315 THR A N 1
ATOM 2571 C CA . THR A 1 315 ? 8.868 -1.151 23.945 1.00 56.50 315 THR A CA 1
ATOM 2572 C C . THR A 1 315 ? 7.721 -1.855 24.675 1.00 56.50 315 THR A C 1
ATOM 2574 O O . THR A 1 315 ? 6.986 -2.608 24.045 1.00 56.50 315 THR A O 1
ATOM 2577 N N . LEU A 1 316 ? 7.535 -1.618 25.979 1.00 60.72 316 LEU A N 1
ATOM 2578 C CA . LEU A 1 316 ? 6.420 -2.179 26.750 1.00 60.72 316 LEU A CA 1
ATOM 2579 C C . LEU A 1 316 ? 5.072 -1.628 26.267 1.00 60.72 316 LEU A C 1
ATOM 2581 O O . LEU A 1 316 ? 4.150 -2.407 26.045 1.00 60.72 316 LEU A O 1
ATOM 2585 N N . TYR A 1 317 ? 4.977 -0.317 26.035 1.00 64.44 317 TYR A N 1
ATOM 2586 C CA . TYR A 1 317 ? 3.776 0.356 25.526 1.00 64.44 317 TYR A CA 1
ATOM 2587 C C . TYR A 1 317 ? 3.339 -0.197 24.156 1.00 64.44 317 TYR A C 1
ATOM 2589 O O . TYR A 1 317 ? 2.178 -0.558 23.982 1.00 64.44 317 TYR A O 1
ATOM 2597 N N . TYR A 1 318 ? 4.267 -0.368 23.206 1.00 56.81 318 TYR A N 1
ATOM 2598 C CA . TYR A 1 318 ? 3.959 -0.917 21.874 1.00 56.81 318 TYR A CA 1
ATOM 2599 C C . TYR A 1 318 ? 3.882 -2.453 21.793 1.00 56.81 318 TYR A C 1
ATOM 2601 O O . TYR A 1 318 ? 3.554 -2.984 20.730 1.00 56.81 318 TYR A O 1
ATOM 2609 N N . LYS A 1 319 ? 4.193 -3.180 22.874 1.00 53.72 319 LYS A N 1
ATOM 2610 C CA . LYS A 1 319 ? 4.162 -4.656 22.928 1.00 53.72 319 LYS A CA 1
ATOM 2611 C C . LYS A 1 319 ? 3.173 -5.196 23.973 1.00 53.72 319 LYS A C 1
ATOM 2613 O O . LYS A 1 319 ? 3.234 -6.370 24.325 1.00 53.72 319 LYS A O 1
ATOM 2618 N N . PHE A 1 320 ? 2.271 -4.358 24.482 1.00 61.03 320 PHE A N 1
ATOM 2619 C CA . PHE A 1 320 ? 1.254 -4.782 25.440 1.00 61.03 320 PHE A CA 1
ATOM 2620 C C . PHE A 1 320 ? 0.158 -5.602 24.737 1.00 61.03 320 PHE A C 1
ATOM 2622 O O . PHE A 1 320 ? -0.506 -5.115 23.825 1.00 61.03 320 PHE A O 1
ATOM 2629 N N . GLU A 1 321 ? -0.025 -6.860 25.143 1.00 59.62 321 GLU A N 1
ATOM 2630 C CA . GLU A 1 321 ? -0.874 -7.835 24.428 1.00 59.62 321 GLU A CA 1
ATOM 2631 C C . GLU A 1 321 ? -2.374 -7.728 24.758 1.00 59.62 321 GLU A C 1
ATOM 2633 O O . GLU A 1 321 ? -3.189 -8.479 24.219 1.00 59.62 321 GLU A O 1
ATOM 2638 N N . HIS A 1 322 ? -2.766 -6.830 25.666 1.00 79.38 322 HIS A N 1
ATOM 2639 C CA . HIS A 1 322 ? -4.148 -6.668 26.124 1.00 79.38 322 HIS A CA 1
ATOM 2640 C C . HIS A 1 322 ? -4.588 -5.206 25.954 1.00 79.38 322 HIS A C 1
ATOM 2642 O O . HIS A 1 322 ? -3.857 -4.314 26.394 1.00 79.38 322 HIS A O 1
ATOM 2648 N N . PRO A 1 323 ? -5.749 -4.933 25.327 1.00 83.06 323 PRO A N 1
ATOM 2649 C CA . PRO A 1 323 ? -6.245 -3.574 25.152 1.00 83.06 323 PRO A CA 1
ATOM 2650 C C . PRO A 1 323 ? -6.623 -2.944 26.499 1.00 83.06 323 PRO A C 1
ATOM 2652 O O . PRO A 1 323 ? -7.043 -3.634 27.436 1.00 83.06 323 PRO A O 1
ATOM 2655 N N . PHE A 1 324 ? -6.462 -1.625 26.598 1.00 85.62 324 PHE A N 1
ATOM 2656 C CA . PHE A 1 324 ? -6.637 -0.891 27.846 1.00 85.62 324 PHE A CA 1
ATOM 2657 C C . PHE A 1 324 ? -7.149 0.540 27.654 1.00 85.62 324 PHE A C 1
ATOM 2659 O O . PHE A 1 324 ? -7.068 1.122 26.572 1.00 85.62 324 PHE A O 1
ATOM 2666 N N . VAL A 1 325 ? -7.675 1.098 28.741 1.00 87.75 325 VAL A N 1
ATOM 2667 C CA . VAL A 1 325 ? -8.223 2.454 28.849 1.00 87.75 325 VAL A CA 1
ATOM 2668 C C . VAL A 1 325 ? -7.543 3.172 30.009 1.00 87.75 325 VAL A C 1
ATOM 2670 O O . VAL A 1 325 ? -7.309 2.564 31.055 1.00 87.75 325 VAL A O 1
ATOM 2673 N N . ILE A 1 326 ? -7.273 4.467 29.853 1.00 86.19 326 ILE A N 1
ATOM 2674 C CA . ILE A 1 326 ? -6.914 5.358 30.961 1.00 86.19 326 ILE A CA 1
ATOM 2675 C C . ILE A 1 326 ? -8.126 6.235 31.286 1.00 86.19 326 ILE A C 1
ATOM 2677 O O . ILE A 1 326 ? -8.614 6.966 30.418 1.00 86.19 326 ILE A O 1
ATOM 2681 N N . VAL A 1 327 ? -8.600 6.167 32.534 1.00 87.62 327 VAL A N 1
ATOM 2682 C CA . VAL A 1 327 ? -9.720 6.972 33.049 1.00 87.62 327 VAL A CA 1
ATOM 2683 C C . VAL A 1 327 ? -9.318 7.859 34.226 1.00 87.62 327 VAL A C 1
ATOM 2685 O O . VAL A 1 327 ? -8.424 7.502 34.997 1.00 87.62 327 VAL A O 1
ATOM 2688 N N . ASN A 1 328 ? -9.987 9.003 34.391 1.00 86.19 328 ASN A N 1
ATOM 2689 C CA . ASN A 1 328 ? -9.848 9.847 35.588 1.00 86.19 328 ASN A CA 1
ATOM 2690 C C . ASN A 1 328 ? -10.702 9.326 36.768 1.00 86.19 328 ASN A C 1
ATOM 2692 O O . ASN A 1 328 ? -11.385 8.302 36.670 1.00 86.19 328 ASN A O 1
ATOM 2696 N N . GLY A 1 329 ? -10.700 10.048 37.895 1.00 79.75 329 GLY A N 1
ATOM 2697 C CA . GLY A 1 329 ? -11.503 9.712 39.081 1.00 79.75 329 GLY A CA 1
ATOM 2698 C C . GLY A 1 329 ? -13.021 9.624 38.853 1.00 79.75 329 GLY A C 1
ATOM 2699 O O . GLY A 1 329 ? -13.692 8.876 39.569 1.00 79.75 329 GLY A O 1
ATOM 2700 N N . GLN A 1 330 ? -13.549 10.314 37.837 1.00 81.31 330 GLN A N 1
ATOM 2701 C CA . GLN A 1 330 ? -14.963 10.307 37.427 1.00 81.31 330 GLN A CA 1
ATOM 2702 C C . GLN A 1 330 ? -15.288 9.198 36.406 1.00 81.31 330 GLN A C 1
ATOM 2704 O O . GLN A 1 330 ? -16.442 9.024 36.014 1.00 81.31 330 GLN A O 1
ATOM 2709 N N . SER A 1 331 ? -14.299 8.385 36.017 1.00 84.38 331 SER A N 1
ATOM 2710 C CA . SER A 1 331 ? -14.410 7.327 34.995 1.00 84.38 331 SER A CA 1
ATOM 2711 C C . SER A 1 331 ? -14.551 7.842 33.557 1.00 84.38 331 SER A C 1
ATOM 2713 O O . SER A 1 331 ? -14.963 7.094 32.668 1.00 84.38 331 SER A O 1
ATOM 2715 N N . GLU A 1 332 ? -14.190 9.101 33.304 1.00 86.44 332 GLU A N 1
ATOM 2716 C CA . GLU A 1 332 ? -14.073 9.625 31.944 1.00 86.44 332 GLU A CA 1
ATOM 2717 C C . GLU A 1 332 ? -12.842 9.047 31.250 1.00 86.44 332 GLU A C 1
ATOM 2719 O O . GLU A 1 332 ? -11.733 9.090 31.788 1.00 86.44 332 GLU A O 1
ATOM 2724 N N . ILE A 1 333 ? -13.036 8.561 30.030 1.00 86.25 333 ILE A N 1
ATOM 2725 C CA . ILE A 1 333 ? -11.995 8.038 29.153 1.00 86.25 333 ILE A CA 1
ATOM 2726 C C . ILE A 1 333 ? -11.129 9.198 28.652 1.00 86.25 333 ILE A C 1
ATOM 2728 O O . ILE A 1 333 ? -11.619 10.084 27.953 1.00 86.25 333 ILE A O 1
ATOM 2732 N N . LYS A 1 334 ? -9.829 9.181 28.978 1.00 84.00 334 LYS A N 1
ATOM 2733 C CA . LYS A 1 334 ? -8.849 10.143 28.442 1.00 84.00 334 LYS A CA 1
ATOM 2734 C C . LYS A 1 334 ? -7.953 9.542 27.355 1.00 84.00 334 LYS A C 1
ATOM 2736 O O . LYS A 1 334 ? -7.597 10.252 26.420 1.00 84.00 334 LYS A O 1
ATOM 2741 N N . GLU A 1 335 ? -7.612 8.253 27.445 1.00 79.19 335 GLU A N 1
ATOM 2742 C CA . GLU A 1 335 ? -6.800 7.548 26.436 1.00 79.19 335 GLU A CA 1
ATOM 2743 C C . GLU A 1 335 ? -7.271 6.093 26.246 1.00 79.19 335 GLU A C 1
ATOM 2745 O O . GLU A 1 335 ? -7.805 5.476 27.172 1.00 79.19 335 GLU A O 1
ATOM 2750 N N . VAL A 1 336 ? -7.098 5.553 25.034 1.00 81.38 336 VAL A N 1
ATOM 2751 C CA . VAL A 1 336 ? -7.586 4.230 24.598 1.00 81.38 336 VAL A CA 1
ATOM 2752 C C . VAL A 1 336 ? -6.517 3.537 23.759 1.00 81.38 336 VAL A C 1
ATOM 2754 O O . VAL A 1 336 ? -6.033 4.110 22.783 1.00 81.38 336 VAL A O 1
ATOM 2757 N N . HIS A 1 337 ? -6.206 2.280 24.086 1.00 75.81 337 HIS A N 1
ATOM 2758 C CA . HIS A 1 337 ? -5.200 1.484 23.384 1.00 75.81 337 HIS A CA 1
ATOM 2759 C C . HIS A 1 337 ? -5.709 0.087 23.026 1.00 75.81 337 HIS A C 1
ATOM 2761 O O . HIS A 1 337 ? -6.287 -0.627 23.846 1.00 75.81 337 HIS A O 1
ATOM 2767 N N . GLY A 1 338 ? -5.444 -0.320 21.783 1.00 74.00 338 GLY A N 1
ATOM 2768 C CA . GLY A 1 338 ? -5.939 -1.570 21.208 1.00 74.00 338 GLY A CA 1
ATOM 2769 C C . GLY A 1 338 ? -7.419 -1.512 20.803 1.00 74.00 338 GLY A C 1
ATOM 2770 O O . GLY A 1 338 ? -8.041 -0.452 20.780 1.00 74.00 338 GLY A O 1
ATOM 2771 N N . SER A 1 339 ? -7.982 -2.664 20.430 1.00 76.81 339 SER A N 1
ATOM 2772 C CA . SER A 1 339 ? -9.389 -2.767 20.022 1.00 76.81 339 SER A CA 1
ATOM 2773 C C . SER A 1 339 ? -10.279 -3.093 21.220 1.00 76.81 339 SER A C 1
ATOM 2775 O O . SER A 1 339 ? -10.188 -4.183 21.780 1.00 76.81 339 SER A O 1
ATOM 2777 N N . LEU A 1 340 ? -11.166 -2.163 21.578 1.00 75.62 340 LEU A N 1
ATOM 2778 C CA . LEU A 1 340 ? -12.148 -2.325 22.659 1.00 75.62 340 LEU A CA 1
ATOM 2779 C C . LEU A 1 340 ? -13.564 -2.647 22.157 1.00 75.62 340 LEU A C 1
ATOM 2781 O O . LEU A 1 340 ? -14.488 -2.720 22.957 1.00 75.62 340 LEU A O 1
ATOM 2785 N N . ARG A 1 341 ? -13.741 -2.885 20.849 1.00 74.69 341 ARG A N 1
ATOM 2786 C CA . ARG A 1 341 ? -15.050 -3.104 20.196 1.00 74.69 341 ARG A CA 1
ATOM 2787 C C . ARG A 1 341 ? -15.838 -4.324 20.717 1.00 74.69 341 ARG A C 1
ATOM 2789 O O . ARG A 1 341 ? -17.010 -4.460 20.403 1.00 74.69 341 ARG A O 1
ATOM 2796 N N . LEU A 1 342 ? -15.200 -5.213 21.481 1.00 72.75 342 LEU A N 1
ATOM 2797 C CA . LEU A 1 342 ? -15.848 -6.356 22.142 1.00 72.75 342 LEU A CA 1
ATOM 2798 C C . LEU A 1 342 ? -16.346 -6.041 23.563 1.00 72.75 342 LEU A C 1
ATOM 2800 O O . LEU A 1 342 ? -16.998 -6.884 24.166 1.00 72.75 342 LEU A O 1
ATOM 2804 N N . TYR A 1 343 ? -15.998 -4.877 24.118 1.00 79.00 343 TYR A N 1
ATOM 2805 C CA . TYR A 1 343 ? -16.228 -4.530 25.527 1.00 79.00 343 TYR A CA 1
ATOM 2806 C C . TYR A 1 343 ? -16.939 -3.183 25.694 1.00 79.00 343 TYR A C 1
ATOM 2808 O O . TYR A 1 343 ? -17.684 -3.010 26.657 1.00 79.00 343 TYR A O 1
ATOM 2816 N N . LEU A 1 344 ? -16.693 -2.241 24.771 1.00 80.25 344 LEU A N 1
ATOM 2817 C CA . LEU A 1 344 ? -17.298 -0.913 24.729 1.00 80.25 344 LEU A CA 1
ATOM 2818 C C . LEU A 1 344 ? -18.101 -0.720 23.435 1.00 80.25 344 LEU A C 1
ATOM 2820 O O . LEU A 1 344 ? -17.578 -0.929 22.337 1.00 80.25 344 LEU A O 1
ATOM 2824 N N . GLU A 1 345 ? -19.330 -0.236 23.574 1.00 72.25 345 GLU A N 1
ATOM 2825 C CA . GLU A 1 345 ? -20.223 0.169 22.489 1.00 72.25 345 GLU A CA 1
ATOM 2826 C C . GLU A 1 345 ? -20.626 1.650 22.642 1.00 72.25 345 GLU A C 1
ATOM 2828 O O . GLU A 1 345 ? -20.410 2.280 23.679 1.00 72.25 345 GLU A O 1
ATOM 2833 N N . ILE A 1 346 ? -21.175 2.247 21.579 1.00 69.81 346 ILE A N 1
ATOM 2834 C CA . ILE A 1 346 ? -21.657 3.637 21.593 1.00 69.81 346 ILE A CA 1
ATOM 2835 C C . ILE A 1 346 ? -23.183 3.598 21.677 1.00 69.81 346 ILE A C 1
ATOM 2837 O O . ILE A 1 346 ? -23.857 3.359 20.675 1.00 69.81 346 ILE A O 1
ATOM 2841 N N . GLY A 1 347 ? -23.717 3.814 22.881 1.00 61.47 347 GLY A N 1
ATOM 2842 C CA . GLY A 1 347 ? -25.159 3.878 23.120 1.00 61.47 347 GLY A CA 1
ATOM 2843 C C . GLY A 1 347 ? -25.837 5.046 22.393 1.00 61.47 347 GLY A C 1
ATOM 2844 O O . GLY A 1 347 ? -25.216 6.069 22.099 1.00 61.47 347 GLY A O 1
ATOM 2845 N N . GLN A 1 348 ? -27.135 4.905 22.116 1.00 47.47 348 GLN A N 1
ATOM 2846 C CA . GLN A 1 348 ? -27.943 5.980 21.536 1.00 47.47 348 GLN A CA 1
ATOM 2847 C C . GLN A 1 348 ? -28.223 7.054 22.598 1.00 47.47 348 GLN A C 1
ATOM 2849 O O . GLN A 1 348 ? -28.802 6.757 23.639 1.00 47.47 348 GLN A O 1
ATOM 2854 N N . GLY A 1 349 ? -27.821 8.302 22.343 1.00 60.84 349 GLY A N 1
ATOM 2855 C CA . GLY A 1 349 ? -28.009 9.410 23.282 1.00 60.84 349 GLY A CA 1
ATOM 2856 C C . GLY A 1 349 ? -27.003 10.541 23.077 1.00 60.84 349 GLY A C 1
ATOM 2857 O O . GLY A 1 349 ? -26.416 10.688 22.004 1.00 60.84 349 GLY A O 1
ATOM 2858 N N . THR A 1 350 ? -26.792 11.350 24.116 1.00 51.34 350 THR A N 1
ATOM 2859 C CA . THR A 1 350 ? -25.755 12.389 24.127 1.00 51.34 350 THR A CA 1
ATOM 2860 C C . THR A 1 350 ? -24.363 11.766 24.267 1.00 51.34 350 THR A C 1
ATOM 2862 O O . THR A 1 350 ? -24.130 10.896 25.106 1.00 51.34 350 THR A O 1
ATOM 2865 N N . MET A 1 351 ? -23.414 12.211 23.438 1.00 61.47 351 MET A N 1
ATOM 2866 C CA . MET A 1 351 ? -22.057 11.656 23.407 1.00 61.47 351 MET A CA 1
ATOM 2867 C C . MET A 1 351 ? -21.288 12.009 24.690 1.00 61.47 351 MET A C 1
ATOM 2869 O O . MET A 1 351 ? -20.780 13.119 24.833 1.00 61.47 351 MET A O 1
ATOM 2873 N N . ASN A 1 352 ? -21.187 11.052 25.613 1.00 67.12 352 ASN A N 1
ATOM 2874 C CA . ASN A 1 352 ? -20.494 11.195 26.892 1.00 67.12 352 ASN A CA 1
ATOM 2875 C C . ASN A 1 352 ? -19.453 10.071 27.040 1.00 67.12 352 ASN A C 1
ATOM 2877 O O . ASN A 1 352 ? -19.808 8.895 27.076 1.00 67.12 352 ASN A O 1
ATOM 2881 N N . ALA A 1 353 ? -18.169 10.433 27.111 1.00 76.31 353 ALA A N 1
ATOM 2882 C CA . ALA A 1 353 ? -17.036 9.503 27.098 1.00 76.31 353 ALA A CA 1
ATOM 2883 C C . ALA A 1 353 ? -16.770 8.845 28.470 1.00 76.31 353 ALA A C 1
ATOM 2885 O O . ALA A 1 353 ? -15.631 8.789 28.931 1.00 76.31 353 ALA A O 1
ATOM 2886 N N . ASN A 1 354 ? -17.814 8.371 29.152 1.00 84.94 354 ASN A N 1
ATOM 2887 C CA . ASN A 1 354 ? -17.702 7.717 30.455 1.00 84.94 354 ASN A CA 1
ATOM 2888 C C . ASN A 1 354 ? -17.677 6.190 30.311 1.00 84.94 354 ASN A C 1
ATOM 2890 O O . ASN A 1 354 ? -18.569 5.607 29.695 1.00 84.94 354 ASN A O 1
ATOM 2894 N N . LEU A 1 355 ? -16.690 5.536 30.928 1.00 84.56 355 LEU A N 1
ATOM 2895 C CA . LEU A 1 355 ? -16.465 4.095 30.799 1.00 84.56 355 LEU A CA 1
ATOM 2896 C C . LEU A 1 355 ? -17.698 3.258 31.181 1.00 84.56 355 LEU A C 1
ATOM 2898 O O . LEU A 1 355 ? -18.037 2.316 30.469 1.00 84.56 355 LEU A O 1
ATOM 2902 N N . HIS A 1 356 ? -18.409 3.636 32.248 1.00 84.75 356 HIS A N 1
ATOM 2903 C CA . HIS A 1 356 ? -19.593 2.909 32.732 1.00 84.75 356 HIS A CA 1
ATOM 2904 C C . HIS A 1 356 ? -20.833 3.108 31.853 1.00 84.75 356 HIS A C 1
ATOM 2906 O O . HIS A 1 356 ? -21.765 2.318 31.940 1.00 84.75 356 HIS A O 1
ATOM 2912 N N . LYS A 1 357 ? -20.854 4.147 31.006 1.00 82.00 357 LYS A N 1
ATOM 2913 C CA . LYS A 1 357 ? -21.929 4.401 30.027 1.00 82.00 357 LYS A CA 1
ATOM 2914 C C . LYS A 1 357 ? -21.654 3.766 28.661 1.00 82.00 357 LYS A C 1
ATOM 2916 O O . LYS A 1 357 ? -22.560 3.698 27.837 1.00 82.00 357 LYS A O 1
ATOM 2921 N N . MET A 1 358 ? -20.412 3.347 28.414 1.00 82.50 358 MET A N 1
ATOM 2922 C CA . MET A 1 358 ? -19.977 2.738 27.153 1.00 82.50 358 MET A CA 1
ATOM 2923 C C . MET A 1 358 ? -19.741 1.227 27.262 1.00 82.50 358 MET A C 1
ATOM 2925 O O . MET A 1 358 ? -19.752 0.548 26.243 1.00 82.50 358 MET A O 1
ATOM 2929 N N . ALA A 1 359 ? -19.504 0.678 28.455 1.00 83.81 359 ALA A N 1
ATOM 2930 C CA . ALA A 1 359 ? -19.314 -0.760 28.629 1.00 83.81 359 ALA A CA 1
ATOM 2931 C C . ALA A 1 359 ? -20.622 -1.558 28.471 1.00 83.81 359 ALA A C 1
ATOM 2933 O O . ALA A 1 359 ? -21.700 -1.070 28.809 1.00 83.81 359 ALA A O 1
ATOM 2934 N N . ASN A 1 360 ? -20.513 -2.809 28.005 1.00 80.44 360 ASN A N 1
ATOM 2935 C CA . ASN A 1 360 ? -21.626 -3.768 28.026 1.00 80.44 360 ASN A CA 1
ATOM 2936 C C . ASN A 1 360 ? -22.207 -3.866 29.464 1.00 80.44 360 ASN A C 1
ATOM 2938 O O . ASN A 1 360 ? -21.413 -3.963 30.407 1.00 80.44 360 ASN A O 1
ATOM 2942 N N . PRO A 1 361 ? -23.546 -3.860 29.658 1.00 77.06 361 PRO A N 1
ATOM 2943 C CA . PRO A 1 361 ? -24.183 -3.851 30.980 1.00 77.06 361 PRO A CA 1
ATOM 2944 C C . PRO A 1 361 ? -23.671 -4.909 31.968 1.00 77.06 361 PRO A C 1
ATOM 2946 O O . PRO A 1 361 ? -23.502 -4.605 33.147 1.00 77.06 361 PRO A O 1
ATOM 2949 N N . GLU A 1 362 ? -23.356 -6.119 31.500 1.00 73.88 362 GLU A N 1
ATOM 2950 C CA . GLU A 1 362 ? -22.850 -7.216 32.341 1.00 73.88 362 GLU A CA 1
ATOM 2951 C C . GLU A 1 362 ? -21.442 -6.916 32.896 1.00 73.88 362 GLU A C 1
ATOM 2953 O O . GLU A 1 362 ? -21.063 -7.389 33.968 1.00 73.88 362 GLU A O 1
ATOM 2958 N N . LEU A 1 363 ? -20.674 -6.063 32.208 1.00 80.75 363 LEU A N 1
ATOM 2959 C CA . LEU A 1 363 ? -19.341 -5.621 32.622 1.00 80.75 363 LEU A CA 1
ATOM 2960 C C . LEU A 1 363 ? -19.378 -4.395 33.549 1.00 80.75 363 LEU A C 1
ATOM 2962 O O . LEU A 1 363 ? -18.450 -4.214 34.340 1.00 80.75 363 LEU A O 1
ATOM 2966 N N . VAL A 1 364 ? -20.425 -3.559 33.485 1.00 81.81 364 VAL A N 1
ATOM 2967 C CA . VAL A 1 364 ? -20.532 -2.308 34.269 1.00 81.81 364 VAL A CA 1
ATOM 2968 C C . VAL A 1 364 ? -20.472 -2.578 35.774 1.00 81.81 364 VAL A C 1
ATOM 2970 O O . VAL A 1 364 ? -19.737 -1.897 36.489 1.00 81.81 364 VAL A O 1
ATOM 2973 N N . THR A 1 365 ? -21.177 -3.603 36.259 1.00 75.25 365 THR A N 1
ATOM 2974 C CA . THR A 1 365 ? -21.186 -3.982 37.683 1.00 75.25 365 THR A CA 1
ATOM 2975 C C . THR A 1 365 ? -19.784 -4.340 38.184 1.00 75.25 365 THR A C 1
ATOM 2977 O O . THR A 1 365 ? -19.353 -3.862 39.235 1.00 75.25 365 THR A O 1
ATOM 2980 N N . VAL A 1 366 ? -19.028 -5.119 37.401 1.00 77.38 366 VAL A N 1
ATOM 2981 C CA . VAL A 1 366 ? -17.653 -5.527 37.740 1.00 77.38 366 VAL A CA 1
ATOM 2982 C C . VAL A 1 366 ? -16.683 -4.344 37.646 1.00 77.38 366 VAL A C 1
ATOM 2984 O O . VAL A 1 366 ? -15.797 -4.204 38.489 1.00 77.38 366 VAL A O 1
ATOM 2987 N N . LEU A 1 367 ? -16.865 -3.456 36.662 1.00 82.62 367 LEU A N 1
ATOM 2988 C CA . LEU A 1 367 ? -16.073 -2.233 36.508 1.00 82.62 367 LEU A CA 1
ATOM 2989 C C . LEU A 1 367 ? -16.278 -1.263 37.681 1.00 82.62 367 LEU A C 1
ATOM 2991 O O . LEU A 1 367 ? -15.284 -0.785 38.231 1.00 82.62 367 LEU A O 1
ATOM 2995 N N . LYS A 1 368 ? -17.528 -1.005 38.101 1.00 80.81 368 LYS A N 1
ATOM 2996 C CA . LYS A 1 368 ? -17.837 -0.202 39.300 1.00 80.81 368 LYS A CA 1
ATOM 2997 C C . LYS A 1 368 ? -17.184 -0.812 40.549 1.00 80.81 368 LYS A C 1
ATOM 2999 O O . LYS A 1 368 ? -16.459 -0.108 41.252 1.00 80.81 368 LYS A O 1
ATOM 3004 N N . ALA A 1 369 ? -17.380 -2.113 40.785 1.00 77.31 369 ALA A N 1
ATOM 3005 C CA . ALA A 1 369 ? -16.852 -2.820 41.955 1.00 77.31 369 ALA A CA 1
ATOM 3006 C C . ALA A 1 369 ? -15.317 -2.752 42.045 1.00 77.31 369 ALA A C 1
ATOM 3008 O O . ALA A 1 369 ? -14.768 -2.292 43.049 1.00 77.31 369 ALA A O 1
ATOM 3009 N N . LEU A 1 370 ? -14.609 -3.122 40.968 1.00 79.62 370 LEU A N 1
ATOM 3010 C CA . LEU A 1 370 ? -13.146 -3.039 40.918 1.00 79.62 370 LEU A CA 1
ATOM 3011 C C . LEU A 1 370 ? -12.647 -1.600 41.100 1.00 79.62 370 LEU A C 1
ATOM 3013 O O . LEU A 1 370 ? -11.646 -1.381 41.779 1.00 79.62 370 LEU A O 1
ATOM 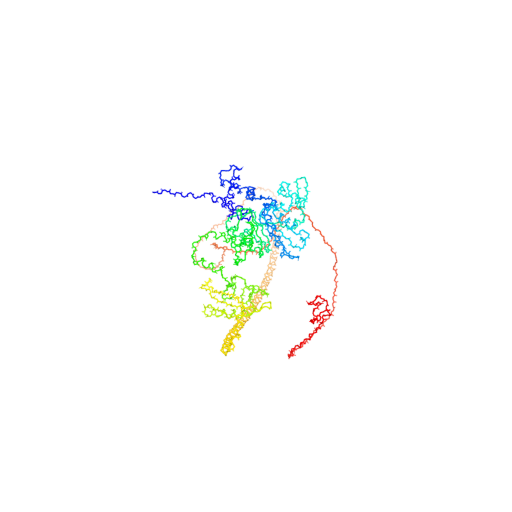3017 N N . GLN A 1 371 ? -13.315 -0.603 40.513 1.00 81.81 371 GLN A N 1
ATOM 3018 C CA . GLN A 1 371 ? -12.884 0.789 40.634 1.00 81.81 371 GLN A CA 1
ATOM 3019 C C . GLN A 1 371 ? -13.079 1.320 42.062 1.00 81.81 371 GLN A C 1
ATOM 3021 O O . GLN A 1 371 ? -12.201 2.024 42.562 1.00 81.81 371 GLN A O 1
ATOM 3026 N N . ALA A 1 372 ? -14.173 0.957 42.738 1.00 75.25 372 ALA A N 1
ATOM 3027 C CA . ALA A 1 372 ? -14.388 1.272 44.150 1.00 75.25 372 ALA A CA 1
ATOM 3028 C C . ALA A 1 372 ? -13.313 0.619 45.036 1.00 75.25 372 ALA A C 1
ATOM 3030 O O . ALA A 1 372 ? -12.691 1.298 45.853 1.00 75.25 372 ALA A O 1
ATOM 3031 N N . GLN A 1 373 ? -13.005 -0.663 44.810 1.00 75.31 373 GLN A N 1
ATOM 3032 C CA . GLN A 1 373 ? -11.936 -1.370 45.520 1.00 75.31 373 GLN A CA 1
ATOM 3033 C C . GLN A 1 373 ? -10.556 -0.727 45.293 1.00 75.31 373 GLN A C 1
ATOM 3035 O O . GLN A 1 373 ? -9.812 -0.538 46.253 1.00 75.31 373 GLN A O 1
ATOM 3040 N N . VAL A 1 374 ? -10.213 -0.333 44.057 1.00 84.06 374 VAL A N 1
ATOM 3041 C CA . VAL A 1 374 ? -8.930 0.336 43.754 1.00 84.06 374 VAL A CA 1
ATOM 3042 C C . VAL A 1 374 ? -8.866 1.742 44.362 1.00 84.06 374 VAL A C 1
ATOM 3044 O O . VAL A 1 374 ? -7.813 2.121 44.872 1.00 84.06 374 VAL A O 1
ATOM 3047 N N . LYS A 1 375 ? -9.973 2.499 44.376 1.00 81.38 375 LYS A N 1
ATOM 3048 C CA . LYS A 1 375 ? -10.072 3.786 45.093 1.00 81.38 375 LYS A CA 1
ATOM 3049 C C . LYS A 1 375 ? -9.878 3.616 46.609 1.00 81.38 375 LYS A C 1
ATOM 3051 O O . LYS A 1 375 ? -9.209 4.439 47.223 1.00 81.38 375 LYS A O 1
ATOM 3056 N N . LYS A 1 376 ? -10.429 2.545 47.196 1.00 75.19 376 LYS A N 1
ATOM 3057 C CA . LYS A 1 376 ? -10.405 2.237 48.641 1.00 75.19 376 LYS A CA 1
ATOM 3058 C C . LYS A 1 376 ? -9.049 1.698 49.127 1.00 75.19 376 LYS A C 1
ATOM 3060 O O . LYS A 1 376 ? -8.682 1.963 50.266 1.00 75.19 376 LYS A O 1
ATOM 3065 N N . THR A 1 377 ? -8.293 0.965 48.296 1.00 76.00 377 THR A N 1
ATOM 3066 C CA . THR A 1 377 ? -6.995 0.368 48.696 1.00 76.00 377 THR A CA 1
ATOM 3067 C C . THR A 1 377 ? -5.752 1.025 48.095 1.00 76.00 377 THR A C 1
ATOM 3069 O O . THR A 1 377 ? -4.664 0.839 48.634 1.00 76.00 377 THR A O 1
ATOM 3072 N N . GLY A 1 378 ? -5.858 1.719 46.957 1.00 74.19 378 GLY A N 1
ATOM 3073 C CA . GLY A 1 378 ? -4.698 2.194 46.190 1.00 74.19 378 GLY A CA 1
ATOM 3074 C C . GLY A 1 378 ? -3.871 1.083 45.516 1.00 74.19 378 GLY A C 1
ATOM 3075 O O . GLY A 1 378 ? -2.781 1.351 45.012 1.00 74.19 378 GLY A O 1
ATOM 3076 N N . VAL A 1 379 ? -4.362 -0.163 45.487 1.00 77.56 379 VAL A N 1
ATOM 3077 C CA . VAL A 1 379 ? -3.644 -1.347 44.972 1.00 77.56 379 VAL A CA 1
ATOM 3078 C C . VAL A 1 379 ? -4.361 -1.925 43.738 1.00 77.56 379 VAL A C 1
ATOM 3080 O O . VAL A 1 379 ? -5.589 -1.950 43.725 1.00 77.56 379 VAL A O 1
ATOM 3083 N N . PRO A 1 380 ? -3.647 -2.417 42.702 1.00 79.62 380 PRO A N 1
ATOM 3084 C CA . PRO A 1 380 ? -4.273 -3.008 41.516 1.00 79.62 380 PRO A CA 1
ATOM 3085 C C . PRO A 1 380 ? -5.076 -4.303 41.759 1.00 79.62 380 PRO A C 1
ATOM 3087 O O . PRO A 1 380 ? -4.485 -5.358 42.016 1.00 79.62 380 PRO A O 1
ATOM 3090 N N . HIS A 1 381 ? -6.391 -4.261 41.533 1.00 75.94 381 HIS A N 1
ATOM 3091 C CA . HIS A 1 381 ? -7.310 -5.404 41.664 1.00 75.94 381 HIS A CA 1
ATOM 3092 C C . HIS A 1 381 ? -7.586 -6.124 40.333 1.00 75.94 381 HIS A C 1
ATOM 3094 O O . HIS A 1 381 ? -7.263 -5.627 39.250 1.00 75.94 381 HIS A O 1
ATOM 3100 N N . LEU A 1 382 ? -8.142 -7.335 40.416 1.00 76.00 382 LEU A N 1
ATOM 3101 C CA . LEU A 1 382 ? -8.337 -8.274 39.306 1.00 76.00 382 LEU A CA 1
ATOM 3102 C C . LEU A 1 382 ? -9.687 -8.988 39.468 1.00 76.00 382 LEU A C 1
ATOM 3104 O O . LEU A 1 382 ? -9.968 -9.487 40.553 1.00 76.00 382 LEU A O 1
ATOM 3108 N N . SER A 1 383 ? -10.505 -9.065 38.416 1.00 74.44 383 SER A N 1
ATOM 3109 C CA . SER A 1 383 ? -11.781 -9.790 38.474 1.00 74.44 383 SER A CA 1
ATOM 3110 C C . SER A 1 383 ? -11.601 -11.315 38.475 1.00 74.44 383 SER A C 1
ATOM 3112 O O . SER A 1 383 ? -10.604 -11.858 37.980 1.00 74.44 383 SER A O 1
ATOM 3114 N N . HIS A 1 384 ? -12.654 -12.017 38.904 1.00 69.69 384 HIS A N 1
ATOM 3115 C CA . HIS A 1 384 ? -12.942 -13.374 38.434 1.00 69.69 384 HIS A CA 1
ATOM 3116 C C . HIS A 1 384 ? -13.114 -13.399 36.897 1.00 69.69 384 HIS A C 1
ATOM 3118 O O . HIS A 1 384 ? -13.066 -12.360 36.230 1.00 69.69 384 HIS A O 1
ATOM 3124 N N . ILE A 1 385 ? -13.285 -14.578 36.296 1.00 73.44 385 ILE A N 1
ATOM 3125 C CA . ILE A 1 385 ? -13.579 -14.662 34.857 1.00 73.44 385 ILE A CA 1
ATOM 3126 C C . ILE A 1 385 ? -15.045 -14.272 34.655 1.00 73.44 385 ILE A C 1
ATOM 3128 O O . ILE A 1 385 ? -15.944 -15.028 35.006 1.00 73.44 385 ILE A O 1
ATOM 3132 N N . VAL A 1 386 ? -15.276 -13.080 34.112 1.00 71.75 386 VAL A N 1
ATOM 3133 C CA . VAL A 1 386 ? -16.606 -12.574 33.780 1.00 71.75 386 VAL A CA 1
ATOM 3134 C C . VAL A 1 386 ? -17.051 -13.238 32.484 1.00 71.75 386 VAL A C 1
ATOM 3136 O O . VAL A 1 386 ? -16.369 -13.123 31.461 1.00 71.75 386 VAL A O 1
ATOM 3139 N N . LYS A 1 387 ? -18.186 -13.935 32.530 1.00 76.44 387 LYS A N 1
ATOM 3140 C CA . LYS A 1 387 ? -18.920 -14.346 31.334 1.00 76.44 387 LYS A CA 1
ATOM 3141 C C . LYS A 1 387 ? -19.830 -13.188 30.919 1.00 76.44 387 LYS A C 1
ATOM 3143 O O . LYS A 1 387 ? -20.529 -12.656 31.773 1.00 76.44 387 LYS A O 1
ATOM 3148 N N . PHE A 1 388 ? -19.831 -12.825 29.641 1.00 77.50 388 PHE A N 1
ATOM 3149 C CA . PHE A 1 388 ? -20.791 -11.879 29.070 1.00 77.50 388 PHE A CA 1
ATOM 3150 C C . PHE A 1 388 ? -21.245 -12.344 27.683 1.00 77.50 388 PHE A C 1
ATOM 3152 O O . PHE A 1 388 ? -20.508 -13.068 27.004 1.00 77.50 388 PHE A O 1
ATOM 3159 N N . ASN A 1 389 ? -22.446 -11.957 27.260 1.00 71.94 389 ASN A N 1
ATOM 3160 C CA . ASN A 1 389 ? -22.971 -12.284 25.936 1.00 71.94 389 ASN A CA 1
ATOM 3161 C C . ASN A 1 389 ? -22.773 -11.125 24.946 1.00 71.94 389 ASN A C 1
ATOM 3163 O O . ASN A 1 389 ? -22.942 -9.950 25.284 1.00 71.94 389 ASN A O 1
ATOM 3167 N N . LEU A 1 390 ? -22.422 -11.460 23.703 1.00 67.94 390 LEU A N 1
ATOM 3168 C CA . LEU A 1 390 ? -22.341 -10.506 22.603 1.00 67.94 390 LEU A CA 1
ATOM 3169 C C . LEU A 1 390 ? -22.712 -11.203 21.283 1.00 67.94 390 LEU A C 1
ATOM 3171 O O . LEU A 1 390 ? -22.061 -12.167 20.887 1.00 67.94 390 LEU A O 1
ATOM 3175 N N . TYR A 1 391 ? -23.742 -10.711 20.586 1.00 63.34 391 TYR A N 1
ATOM 3176 C CA . TYR A 1 391 ? -24.232 -11.269 19.310 1.00 63.34 391 TYR A CA 1
ATOM 3177 C C . TYR A 1 391 ? -24.472 -12.798 19.363 1.00 63.34 391 TYR A C 1
ATOM 3179 O O . TYR A 1 391 ? -23.904 -13.547 18.567 1.00 63.34 391 TYR A O 1
ATOM 3187 N N . ASP A 1 392 ? -25.264 -13.260 20.340 1.00 63.09 392 ASP A N 1
ATOM 3188 C CA . ASP A 1 392 ? -25.579 -14.675 20.627 1.00 63.09 392 ASP A CA 1
ATOM 3189 C C . ASP A 1 392 ? -24.364 -15.577 20.935 1.00 63.09 392 ASP A C 1
ATOM 3191 O O . ASP A 1 392 ? -24.481 -16.802 20.973 1.00 63.09 392 ASP A O 1
ATOM 3195 N N . ASN A 1 393 ? -23.188 -14.995 21.191 1.00 68.44 393 ASN A N 1
ATOM 3196 C CA . ASN A 1 393 ? -21.974 -15.727 21.541 1.00 68.44 393 ASN A CA 1
ATOM 3197 C C . ASN A 1 393 ? -21.536 -15.419 22.976 1.00 68.44 393 ASN A C 1
ATOM 3199 O O . ASN A 1 393 ? -21.502 -14.267 23.410 1.00 68.44 393 ASN A O 1
ATOM 3203 N N . ASP A 1 394 ? -21.145 -16.470 23.693 1.00 75.50 394 ASP A N 1
ATOM 3204 C CA . ASP A 1 394 ? -20.588 -16.365 25.037 1.00 75.50 394 ASP A CA 1
ATOM 3205 C C . ASP A 1 394 ? -19.107 -15.964 24.983 1.00 75.50 394 ASP A C 1
ATOM 3207 O O . ASP A 1 394 ? -18.291 -16.567 24.274 1.00 75.50 394 ASP A O 1
ATOM 3211 N N . HIS A 1 395 ? -18.738 -14.943 25.751 1.00 77.00 395 HIS A N 1
ATOM 3212 C CA . HIS A 1 395 ? -17.376 -14.434 25.848 1.00 77.00 395 HIS A CA 1
ATOM 3213 C C . HIS A 1 395 ? -16.893 -14.422 27.298 1.00 77.00 395 HIS A C 1
ATOM 3215 O O . HIS A 1 395 ? -17.635 -14.091 28.220 1.00 77.00 395 HIS A O 1
ATOM 3221 N N . TYR A 1 396 ? -15.622 -14.779 27.490 1.00 81.25 396 TYR A N 1
ATOM 3222 C CA . TYR A 1 396 ? -14.980 -14.865 28.799 1.00 81.25 396 TYR A CA 1
ATOM 3223 C C . TYR A 1 396 ? -13.858 -13.827 28.896 1.00 81.25 396 TYR A C 1
ATOM 3225 O O . TYR A 1 396 ? -12.999 -13.716 28.017 1.00 81.25 396 TYR A O 1
ATOM 3233 N N . LEU A 1 397 ? -13.881 -13.038 29.966 1.00 83.62 397 LEU A N 1
ATOM 3234 C CA . LEU A 1 397 ? -13.060 -11.842 30.130 1.00 83.62 397 LEU A CA 1
ATOM 3235 C C . LEU A 1 397 ? -12.541 -11.740 31.563 1.00 83.62 397 LEU A C 1
ATOM 3237 O O . LEU A 1 397 ? -13.258 -11.997 32.524 1.00 83.62 397 LEU A O 1
ATOM 3241 N N . ARG A 1 398 ? -11.294 -11.302 31.716 1.00 83.06 398 ARG A N 1
ATOM 3242 C CA . ARG A 1 398 ? -10.730 -10.883 32.998 1.00 83.06 398 ARG A CA 1
ATOM 3243 C C . ARG A 1 398 ? -10.349 -9.408 32.923 1.00 83.06 398 ARG A C 1
ATOM 3245 O O . ARG A 1 398 ? -9.625 -8.989 32.021 1.00 83.06 398 ARG A O 1
ATOM 3252 N N . ILE A 1 399 ? -10.841 -8.620 33.871 1.00 86.06 399 ILE A N 1
ATOM 3253 C CA . ILE A 1 399 ? -10.614 -7.177 33.958 1.00 86.06 399 ILE A CA 1
ATOM 3254 C C . ILE A 1 399 ? -9.598 -6.909 35.069 1.00 86.06 399 ILE A C 1
ATOM 3256 O O . ILE A 1 399 ? -9.681 -7.484 36.155 1.00 86.06 399 ILE A O 1
ATOM 3260 N N . ARG A 1 400 ? -8.633 -6.023 34.814 1.00 87.06 400 ARG A N 1
ATOM 3261 C CA . ARG A 1 400 ? -7.668 -5.545 35.815 1.00 87.06 400 ARG A CA 1
ATOM 3262 C C . ARG A 1 400 ? -7.708 -4.028 35.881 1.00 87.06 400 ARG A C 1
ATOM 3264 O O . ARG A 1 400 ? -7.502 -3.382 34.858 1.00 87.06 400 ARG A O 1
ATOM 3271 N N . ILE A 1 401 ? -7.920 -3.472 37.073 1.00 88.25 401 ILE A N 1
ATOM 3272 C CA . ILE A 1 401 ? -7.849 -2.024 37.309 1.00 88.25 401 ILE A CA 1
ATOM 3273 C C . ILE A 1 401 ? -6.636 -1.729 38.192 1.00 88.25 401 ILE A C 1
ATOM 3275 O O . ILE A 1 401 ? -6.415 -2.399 39.198 1.00 88.25 401 ILE A O 1
ATOM 3279 N N . ALA A 1 402 ? -5.832 -0.740 37.807 1.00 86.12 402 ALA A N 1
ATOM 3280 C CA . ALA A 1 402 ? -4.640 -0.297 38.525 1.00 86.12 402 ALA A CA 1
ATOM 3281 C C . ALA A 1 402 ? -4.616 1.238 38.612 1.00 86.12 402 ALA A C 1
ATOM 3283 O O . ALA A 1 402 ? -4.900 1.883 37.605 1.00 86.12 402 ALA A O 1
ATOM 3284 N N . PRO A 1 403 ? -4.255 1.860 39.746 1.00 86.69 403 PRO A N 1
ATOM 3285 C CA . PRO A 1 403 ? -3.997 3.293 39.768 1.00 86.69 403 PRO A CA 1
ATOM 3286 C C . PRO A 1 403 ? -2.670 3.585 39.051 1.00 86.69 403 PRO A C 1
ATOM 3288 O O . PRO A 1 403 ? -1.724 2.795 39.126 1.00 86.69 403 PRO A O 1
ATOM 3291 N N . LEU A 1 404 ? -2.581 4.715 38.346 1.00 81.31 404 LEU A N 1
ATOM 3292 C CA . LEU A 1 404 ? -1.301 5.185 37.816 1.00 81.31 404 LEU A CA 1
ATOM 3293 C C . LEU A 1 404 ? -0.410 5.689 38.961 1.00 81.31 404 LEU A C 1
ATOM 3295 O O . LEU A 1 404 ? -0.883 6.333 39.894 1.00 81.31 404 LEU A O 1
ATOM 3299 N N . ILE A 1 405 ? 0.890 5.398 38.854 1.00 71.44 405 ILE A N 1
ATOM 3300 C CA . ILE A 1 405 ? 1.919 5.642 39.887 1.00 71.44 405 ILE A CA 1
ATOM 3301 C C . ILE A 1 405 ? 2.110 7.142 40.187 1.00 71.44 405 ILE A C 1
ATOM 3303 O O . ILE A 1 405 ? 2.604 7.506 41.251 1.00 71.44 405 ILE A O 1
ATOM 3307 N N . TYR A 1 406 ? 1.712 8.012 39.257 1.00 72.75 406 TYR A N 1
ATOM 3308 C CA . TYR A 1 406 ? 1.808 9.462 39.380 1.00 72.75 406 TYR A CA 1
ATOM 3309 C C . TYR A 1 406 ? 0.457 10.106 39.066 1.00 72.75 406 TYR A C 1
ATOM 3311 O O . TYR A 1 406 ? -0.177 9.762 38.066 1.00 72.75 406 TYR A O 1
ATOM 3319 N N . MET A 1 407 ? 0.063 11.082 39.885 1.00 72.56 407 MET A N 1
ATOM 3320 C CA . MET A 1 407 ? -0.987 12.040 39.536 1.00 72.56 407 MET A CA 1
ATOM 3321 C C . MET A 1 407 ? -0.512 12.931 38.384 1.00 72.56 407 MET A C 1
ATOM 3323 O O . MET A 1 407 ? 0.680 13.233 38.267 1.00 72.56 407 MET A O 1
ATOM 3327 N N . VAL A 1 408 ? -1.438 13.384 37.541 1.00 68.12 408 VAL A N 1
ATOM 3328 C CA . VAL A 1 408 ? -1.141 14.286 36.420 1.00 68.12 408 VAL A CA 1
ATOM 3329 C C . VAL A 1 408 ? -2.078 15.479 36.526 1.00 68.12 408 VAL A C 1
ATOM 3331 O O . VAL A 1 408 ? -3.287 15.311 36.462 1.00 68.12 408 VAL A O 1
ATOM 3334 N N . ARG A 1 409 ? -1.521 16.689 36.694 1.00 67.50 409 ARG A N 1
ATOM 3335 C CA . ARG A 1 409 ? -2.295 17.912 37.002 1.00 67.50 409 ARG A CA 1
ATOM 3336 C C . ARG A 1 409 ? -3.206 17.735 38.229 1.00 67.50 409 ARG A C 1
ATOM 3338 O O . ARG A 1 409 ? -4.376 18.082 38.177 1.00 67.50 409 ARG A O 1
ATOM 3345 N N . GLU A 1 410 ? -2.666 17.133 39.289 1.00 70.00 410 GLU A N 1
ATOM 3346 C CA . GLU A 1 410 ? -3.359 16.872 40.567 1.00 70.00 410 GLU A CA 1
ATOM 3347 C C . GLU A 1 410 ? -4.542 15.874 40.481 1.00 70.00 410 GLU A C 1
ATOM 3349 O O . GLU A 1 410 ? -5.017 15.396 41.507 1.00 70.00 410 GLU A O 1
ATOM 3354 N N . GLU A 1 411 ? -4.938 15.425 39.282 1.00 75.19 411 GLU A N 1
ATOM 3355 C CA . GLU A 1 411 ? -5.880 14.317 39.094 1.00 75.19 411 GLU A CA 1
ATOM 3356 C C . GLU A 1 411 ? -5.207 12.939 39.260 1.00 75.19 411 GLU A C 1
ATOM 3358 O O . GLU A 1 411 ? -4.133 12.664 38.707 1.00 75.19 411 GLU A O 1
ATOM 3363 N N . GLN A 1 412 ? -5.892 12.028 39.963 1.00 81.94 412 GLN A N 1
ATOM 3364 C CA . GLN A 1 412 ? -5.542 10.606 40.018 1.00 81.94 412 GLN A CA 1
ATOM 3365 C C . GLN A 1 412 ? -6.197 9.835 38.862 1.00 81.94 412 GLN A C 1
ATOM 3367 O O . GLN A 1 412 ? -7.413 9.894 38.652 1.00 81.94 412 GLN A O 1
ATOM 3372 N N . TYR A 1 413 ? -5.381 9.046 38.163 1.00 86.44 413 TYR A N 1
ATOM 3373 C CA . TYR A 1 413 ? -5.776 8.254 36.999 1.00 86.44 413 TYR A CA 1
ATOM 3374 C C . TYR A 1 413 ? -5.732 6.749 37.268 1.00 86.44 413 TYR A C 1
ATOM 3376 O O . TYR A 1 413 ? -4.980 6.275 38.127 1.00 86.44 413 TYR A O 1
ATOM 3384 N N . TYR A 1 414 ? -6.519 5.999 36.497 1.00 87.31 414 TYR A N 1
ATOM 3385 C CA . TYR A 1 414 ? -6.678 4.552 36.604 1.00 87.31 414 TYR A CA 1
ATOM 3386 C C . TYR A 1 414 ? -6.557 3.896 35.225 1.00 87.31 414 TYR A C 1
ATOM 3388 O O . TYR A 1 414 ? -7.171 4.330 34.253 1.00 87.31 414 TYR A O 1
ATOM 3396 N N . LEU A 1 415 ? -5.764 2.833 35.163 1.00 87.62 415 LEU A N 1
ATOM 3397 C CA . LEU A 1 415 ? -5.557 1.959 34.018 1.00 87.62 415 LEU A CA 1
ATOM 3398 C C . LEU A 1 415 ? -6.523 0.772 34.116 1.00 87.62 415 LEU A C 1
ATOM 3400 O O . LEU A 1 415 ? -6.430 -0.009 35.063 1.00 87.62 415 LEU A O 1
ATOM 3404 N N . VAL A 1 416 ? -7.415 0.619 33.140 1.00 87.31 416 VAL A N 1
ATOM 3405 C CA . VAL A 1 416 ? -8.364 -0.500 33.030 1.00 87.31 416 VAL A CA 1
ATOM 3406 C C . VAL A 1 416 ? -7.945 -1.384 31.859 1.00 87.31 416 VAL A C 1
ATOM 3408 O O . VAL A 1 416 ? -7.938 -0.924 30.721 1.00 87.31 416 VAL A O 1
ATOM 3411 N N . MET A 1 417 ? -7.585 -2.640 32.120 1.00 86.56 417 MET A N 1
ATOM 3412 C CA . MET A 1 417 ? -7.083 -3.590 31.118 1.00 86.56 417 MET A CA 1
ATOM 3413 C C . MET A 1 417 ? -8.052 -4.759 30.920 1.00 86.56 417 MET A C 1
ATOM 3415 O O . MET A 1 417 ? -8.578 -5.298 31.897 1.00 86.56 417 MET A O 1
ATOM 3419 N N . PHE A 1 418 ? -8.235 -5.179 29.666 1.00 87.25 418 PHE A N 1
ATOM 3420 C CA . PHE A 1 418 ? -9.214 -6.187 29.252 1.00 87.25 418 PHE A CA 1
ATOM 3421 C C . PHE A 1 418 ? -8.515 -7.434 28.681 1.00 87.25 418 PHE A C 1
ATOM 3423 O O . PHE A 1 418 ? -8.089 -7.453 27.526 1.00 87.25 418 PHE A O 1
ATOM 3430 N N . GLN A 1 419 ? -8.390 -8.491 29.487 1.00 85.44 419 GLN A N 1
ATOM 3431 C CA . GLN A 1 419 ? -7.781 -9.765 29.095 1.00 85.44 419 GLN A CA 1
ATOM 3432 C C . GLN A 1 419 ? -8.857 -10.748 28.611 1.00 85.44 419 GLN A C 1
ATOM 3434 O O . GLN A 1 419 ? -9.577 -11.333 29.423 1.00 85.44 419 GLN A O 1
ATOM 3439 N N . LYS A 1 420 ? -8.948 -10.972 27.292 1.00 80.31 420 LYS A N 1
ATOM 3440 C CA . LYS A 1 420 ? -9.762 -12.063 26.730 1.00 80.31 420 LYS A CA 1
ATOM 3441 C C . LYS A 1 420 ? -9.258 -13.405 27.274 1.00 80.31 420 LYS A C 1
ATOM 3443 O O . LYS A 1 420 ? -8.055 -13.663 27.246 1.00 80.31 420 LYS A O 1
ATOM 3448 N N . VAL A 1 421 ? -10.174 -14.262 27.713 1.00 78.50 421 VAL A N 1
ATOM 3449 C CA . VAL A 1 421 ? -9.904 -15.663 28.045 1.00 78.50 421 VAL A CA 1
ATOM 3450 C C . VAL A 1 421 ? -10.577 -16.530 26.985 1.00 78.50 421 VAL A C 1
ATOM 3452 O O . VAL A 1 421 ? -11.747 -16.329 26.666 1.00 78.50 421 VAL A O 1
ATOM 3455 N N . GLU A 1 422 ? -9.846 -17.485 26.415 1.00 67.69 422 GLU A N 1
ATOM 3456 C CA . GLU A 1 422 ? -10.430 -18.499 25.532 1.00 67.69 422 GLU A CA 1
ATOM 3457 C C . GLU A 1 422 ? -10.650 -19.788 26.339 1.00 67.69 422 GLU A C 1
ATOM 3459 O O . GLU A 1 422 ? -9.725 -20.217 27.038 1.00 67.69 422 GLU A O 1
ATOM 3464 N N . PRO A 1 423 ? -11.852 -20.394 26.306 1.00 56.81 423 PRO A N 1
ATOM 3465 C CA . PRO A 1 423 ? -12.119 -21.624 27.039 1.00 56.81 423 PRO A CA 1
ATOM 3466 C C . PRO A 1 423 ? -11.355 -22.781 26.388 1.00 56.81 423 PRO A C 1
ATOM 3468 O O . PRO A 1 423 ? -11.653 -23.181 25.266 1.00 56.81 423 PRO A O 1
ATOM 3471 N N . SER A 1 424 ? -10.360 -23.318 27.094 1.00 49.25 424 SER A N 1
ATOM 3472 C CA . SER A 1 424 ? -9.665 -24.541 26.697 1.00 49.25 424 SER A CA 1
ATOM 3473 C C . SER A 1 424 ? -10.323 -25.762 27.342 1.00 49.25 424 SER A C 1
ATOM 3475 O O . SER A 1 424 ? -10.753 -25.711 28.497 1.00 49.25 424 SER A O 1
ATOM 3477 N N . ASP A 1 425 ? -10.359 -26.888 26.622 1.00 48.22 425 ASP A N 1
ATOM 3478 C CA . ASP A 1 425 ? -11.045 -28.118 27.059 1.00 48.22 425 ASP A CA 1
ATOM 3479 C C . ASP A 1 425 ? -10.569 -28.637 28.429 1.00 48.22 425 ASP A C 1
ATOM 3481 O O . ASP A 1 425 ? -11.306 -29.314 29.142 1.00 48.22 425 ASP A O 1
ATOM 3485 N N . GLN A 1 426 ? -9.346 -28.279 28.834 1.00 48.78 426 GLN A N 1
ATOM 3486 C CA . GLN A 1 426 ? -8.764 -28.642 30.127 1.00 48.78 426 GLN A CA 1
ATOM 3487 C C . GLN A 1 426 ? -9.534 -28.069 31.328 1.00 48.78 426 GLN A C 1
ATOM 3489 O O . GLN A 1 426 ? -9.505 -28.678 32.393 1.00 48.78 426 GLN A O 1
ATOM 3494 N N . ILE A 1 427 ? -10.239 -26.940 31.176 1.00 50.50 427 ILE A N 1
ATOM 3495 C CA . ILE A 1 427 ? -11.049 -26.346 32.254 1.00 50.50 427 ILE A CA 1
ATOM 3496 C C . ILE A 1 427 ? -12.318 -27.189 32.477 1.00 50.50 427 ILE A C 1
ATOM 3498 O O . ILE A 1 427 ? -12.590 -27.619 33.597 1.00 50.50 427 ILE A O 1
ATOM 3502 N N . LEU A 1 428 ? -13.016 -27.540 31.393 1.00 46.56 428 LEU A N 1
ATOM 3503 C CA . LEU A 1 428 ? -14.213 -28.399 31.400 1.00 46.56 428 LEU A CA 1
ATOM 3504 C C . LEU A 1 428 ? -13.921 -29.831 31.896 1.00 46.56 428 LEU A C 1
ATOM 3506 O O . LEU A 1 428 ? -14.804 -30.527 32.404 1.00 46.56 428 LEU A O 1
ATOM 3510 N N . ASP A 1 429 ? -12.677 -30.292 31.744 1.00 45.59 429 ASP A N 1
ATOM 3511 C CA . ASP A 1 429 ? -12.219 -31.608 32.203 1.00 45.59 429 ASP A CA 1
ATOM 3512 C C . ASP A 1 429 ? -11.636 -31.603 33.634 1.00 45.59 429 ASP A C 1
ATOM 3514 O O . ASP A 1 429 ? -11.366 -32.673 34.196 1.00 45.59 429 ASP A O 1
ATOM 3518 N N . LEU A 1 430 ? -11.464 -30.414 34.231 1.00 46.94 430 LEU A N 1
ATOM 3519 C CA . LEU A 1 430 ? -11.194 -30.208 35.659 1.00 46.94 430 LEU A CA 1
ATOM 3520 C C . LEU A 1 430 ? -12.501 -30.143 36.460 1.00 46.94 430 LEU A C 1
ATOM 3522 O O . LEU A 1 430 ? -12.606 -30.831 37.474 1.00 46.94 430 LEU A O 1
ATOM 3526 N N . GLU A 1 431 ? -13.520 -29.423 35.975 1.00 47.25 431 GLU A N 1
ATOM 3527 C CA . GLU A 1 431 ? -14.854 -29.360 36.607 1.00 47.25 431 GLU A CA 1
ATOM 3528 C C . GLU A 1 431 ? -15.438 -30.760 36.864 1.00 47.25 431 GLU A C 1
ATOM 3530 O O . GLU A 1 431 ? -15.907 -31.061 37.960 1.00 47.25 431 GLU A O 1
ATOM 3535 N N . LYS A 1 432 ? -15.316 -31.677 35.894 1.00 49.69 432 LYS A N 1
ATOM 3536 C CA . LYS A 1 432 ? -15.780 -33.074 36.030 1.00 49.69 432 LYS A CA 1
ATOM 3537 C C . LYS A 1 432 ? -15.017 -33.905 37.069 1.00 49.69 432 LYS A C 1
ATOM 3539 O O . LYS A 1 432 ? -15.520 -34.948 37.480 1.00 49.69 432 LYS A O 1
ATOM 3544 N N . LYS A 1 433 ? -13.805 -33.495 37.459 1.00 46.69 433 LYS A N 1
ATOM 3545 C CA . LYS A 1 433 ? -12.944 -34.209 38.423 1.00 46.69 433 LYS A CA 1
ATOM 3546 C C . LYS A 1 433 ? -13.020 -33.625 39.832 1.00 46.69 433 LYS A C 1
ATOM 3548 O O . LYS A 1 433 ? -12.752 -34.349 40.783 1.00 46.69 433 LYS A O 1
ATOM 3553 N N . LEU A 1 434 ? -13.420 -32.362 39.967 1.00 46.97 434 LEU A N 1
ATOM 3554 C CA . LEU A 1 434 ? -13.563 -31.652 41.244 1.00 46.97 434 LEU A CA 1
ATOM 3555 C C . LEU A 1 434 ? -14.881 -31.959 41.977 1.00 46.97 434 LEU A C 1
ATOM 3557 O O . LEU A 1 434 ? -15.215 -31.290 42.946 1.00 46.97 434 LEU A O 1
ATOM 3561 N N . ASN A 1 435 ? -15.623 -32.987 41.557 1.00 46.56 435 ASN A N 1
ATOM 3562 C CA . ASN A 1 435 ? -16.916 -33.370 42.133 1.00 46.56 435 ASN A CA 1
ATOM 3563 C C . ASN A 1 435 ? -16.767 -34.171 43.453 1.00 46.56 435 ASN A C 1
ATOM 3565 O O . ASN A 1 435 ? -17.380 -35.221 43.651 1.00 46.56 435 ASN A O 1
ATOM 3569 N N . THR A 1 436 ? -15.896 -33.679 44.336 1.00 55.91 436 THR A N 1
ATOM 3570 C CA . THR A 1 436 ? -15.663 -34.116 45.719 1.00 55.91 436 THR A CA 1
ATOM 3571 C C . THR A 1 436 ? -15.988 -32.964 46.669 1.00 55.91 436 THR A C 1
ATOM 3573 O O . THR A 1 436 ? -15.886 -31.800 46.288 1.00 55.91 436 THR A O 1
ATOM 3576 N N . GLN A 1 437 ? -16.389 -33.297 47.901 1.00 53.69 437 GLN A N 1
ATOM 3577 C CA . GLN A 1 437 ? -17.059 -32.393 48.849 1.00 53.69 437 GLN A CA 1
ATOM 3578 C C . GLN A 1 437 ? -16.424 -30.995 48.983 1.00 53.69 437 GLN A C 1
ATOM 3580 O O . GLN A 1 437 ? -17.149 -30.004 49.018 1.00 53.69 437 GLN A O 1
ATOM 3585 N N . ASP A 1 438 ? -15.090 -30.918 48.965 1.00 53.34 438 ASP A N 1
ATOM 3586 C CA . ASP A 1 438 ? -14.313 -29.680 49.093 1.00 53.34 438 ASP A CA 1
ATOM 3587 C C . ASP A 1 438 ? -14.733 -28.580 48.099 1.00 53.34 438 ASP A C 1
ATOM 3589 O O . ASP A 1 438 ? -14.673 -27.401 48.435 1.00 53.34 438 ASP A O 1
ATOM 3593 N N . PHE A 1 439 ? -15.180 -28.938 46.886 1.00 46.41 439 PHE A N 1
ATOM 3594 C CA . PHE A 1 439 ? -15.623 -27.968 45.873 1.00 46.41 439 PHE A CA 1
ATOM 3595 C C . PHE A 1 439 ? -17.032 -27.422 46.149 1.00 46.41 439 PHE A C 1
ATOM 3597 O O . PHE A 1 439 ? -17.347 -26.303 45.746 1.00 46.41 439 PHE A O 1
ATOM 3604 N N . VAL A 1 440 ? -17.873 -28.170 46.873 1.00 53.91 440 VAL A N 1
ATOM 3605 C CA . VAL A 1 440 ? -19.173 -27.674 47.353 1.00 53.91 440 VAL A CA 1
ATOM 3606 C C . VAL A 1 440 ? -18.949 -26.652 48.462 1.00 53.91 440 VAL A C 1
ATOM 3608 O O . VAL A 1 440 ? -19.531 -25.575 48.404 1.00 53.91 440 VAL A O 1
ATOM 3611 N N . ASP A 1 441 ? -18.053 -26.935 49.409 1.00 57.84 441 ASP A N 1
ATOM 3612 C CA . ASP A 1 441 ? -17.725 -26.002 50.494 1.00 57.84 441 ASP A CA 1
ATOM 3613 C C . ASP A 1 441 ? -16.997 -24.748 49.966 1.00 57.84 441 ASP A C 1
ATOM 3615 O O . ASP A 1 441 ? -17.289 -23.631 50.398 1.00 57.84 441 ASP A O 1
ATOM 3619 N N . LEU A 1 442 ? -16.124 -24.896 48.958 1.00 52.56 442 LEU A N 1
ATOM 3620 C CA . LEU A 1 442 ? -15.544 -23.762 48.227 1.00 52.56 442 LEU A CA 1
ATOM 3621 C C . LEU A 1 442 ? -16.613 -22.944 47.496 1.00 52.56 442 LEU A C 1
ATOM 3623 O O . LEU A 1 442 ? -16.601 -21.723 47.618 1.00 52.56 442 LEU A O 1
ATOM 3627 N N . ARG A 1 443 ? -17.559 -23.577 46.784 1.00 55.06 443 ARG A N 1
ATOM 3628 C CA . ARG A 1 443 ? -18.603 -22.838 46.056 1.00 55.06 443 ARG A CA 1
ATOM 3629 C C . ARG A 1 443 ? -19.638 -22.204 46.987 1.00 55.06 443 ARG A C 1
ATOM 3631 O O . ARG A 1 443 ? -20.137 -21.133 46.664 1.00 55.06 443 ARG A O 1
ATOM 3638 N N . ILE A 1 444 ? -19.932 -22.805 48.143 1.00 66.00 444 ILE A N 1
ATOM 3639 C CA . ILE A 1 444 ? -20.719 -22.162 49.207 1.00 66.00 444 ILE A CA 1
ATOM 3640 C C . ILE A 1 444 ? -19.994 -20.903 49.676 1.00 66.00 444 ILE A C 1
ATOM 3642 O O . ILE A 1 444 ? -20.604 -19.840 49.693 1.00 66.00 444 ILE A O 1
ATOM 3646 N N . LYS A 1 445 ? -18.690 -20.986 49.958 1.00 64.25 445 LYS A N 1
ATOM 3647 C CA . LYS A 1 445 ? -17.913 -19.816 50.373 1.00 64.25 445 LYS A CA 1
ATOM 3648 C C . LYS A 1 445 ? -17.831 -18.736 49.286 1.00 64.25 445 LYS A C 1
ATOM 3650 O O . LYS A 1 445 ? -17.997 -17.563 49.595 1.00 64.25 445 LYS A O 1
ATOM 3655 N N . GLU A 1 446 ? -17.632 -19.106 48.020 1.00 57.19 446 GLU A N 1
ATOM 3656 C CA . GLU A 1 446 ? -17.698 -18.156 46.898 1.00 57.19 446 GLU A CA 1
ATOM 3657 C C . GLU A 1 446 ? -19.070 -17.476 46.813 1.00 57.19 446 GLU A C 1
ATOM 3659 O O . GLU A 1 446 ? -19.135 -16.270 46.602 1.00 57.19 446 GLU A O 1
ATOM 3664 N N . LEU A 1 447 ? -20.164 -18.218 47.018 1.00 62.00 447 LEU A N 1
ATOM 3665 C CA . LEU A 1 447 ? -21.520 -17.666 47.053 1.00 62.00 447 LEU A CA 1
ATOM 3666 C C . LEU A 1 447 ? -21.765 -16.783 48.288 1.00 62.00 447 LEU A C 1
ATOM 3668 O O . LEU A 1 447 ? -22.508 -15.812 48.188 1.00 62.00 447 LEU A O 1
ATOM 3672 N N . GLU A 1 448 ? -21.146 -17.073 49.434 1.00 67.81 448 GLU A N 1
ATOM 3673 C CA . GLU A 1 448 ? -21.176 -16.211 50.623 1.00 67.81 448 GLU A CA 1
ATOM 3674 C C . GLU A 1 448 ? -20.379 -14.914 50.407 1.00 67.81 448 GLU A C 1
ATOM 3676 O O . GLU A 1 448 ? -20.874 -13.843 50.757 1.00 67.81 448 GLU A O 1
ATOM 3681 N N . ASP A 1 449 ? -19.207 -14.981 49.768 1.00 60.84 449 ASP A N 1
ATOM 3682 C CA . ASP A 1 449 ? -18.392 -13.816 49.397 1.00 60.84 449 ASP A CA 1
ATOM 3683 C C . ASP A 1 449 ? -19.079 -12.977 48.285 1.00 60.84 449 ASP A C 1
ATOM 3685 O O . ASP A 1 449 ? -19.114 -11.745 48.364 1.00 60.84 449 ASP A O 1
ATOM 3689 N N . GLU A 1 450 ? -19.716 -13.612 47.289 1.00 61.56 450 GLU A N 1
ATOM 3690 C CA . GLU A 1 450 ? -20.585 -12.962 46.286 1.00 61.56 450 GLU A CA 1
ATOM 3691 C C . GLU A 1 450 ? -21.811 -12.297 46.953 1.00 61.56 450 GLU A C 1
ATOM 3693 O O . GLU A 1 450 ? -22.172 -11.163 46.616 1.00 61.56 450 GLU A O 1
ATOM 3698 N N . LEU A 1 451 ? -22.443 -12.954 47.934 1.00 71.38 451 LEU A N 1
ATOM 3699 C CA . LEU A 1 451 ? -23.604 -12.436 48.673 1.00 71.38 451 LEU A CA 1
ATOM 3700 C C . LEU A 1 451 ? -23.231 -11.322 49.669 1.00 71.38 451 LEU A C 1
ATOM 3702 O O . LEU A 1 451 ? -24.031 -10.419 49.917 1.00 71.38 451 LEU A O 1
ATOM 3706 N N . ALA A 1 452 ? -22.014 -11.337 50.214 1.00 69.81 452 ALA A N 1
ATOM 3707 C CA . ALA A 1 452 ? -21.456 -10.237 50.994 1.00 69.81 452 ALA A CA 1
ATOM 3708 C C . ALA A 1 452 ? -21.133 -9.027 50.102 1.00 69.81 452 ALA A C 1
ATOM 3710 O O . ALA A 1 452 ? -21.554 -7.913 50.410 1.00 69.81 452 ALA A O 1
ATOM 3711 N N . SER A 1 453 ? -20.467 -9.242 48.961 1.00 58.34 453 SER A N 1
ATOM 3712 C CA . SER A 1 453 ? -20.146 -8.179 48.000 1.00 58.34 453 SER A CA 1
ATOM 3713 C C . SER A 1 453 ? -21.405 -7.534 47.416 1.00 58.34 453 SER A C 1
ATOM 3715 O O . SER A 1 453 ? -21.486 -6.311 47.345 1.00 58.34 453 SER A O 1
ATOM 3717 N N . THR A 1 454 ? -22.423 -8.319 47.052 1.00 60.31 454 THR A N 1
ATOM 3718 C CA . THR A 1 454 ? -23.702 -7.771 46.569 1.00 60.31 454 THR A CA 1
ATOM 3719 C C . THR A 1 454 ? -24.476 -7.021 47.651 1.00 60.31 454 THR A C 1
ATOM 3721 O O . THR A 1 454 ? -25.138 -6.041 47.322 1.00 60.31 454 THR A O 1
ATOM 3724 N N . LYS A 1 455 ? -24.349 -7.388 48.934 1.00 69.56 455 LYS A N 1
ATOM 3725 C CA . LYS A 1 455 ? -24.868 -6.575 50.047 1.00 69.56 455 LYS A CA 1
ATOM 3726 C C . LYS A 1 455 ? -24.103 -5.261 50.226 1.00 69.56 455 LYS A C 1
ATOM 3728 O O . LYS A 1 455 ? -24.758 -4.233 50.352 1.00 69.56 455 LYS A O 1
ATOM 3733 N N . GLU A 1 456 ? -22.766 -5.264 50.179 1.00 67.38 456 GLU A N 1
ATOM 3734 C CA . GLU A 1 456 ? -21.968 -4.020 50.217 1.00 67.38 456 GLU A CA 1
ATOM 3735 C C . GLU A 1 456 ? -22.335 -3.116 49.025 1.00 67.38 456 GLU A C 1
ATOM 3737 O O . GLU A 1 456 ? -22.548 -1.922 49.203 1.00 67.38 456 GLU A O 1
ATOM 3742 N N . HIS A 1 457 ? -22.520 -3.677 47.823 1.00 61.25 457 HIS A N 1
ATOM 3743 C CA . HIS A 1 457 ? -22.951 -2.919 46.642 1.00 61.25 457 HIS A CA 1
ATOM 3744 C C . HIS A 1 457 ? -24.388 -2.390 46.742 1.00 61.25 457 HIS A C 1
ATOM 3746 O O . HIS A 1 457 ? -24.632 -1.261 46.326 1.00 61.25 457 HIS A O 1
ATOM 3752 N N . LEU A 1 458 ? -25.337 -3.170 47.276 1.00 68.19 458 LEU A N 1
ATOM 3753 C CA . LEU A 1 458 ? -26.707 -2.700 47.509 1.00 68.19 458 LEU A CA 1
ATOM 3754 C C . LEU A 1 458 ? -26.736 -1.570 48.536 1.00 68.19 458 LEU A C 1
ATOM 3756 O O . LEU A 1 458 ? -27.448 -0.597 48.317 1.00 68.19 458 LEU A O 1
ATOM 3760 N N . GLN A 1 459 ? -25.941 -1.669 49.605 1.00 72.94 459 GLN A N 1
ATOM 3761 C CA . GLN A 1 459 ? -25.861 -0.620 50.615 1.00 72.94 459 GLN A CA 1
ATOM 3762 C C . GLN A 1 459 ? -25.201 0.657 50.065 1.00 72.94 459 GLN A C 1
ATOM 3764 O O . GLN A 1 459 ? -25.747 1.741 50.241 1.00 72.94 459 GLN A O 1
ATOM 3769 N N . ILE A 1 460 ? -24.103 0.537 49.309 1.00 68.00 460 ILE A N 1
ATOM 3770 C CA . ILE A 1 460 ? -23.503 1.675 48.587 1.00 68.00 460 ILE A CA 1
ATOM 3771 C C . ILE A 1 460 ? -24.517 2.299 47.616 1.00 68.00 460 ILE A C 1
ATOM 3773 O O . ILE A 1 460 ? -24.540 3.513 47.460 1.00 68.00 460 ILE A O 1
ATOM 3777 N N . PHE A 1 461 ? -25.367 1.498 46.966 1.00 61.78 461 PHE A N 1
ATOM 3778 C CA . PHE A 1 461 ? -26.382 2.012 46.045 1.00 61.78 461 PHE A CA 1
ATOM 3779 C C . PHE A 1 461 ? -27.568 2.673 46.763 1.00 61.78 461 PHE A C 1
ATOM 3781 O O . PHE A 1 461 ? -28.119 3.632 46.231 1.00 61.78 461 PHE A O 1
ATOM 3788 N N . THR A 1 462 ? -27.948 2.232 47.969 1.00 75.62 462 THR A N 1
ATOM 3789 C CA . THR A 1 462 ? -28.906 2.981 48.800 1.00 75.62 462 THR A CA 1
ATOM 3790 C C . THR A 1 462 ? -28.303 4.279 49.324 1.00 75.62 462 THR A C 1
ATOM 3792 O O . THR A 1 462 ? -28.978 5.294 49.261 1.00 75.62 462 THR A O 1
ATOM 3795 N N . GLU A 1 463 ? -27.029 4.288 49.728 1.00 74.88 463 GLU A N 1
ATOM 3796 C CA . GLU A 1 463 ? -26.313 5.507 50.139 1.00 74.88 463 GLU A CA 1
ATOM 3797 C C . GLU A 1 463 ? -26.147 6.492 48.950 1.00 74.88 463 GLU A C 1
ATOM 3799 O O . GLU A 1 463 ? -26.341 7.694 49.112 1.00 74.88 463 GLU A O 1
ATOM 3804 N N . GLU A 1 464 ? -25.873 5.997 47.730 1.00 76.25 464 GLU A N 1
ATOM 3805 C CA . GLU A 1 464 ? -25.843 6.789 46.479 1.00 76.25 464 GLU A CA 1
ATOM 3806 C C . GLU A 1 464 ? -27.244 7.345 46.138 1.00 76.25 464 GLU A C 1
ATOM 3808 O O . GLU A 1 464 ? -27.366 8.512 45.768 1.00 76.25 464 GLU A O 1
ATOM 3813 N N . LEU A 1 465 ? -28.315 6.558 46.315 1.00 72.44 465 LEU A N 1
ATOM 3814 C CA . LEU A 1 465 ? -29.697 7.014 46.108 1.00 72.44 465 LEU A CA 1
ATOM 3815 C C . LEU A 1 465 ? -30.142 8.058 47.139 1.00 72.44 465 LEU A C 1
ATOM 3817 O O . LEU A 1 465 ? -30.713 9.074 46.744 1.00 72.44 465 LEU A O 1
ATOM 3821 N N . GLU A 1 466 ? -29.879 7.835 48.427 1.00 80.88 466 GLU A N 1
ATOM 3822 C CA . GLU A 1 466 ? -30.202 8.771 49.510 1.00 80.88 466 GLU A CA 1
ATOM 3823 C C . GLU A 1 466 ? -29.495 10.113 49.284 1.00 80.88 466 GLU A C 1
ATOM 3825 O O . GLU A 1 466 ? -30.167 11.144 49.260 1.00 80.88 466 GLU A O 1
ATOM 3830 N N . ALA A 1 467 ? -28.199 10.101 48.950 1.00 79.81 467 ALA A N 1
ATOM 3831 C CA . ALA A 1 467 ? -27.459 11.308 48.581 1.00 79.81 467 ALA A CA 1
ATOM 3832 C C . ALA A 1 467 ? -28.068 12.032 47.364 1.00 79.81 467 ALA A C 1
ATOM 3834 O O . ALA A 1 467 ? -28.287 13.240 47.422 1.00 79.81 467 ALA A O 1
ATOM 3835 N N . THR A 1 468 ? -28.423 11.325 46.279 1.00 73.50 468 THR A N 1
ATOM 3836 C CA . THR A 1 468 ? -29.086 11.983 45.129 1.00 73.50 468 THR A CA 1
ATOM 3837 C C . THR A 1 468 ? -30.478 12.528 45.461 1.00 73.50 468 THR A C 1
ATOM 3839 O O . THR A 1 468 ? -30.933 13.471 44.818 1.00 73.50 468 THR A O 1
ATOM 3842 N N . ASN A 1 469 ? -31.165 11.968 46.460 1.00 83.50 469 ASN A N 1
ATOM 3843 C CA . ASN A 1 469 ? -32.461 12.461 46.916 1.00 83.50 469 ASN A CA 1
ATOM 3844 C C . ASN A 1 469 ? -32.313 13.712 47.805 1.00 83.50 469 ASN A C 1
ATOM 3846 O O . ASN A 1 469 ? -33.117 14.633 47.682 1.00 83.50 469 ASN A O 1
ATOM 3850 N N . GLU A 1 470 ? -31.265 13.788 48.631 1.00 85.44 470 GLU A N 1
ATOM 3851 C CA . GLU A 1 470 ? -30.876 15.008 49.358 1.00 85.44 470 GLU A CA 1
ATOM 3852 C C . GLU A 1 470 ? -30.410 16.122 48.401 1.00 85.44 470 GLU A C 1
ATOM 3854 O O . GLU A 1 470 ? -30.834 17.270 48.545 1.00 85.44 470 GLU A O 1
ATOM 3859 N N . GLU A 1 471 ? -29.620 15.801 47.368 1.00 85.25 471 GLU A N 1
ATOM 3860 C CA . GLU A 1 471 ? -29.265 16.747 46.296 1.00 85.25 471 GLU A CA 1
ATOM 3861 C C . GLU A 1 471 ? -30.513 17.258 45.555 1.00 85.25 471 GLU A C 1
ATOM 3863 O O . GLU A 1 471 ? -30.668 18.464 45.371 1.00 85.25 471 GLU A O 1
ATOM 3868 N N . LEU A 1 472 ? -31.442 16.372 45.170 1.00 83.62 472 LEU A N 1
ATOM 3869 C CA . LEU A 1 472 ? -32.699 16.760 44.514 1.00 83.62 472 LEU A CA 1
ATOM 3870 C C . LEU A 1 472 ? -33.595 17.622 45.411 1.00 83.62 472 LEU A C 1
ATOM 3872 O O . LEU A 1 472 ? -34.213 18.562 44.909 1.00 83.62 472 LEU A O 1
ATOM 3876 N N . GLN A 1 473 ? -33.663 17.337 46.715 1.00 86.88 473 GLN A N 1
ATOM 3877 C CA . GLN A 1 473 ? -34.388 18.189 47.657 1.00 86.88 473 GLN A CA 1
ATOM 3878 C C . GLN A 1 473 ? -33.720 19.566 47.771 1.00 86.88 473 GLN A C 1
ATOM 3880 O O . GLN A 1 473 ? -34.413 20.575 47.670 1.00 86.88 473 GLN A O 1
ATOM 3885 N N . THR A 1 474 ? -32.391 19.616 47.883 1.00 86.88 474 THR A N 1
ATOM 3886 C CA . THR A 1 474 ? -31.622 20.870 47.968 1.00 86.88 474 THR A CA 1
ATOM 3887 C C . THR A 1 474 ? -31.834 21.732 46.720 1.00 86.88 474 THR A C 1
ATOM 3889 O O . THR A 1 474 ? -32.154 22.910 46.833 1.00 86.88 474 THR A O 1
ATOM 3892 N N . ILE A 1 475 ? -31.763 21.138 45.523 1.00 85.19 475 ILE A N 1
ATOM 3893 C CA . ILE A 1 475 ? -32.039 21.818 44.245 1.00 85.19 475 ILE A CA 1
ATOM 3894 C C . ILE A 1 475 ? -33.491 22.321 44.179 1.00 85.19 475 ILE A C 1
ATOM 3896 O O . ILE A 1 475 ? -33.752 23.378 43.610 1.00 85.19 475 ILE A O 1
ATOM 3900 N N . ASN A 1 476 ? -34.450 21.593 44.756 1.00 89.50 476 ASN A N 1
ATOM 3901 C CA . ASN A 1 476 ? -35.848 22.020 44.809 1.00 89.50 476 ASN A CA 1
ATOM 3902 C C . ASN A 1 476 ? -36.067 23.185 45.799 1.00 89.50 476 ASN A C 1
ATOM 3904 O O . ASN A 1 476 ? -36.847 24.089 45.509 1.00 89.50 476 ASN A O 1
ATOM 3908 N N . GLU A 1 477 ? -35.350 23.204 46.926 1.00 91.62 477 GLU A N 1
ATOM 3909 C CA . GLU A 1 477 ? -35.338 24.321 47.883 1.00 91.62 477 GLU A CA 1
ATOM 3910 C C . GLU A 1 477 ? -34.642 25.567 47.295 1.00 91.62 477 GLU A C 1
ATOM 3912 O O . GLU A 1 477 ? -35.180 26.670 47.399 1.00 91.62 477 GLU A O 1
ATOM 3917 N N . GLU A 1 478 ? -33.523 25.407 46.577 1.00 91.12 478 GLU A N 1
ATOM 3918 C CA . GLU A 1 478 ? -32.878 26.487 45.811 1.00 91.12 478 GLU A CA 1
ATOM 3919 C C . GLU A 1 478 ? -33.790 27.028 44.698 1.00 91.12 478 GLU A C 1
ATOM 3921 O O . GLU A 1 478 ? -33.911 28.243 44.534 1.00 91.12 478 GLU A O 1
ATOM 3926 N N . LEU A 1 479 ? -34.485 26.154 43.960 1.00 88.75 479 LEU A N 1
ATOM 3927 C CA . LEU A 1 479 ? -35.464 26.562 42.949 1.00 88.75 479 LEU A CA 1
ATOM 3928 C C . LEU A 1 479 ? -36.664 27.285 43.566 1.00 88.75 479 LEU A C 1
ATOM 3930 O O . LEU A 1 479 ? -37.160 28.234 42.959 1.00 88.75 479 LEU A O 1
ATOM 3934 N N . GLN A 1 480 ? -37.142 26.881 44.746 1.00 89.19 480 GLN A N 1
ATOM 3935 C CA . GLN A 1 480 ? -38.201 27.618 45.435 1.00 89.19 480 GLN A CA 1
ATOM 3936 C C . GLN A 1 480 ? -37.699 29.001 45.874 1.00 89.19 480 GLN A C 1
ATOM 3938 O O . GLN A 1 480 ? -38.352 29.996 45.565 1.00 89.19 480 GLN A O 1
ATOM 3943 N N . SER A 1 481 ? -36.513 29.077 46.486 1.00 90.12 481 SER A N 1
ATOM 3944 C CA . SER A 1 481 ? -35.865 30.336 46.878 1.00 90.12 481 SER A CA 1
ATOM 3945 C C . SER A 1 481 ? -35.706 31.295 45.689 1.00 90.12 481 SER A C 1
ATOM 3947 O O . SER A 1 481 ? -36.121 32.449 45.759 1.00 90.12 481 SER A O 1
ATOM 3949 N N . ALA A 1 482 ? -35.227 30.803 44.541 1.00 88.94 482 ALA A N 1
ATOM 3950 C CA . ALA A 1 482 ? -35.095 31.598 43.319 1.00 88.94 482 ALA A CA 1
ATOM 3951 C C . ALA A 1 482 ? -36.449 32.061 42.741 1.00 88.94 482 ALA A C 1
ATOM 3953 O O . ALA A 1 482 ? -36.531 33.137 42.152 1.00 88.94 482 ALA A O 1
ATOM 3954 N N . ASN A 1 483 ? -37.530 31.288 42.911 1.00 91.75 483 ASN A N 1
ATOM 3955 C CA . ASN A 1 483 ? -38.881 31.737 42.550 1.00 91.75 483 ASN A CA 1
ATOM 3956 C C . ASN A 1 483 ? -39.414 32.806 43.522 1.00 91.75 483 ASN A C 1
ATOM 3958 O O . ASN A 1 483 ? -40.109 33.723 43.087 1.00 91.75 483 ASN A O 1
ATOM 3962 N N . GLU A 1 484 ? -39.088 32.719 44.813 1.00 92.56 484 GLU A N 1
ATOM 3963 C CA . GLU A 1 484 ? -39.438 33.735 45.813 1.00 92.56 484 GLU A CA 1
ATOM 3964 C C . GLU A 1 484 ? -38.647 35.040 45.590 1.00 92.56 484 GLU A C 1
ATOM 3966 O O . GLU A 1 484 ? -39.241 36.118 45.612 1.00 92.56 484 GLU A O 1
ATOM 3971 N N . GLU A 1 485 ? -37.357 34.962 45.245 1.00 92.38 485 GLU A N 1
ATOM 3972 C CA . GLU A 1 485 ? -36.525 36.112 44.855 1.00 92.38 485 GLU A CA 1
ATOM 3973 C C . GLU A 1 485 ? -37.019 36.761 43.549 1.00 92.38 485 GLU A C 1
ATOM 3975 O O . GLU A 1 485 ? -37.212 37.977 43.496 1.00 92.38 485 GLU A O 1
ATOM 3980 N N . LEU A 1 486 ? -37.334 35.969 42.513 1.00 92.00 486 LEU A N 1
ATOM 3981 C CA . LEU A 1 486 ? -37.954 36.479 41.281 1.00 92.00 486 LEU A CA 1
ATOM 3982 C C . LEU A 1 486 ? -39.322 37.123 41.541 1.00 92.00 486 LEU A C 1
ATOM 3984 O O . LEU A 1 486 ? -39.674 38.099 40.878 1.00 92.00 486 LEU A O 1
ATOM 3988 N N . LYS A 1 487 ? -40.108 36.609 42.491 1.00 91.12 487 LYS A N 1
ATOM 3989 C CA . LYS A 1 487 ? -41.383 37.220 42.884 1.00 91.12 487 LYS A CA 1
ATOM 3990 C C . LYS A 1 487 ? -41.160 38.553 43.607 1.00 91.12 487 LYS A C 1
ATOM 3992 O O . LYS A 1 487 ? -41.805 39.528 43.238 1.00 91.12 487 LYS A O 1
ATOM 3997 N N . SER A 1 488 ? -40.204 38.622 44.536 1.00 91.06 488 SER A N 1
ATOM 3998 C CA . SER A 1 488 ? -39.806 39.872 45.201 1.00 91.06 488 SER A CA 1
ATOM 3999 C C . SER A 1 488 ? -39.313 40.917 44.195 1.00 91.06 488 SER A C 1
ATOM 4001 O O . SER A 1 488 ? -39.735 42.065 44.244 1.00 91.06 488 SER A O 1
ATOM 4003 N N . SER A 1 489 ? -38.492 40.518 43.218 1.00 90.50 489 SER A N 1
ATOM 4004 C CA . SER A 1 489 ? -37.997 41.422 42.173 1.00 90.50 489 SER A CA 1
ATOM 4005 C C . SER A 1 489 ? -39.110 41.920 41.238 1.00 90.50 489 SER A C 1
ATOM 4007 O O . SER A 1 489 ? -39.071 43.068 40.801 1.00 90.50 489 SER A O 1
ATOM 4009 N N . ASN A 1 490 ? -40.142 41.110 40.969 1.00 91.19 490 ASN A N 1
ATOM 4010 C CA . ASN A 1 490 ? -41.335 41.585 40.259 1.00 91.19 490 ASN A CA 1
ATOM 4011 C C . ASN A 1 490 ? -42.154 42.581 41.103 1.00 91.19 490 ASN A C 1
ATOM 4013 O O . ASN A 1 490 ? -42.623 43.570 40.554 1.00 91.19 490 ASN A O 1
ATOM 4017 N N . GLU A 1 491 ? -42.286 42.372 42.417 1.00 93.12 491 GLU A N 1
ATOM 4018 C CA . GLU A 1 491 ? -42.974 43.306 43.331 1.00 93.12 491 GLU A CA 1
ATOM 4019 C C . GLU A 1 491 ? -42.201 44.636 43.497 1.00 93.12 491 GLU A C 1
ATOM 4021 O O . GLU A 1 491 ? -42.801 45.712 43.548 1.00 93.12 491 GLU A O 1
ATOM 4026 N N . GLU A 1 492 ? -40.865 44.601 43.477 1.00 92.12 492 GLU A N 1
ATOM 4027 C CA . GLU A 1 492 ? -40.008 45.797 43.408 1.00 92.12 492 GLU A CA 1
ATOM 4028 C C . GLU A 1 492 ? -40.127 46.530 42.058 1.00 92.12 492 GLU A C 1
ATOM 4030 O O . GLU A 1 492 ? -40.145 47.761 42.015 1.00 92.12 492 GLU A O 1
ATOM 4035 N N . LEU A 1 493 ? -40.256 45.802 40.943 1.00 91.25 493 LEU A N 1
ATOM 4036 C CA . LEU A 1 493 ? -40.495 46.405 39.626 1.00 91.25 493 LEU A CA 1
ATOM 4037 C C . LEU A 1 493 ? -41.905 46.998 39.503 1.00 91.25 493 LEU A C 1
ATOM 4039 O O . LEU A 1 493 ? -42.065 48.043 38.873 1.00 91.25 493 LEU A O 1
ATOM 4043 N N . GLU A 1 494 ? -42.917 46.367 40.102 1.00 90.25 494 GLU A N 1
ATOM 4044 C CA . GLU A 1 494 ? -44.292 46.874 40.122 1.00 90.25 494 GLU A CA 1
ATOM 4045 C C . GLU A 1 494 ? -44.387 48.158 40.959 1.00 90.25 494 GLU A C 1
ATOM 4047 O O . GLU A 1 494 ? -44.857 49.175 40.450 1.00 90.25 494 GLU A O 1
ATOM 4052 N N . THR A 1 495 ? -43.815 48.178 42.169 1.00 91.25 495 THR A N 1
ATOM 4053 C CA . THR A 1 495 ? -43.756 49.394 43.006 1.00 91.25 495 THR A CA 1
ATOM 4054 C C . THR A 1 495 ? -42.907 50.508 42.381 1.00 91.25 495 THR A C 1
ATOM 4056 O O . THR A 1 495 ? -43.325 51.663 42.385 1.00 91.25 495 THR A O 1
ATOM 4059 N N . SER A 1 496 ? -41.770 50.195 41.747 1.00 89.25 496 SER A N 1
ATOM 4060 C CA . SER A 1 496 ? -40.983 51.198 41.007 1.00 89.25 496 SER A CA 1
ATOM 4061 C C . SER A 1 496 ? -41.743 51.774 39.801 1.00 89.25 496 SER A C 1
ATOM 4063 O O . SER A 1 496 ? -41.600 52.955 39.477 1.00 89.25 496 SER A O 1
ATOM 4065 N N . ASN A 1 497 ? -42.597 50.978 39.152 1.00 91.94 497 ASN A N 1
ATOM 4066 C CA . ASN A 1 497 ? -43.472 51.439 38.076 1.00 91.94 497 ASN A CA 1
ATOM 4067 C C . ASN A 1 497 ? -44.634 52.308 38.604 1.00 91.94 497 ASN A C 1
ATOM 4069 O O . ASN A 1 497 ? -44.971 53.309 37.970 1.00 91.94 497 ASN A O 1
ATOM 4073 N N . GLU A 1 498 ? -45.194 52.001 39.781 1.00 93.25 498 GLU A N 1
ATOM 4074 C CA . GLU A 1 498 ? -46.152 52.876 40.480 1.00 93.25 498 GLU A CA 1
ATOM 4075 C C . GLU A 1 498 ? -45.515 54.220 40.883 1.00 93.25 498 GLU A C 1
ATOM 4077 O O . GLU A 1 498 ? -46.108 55.275 40.643 1.00 93.25 498 GLU A O 1
ATOM 4082 N N . GLU A 1 499 ? -44.287 54.220 41.418 1.00 92.88 499 GLU A N 1
ATOM 4083 C CA . GLU A 1 499 ? -43.537 55.449 41.726 1.00 92.88 499 GLU A CA 1
ATOM 4084 C C . GLU A 1 499 ? -43.270 56.290 40.468 1.00 92.88 499 GLU A C 1
ATOM 4086 O O . GLU A 1 499 ? -43.477 57.507 40.476 1.00 92.88 499 GLU A O 1
ATOM 4091 N N . LEU A 1 500 ? -42.863 55.655 39.362 1.00 91.75 500 LEU A N 1
ATOM 4092 C CA . LEU A 1 500 ? -42.662 56.330 38.076 1.00 91.75 500 LEU A CA 1
ATOM 4093 C C . LEU A 1 500 ? -43.968 56.886 37.495 1.00 91.75 500 LEU A C 1
ATOM 4095 O O . LEU A 1 500 ? -43.951 57.976 36.917 1.00 91.75 500 LEU A O 1
ATOM 4099 N N . GLN A 1 501 ? -45.096 56.186 37.651 1.00 90.62 501 GLN A N 1
ATOM 4100 C CA . GLN A 1 501 ? -46.399 56.711 37.245 1.00 90.62 501 GLN A CA 1
ATOM 4101 C C . GLN A 1 501 ? -46.798 57.913 38.113 1.00 90.62 501 GLN A C 1
ATOM 4103 O O . GLN A 1 501 ? -47.165 58.949 37.561 1.00 90.62 501 GLN A O 1
ATOM 4108 N N . SER A 1 502 ? -46.647 57.821 39.436 1.00 92.19 502 SER A N 1
ATOM 4109 C CA . SER A 1 502 ? -46.924 58.917 40.373 1.00 92.19 502 SER A CA 1
ATOM 4110 C C . SER A 1 502 ? -46.099 60.170 40.046 1.00 92.19 502 SER A C 1
ATOM 4112 O O . SER A 1 502 ? -46.653 61.250 39.841 1.00 92.19 502 SER A O 1
ATOM 4114 N N . ALA A 1 503 ? -44.784 60.022 39.851 1.00 88.25 503 ALA A N 1
ATOM 4115 C CA . ALA A 1 503 ? -43.902 61.123 39.455 1.00 88.25 503 ALA A CA 1
ATOM 4116 C C . ALA A 1 503 ? -44.273 61.725 38.083 1.00 88.25 503 ALA A C 1
ATOM 4118 O O . ALA A 1 503 ? -44.102 62.923 37.852 1.00 88.25 503 ALA A O 1
ATOM 4119 N N . ASN A 1 504 ? -44.806 60.917 37.161 1.00 90.56 504 ASN A N 1
ATOM 4120 C CA . ASN A 1 504 ? -45.316 61.386 35.874 1.00 90.56 504 ASN A CA 1
ATOM 4121 C C . ASN A 1 504 ? -46.649 62.147 36.037 1.00 90.56 504 ASN A C 1
ATOM 4123 O O . ASN A 1 504 ? -46.855 63.168 35.384 1.00 90.56 504 ASN A O 1
ATOM 4127 N N . GLU A 1 505 ? -47.541 61.720 36.931 1.00 92.94 505 GLU A N 1
ATOM 4128 C CA . GLU A 1 505 ? -48.780 62.440 37.266 1.00 92.94 505 GLU A CA 1
ATOM 4129 C C . GLU A 1 505 ? -48.491 63.781 37.976 1.00 92.94 505 GLU A C 1
ATOM 4131 O O . GLU A 1 505 ? -49.074 64.809 37.608 1.00 92.94 505 GLU A O 1
ATOM 4136 N N . GLU A 1 506 ? -47.514 63.825 38.888 1.00 92.81 506 GLU A N 1
ATOM 4137 C CA . GLU A 1 506 ? -47.000 65.071 39.478 1.00 92.81 506 GLU A CA 1
ATOM 4138 C C . GLU A 1 506 ? -46.393 65.999 38.413 1.00 92.81 506 GLU A C 1
ATOM 4140 O O . GLU A 1 506 ? -46.746 67.178 38.345 1.00 92.81 506 GLU A O 1
ATOM 4145 N N . LEU A 1 507 ? -45.538 65.482 37.520 1.00 90.38 507 LEU A N 1
ATOM 4146 C CA . LEU A 1 507 ? -44.955 66.268 36.427 1.00 90.38 507 LEU A CA 1
ATOM 4147 C C . LEU A 1 507 ? -46.014 66.794 35.452 1.00 90.38 507 LEU A C 1
ATOM 4149 O O . LEU A 1 507 ? -45.901 67.933 34.994 1.00 90.38 507 LEU A O 1
ATOM 4153 N N . ASN A 1 508 ? -47.049 66.019 35.126 1.00 90.75 508 ASN A N 1
ATOM 4154 C CA . ASN A 1 508 ? -48.154 66.497 34.290 1.00 90.75 508 ASN A CA 1
ATOM 4155 C C . ASN A 1 508 ? -48.974 67.584 35.003 1.00 90.75 508 ASN A C 1
ATOM 4157 O O . ASN A 1 508 ? -49.367 68.564 34.366 1.00 90.75 508 ASN A O 1
ATOM 4161 N N . THR A 1 509 ? -49.160 67.469 36.320 1.00 91.69 509 THR A N 1
ATOM 4162 C CA . THR A 1 509 ? -49.822 68.491 37.144 1.00 91.69 509 THR A CA 1
ATOM 4163 C C . THR A 1 509 ? -49.003 69.784 37.184 1.00 91.69 509 THR A C 1
ATOM 4165 O O . THR A 1 509 ? -49.523 70.843 36.836 1.00 91.69 509 THR A O 1
ATOM 4168 N N . ALA A 1 510 ? -47.701 69.708 37.470 1.00 89.19 510 ALA A N 1
ATOM 4169 C CA . ALA A 1 510 ? -46.798 70.860 37.463 1.00 89.19 510 ALA A CA 1
ATOM 4170 C C . ALA A 1 510 ? -46.699 71.525 36.074 1.00 89.19 510 ALA A C 1
ATOM 4172 O O . ALA A 1 510 ? -46.717 72.751 35.965 1.00 89.19 510 ALA A O 1
ATOM 4173 N N . ASN A 1 511 ? -46.674 70.739 34.989 1.00 88.69 511 ASN A N 1
ATOM 4174 C CA . ASN A 1 511 ? -46.756 71.271 33.624 1.00 88.69 511 ASN A CA 1
ATOM 4175 C C . ASN A 1 511 ? -48.102 71.964 33.350 1.00 88.69 511 ASN A C 1
ATOM 4177 O O . ASN A 1 511 ? -48.137 72.975 32.644 1.00 88.69 511 ASN A O 1
ATOM 4181 N N . HIS A 1 512 ? -49.211 71.462 33.903 1.00 91.25 512 HIS A N 1
ATOM 4182 C CA . HIS A 1 512 ? -50.513 72.112 33.774 1.00 91.25 512 HIS A CA 1
ATOM 4183 C C . HIS A 1 512 ? -50.558 73.447 34.531 1.00 91.25 512 HIS A C 1
ATOM 4185 O O . HIS A 1 512 ? -50.978 74.448 33.947 1.00 91.25 512 HIS A O 1
ATOM 4191 N N . GLU A 1 513 ? -50.053 73.496 35.767 1.00 91.56 513 GLU A N 1
ATOM 4192 C CA . GLU A 1 513 ? -49.924 74.728 36.555 1.00 91.56 513 GLU A CA 1
ATOM 4193 C C . GLU A 1 513 ? -49.007 75.752 35.875 1.00 91.56 513 GLU A C 1
ATOM 4195 O O . GLU A 1 513 ? -49.392 76.911 35.719 1.00 91.56 513 GLU A O 1
ATOM 4200 N N . MET A 1 514 ? -47.840 75.332 35.369 1.00 86.75 514 MET A N 1
ATOM 4201 C CA . MET A 1 514 ? -46.959 76.199 34.577 1.00 86.75 514 MET A CA 1
ATOM 4202 C C . MET A 1 514 ? -47.646 76.725 33.312 1.00 86.75 514 MET A C 1
ATOM 4204 O O . MET A 1 514 ? -47.429 77.877 32.931 1.00 86.75 514 MET A O 1
ATOM 4208 N N . ARG A 1 515 ? -48.495 75.922 32.655 1.00 89.25 515 ARG A N 1
ATOM 4209 C CA . ARG A 1 515 ? -49.261 76.391 31.494 1.00 89.25 515 ARG A CA 1
ATOM 4210 C C . ARG A 1 515 ? -50.312 77.423 31.896 1.00 89.25 515 ARG A C 1
ATOM 4212 O O . ARG A 1 515 ? -50.399 78.450 31.235 1.00 89.25 515 ARG A O 1
ATOM 4219 N N . LEU A 1 516 ? -51.041 77.211 32.993 1.00 90.69 516 LEU A N 1
ATOM 4220 C CA . LEU A 1 516 ? -52.003 78.183 33.527 1.00 90.69 516 LEU A CA 1
ATOM 4221 C C . LEU A 1 516 ? -51.318 79.494 33.953 1.00 90.69 516 LEU A C 1
ATOM 4223 O O . LEU A 1 516 ? -51.811 80.573 33.627 1.00 90.69 516 LEU A O 1
ATOM 4227 N N . ALA A 1 517 ? -50.148 79.416 34.593 1.00 87.50 517 ALA A N 1
ATOM 4228 C CA . ALA A 1 517 ? -49.340 80.581 34.945 1.00 87.50 517 ALA A CA 1
ATOM 4229 C C . ALA A 1 517 ? -48.854 81.344 33.698 1.00 87.50 517 ALA A C 1
ATOM 4231 O O . ALA A 1 517 ? -48.934 82.571 33.659 1.00 87.50 517 ALA A O 1
ATOM 4232 N N . ASN A 1 518 ? -48.426 80.640 32.644 1.00 88.94 518 ASN A N 1
ATOM 4233 C CA . ASN A 1 518 ? -48.094 81.255 31.355 1.00 88.94 518 ASN A CA 1
ATOM 4234 C C . ASN A 1 518 ? -49.327 81.877 30.670 1.00 88.94 518 ASN A C 1
ATOM 4236 O O . ASN A 1 518 ? -49.237 82.981 30.141 1.00 88.94 518 ASN A O 1
ATOM 4240 N N . GLU A 1 519 ? -50.492 81.222 30.713 1.00 90.31 519 GLU A N 1
ATOM 4241 C CA . GLU A 1 519 ? -51.761 81.767 30.207 1.00 90.31 519 GLU A CA 1
ATOM 4242 C C . GLU A 1 519 ? -52.191 83.039 30.975 1.00 90.31 519 GLU A C 1
ATOM 4244 O O . GLU A 1 519 ? -52.781 83.945 30.385 1.00 90.31 519 GLU A O 1
ATOM 4249 N N . GLU A 1 520 ? -51.879 83.152 32.272 1.00 90.00 520 GLU A N 1
ATOM 4250 C CA . GLU A 1 520 ? -52.099 84.366 33.071 1.00 90.00 520 GLU A CA 1
ATOM 4251 C C . GLU A 1 520 ? -51.059 85.464 32.786 1.00 90.00 520 GLU A C 1
ATOM 4253 O O . GLU A 1 520 ? -51.421 86.636 32.652 1.00 90.00 520 GLU A O 1
ATOM 4258 N N . LEU A 1 521 ? -49.780 85.106 32.630 1.00 87.62 521 LEU A N 1
ATOM 4259 C CA . LEU A 1 521 ? -48.720 86.042 32.244 1.00 87.62 521 LEU A CA 1
ATOM 4260 C C . LEU A 1 521 ? -48.989 86.656 30.866 1.00 87.62 521 LEU A C 1
ATOM 4262 O O . LEU A 1 521 ? -48.895 87.871 30.726 1.00 87.62 521 LEU A O 1
ATOM 4266 N N . VAL A 1 522 ? -49.417 85.857 29.883 1.00 89.62 522 VAL A N 1
ATOM 4267 C CA . VAL A 1 522 ? -49.803 86.347 28.549 1.00 89.62 522 VAL A CA 1
ATOM 4268 C C . VAL A 1 522 ? -51.027 87.269 28.619 1.00 89.62 522 VAL A C 1
ATOM 4270 O O . VAL A 1 522 ? -51.076 88.269 27.905 1.00 89.62 522 VAL A O 1
ATOM 4273 N N . LYS A 1 523 ? -52.004 87.013 29.504 1.00 88.75 523 LYS A N 1
ATOM 4274 C CA . LYS A 1 523 ? -53.113 87.962 29.743 1.00 88.75 523 LYS A CA 1
ATOM 4275 C C . LYS A 1 523 ? -52.601 89.291 30.298 1.00 88.75 523 LYS A C 1
ATOM 4277 O O . LYS A 1 523 ? -52.929 90.331 29.739 1.00 88.75 523 LYS A O 1
ATOM 4282 N N . LYS A 1 524 ? -51.745 89.262 31.323 1.00 88.19 524 LYS A N 1
ATOM 4283 C CA . LYS A 1 524 ? -51.145 90.467 31.923 1.00 88.19 524 LYS A CA 1
ATOM 4284 C C . LYS A 1 524 ? -50.244 91.230 30.951 1.00 88.19 524 LYS A C 1
ATOM 4286 O O . LYS A 1 524 ? -50.231 92.458 30.971 1.00 88.19 524 LYS A O 1
ATOM 4291 N N . GLU A 1 525 ? -49.519 90.535 30.078 1.00 87.81 525 GLU A N 1
ATOM 4292 C CA . GLU A 1 525 ? -48.724 91.157 29.016 1.00 87.81 525 GLU A CA 1
ATOM 4293 C C . GLU A 1 525 ? -49.620 91.844 27.976 1.00 87.81 525 GLU A C 1
ATOM 4295 O O . GLU A 1 525 ? -49.354 92.991 27.622 1.00 87.81 525 GLU A O 1
ATOM 4300 N N . ASN A 1 526 ? -50.725 91.209 27.567 1.00 87.50 526 ASN A N 1
ATOM 4301 C CA . ASN A 1 526 ? -51.725 91.816 26.682 1.00 87.50 526 ASN A CA 1
ATOM 4302 C C . ASN A 1 526 ? -52.425 93.027 27.330 1.00 87.50 526 ASN A C 1
ATOM 4304 O O . ASN A 1 526 ? -52.537 94.070 26.692 1.00 87.50 526 ASN A O 1
ATOM 4308 N N . GLU A 1 527 ? -52.839 92.943 28.598 1.00 88.75 527 GLU A N 1
ATOM 4309 C CA . GLU A 1 527 ? -53.427 94.067 29.349 1.00 88.75 527 GLU A CA 1
ATOM 4310 C C . GLU A 1 527 ? -52.458 95.257 29.444 1.00 88.75 527 GLU A C 1
ATOM 4312 O O . GLU A 1 527 ? -52.836 96.409 29.217 1.00 88.75 527 GLU A O 1
ATOM 4317 N N . LEU A 1 528 ? -51.183 94.982 29.731 1.00 84.25 528 LEU A N 1
ATOM 4318 C CA . LEU A 1 528 ? -50.131 95.991 29.829 1.00 84.25 528 LEU A CA 1
ATOM 4319 C C . LEU A 1 528 ? -49.713 96.534 28.448 1.00 84.25 528 LEU A C 1
ATOM 4321 O O . LEU A 1 528 ? -49.288 97.687 28.346 1.00 84.25 528 LEU A O 1
ATOM 4325 N N . GLN A 1 529 ? -49.868 95.753 27.377 1.00 84.19 529 GLN A N 1
ATOM 4326 C CA . GLN A 1 529 ? -49.727 96.214 25.995 1.00 84.19 529 GLN A CA 1
ATOM 4327 C C . GLN A 1 529 ? -50.901 97.112 25.578 1.00 84.19 529 GLN A C 1
ATOM 4329 O O . GLN A 1 529 ? -50.665 98.195 25.046 1.00 84.19 529 GLN A O 1
ATOM 4334 N N . GLU A 1 530 ? -52.145 96.754 25.909 1.00 87.25 530 GLU A N 1
ATOM 4335 C CA . GLU A 1 530 ? -53.301 97.641 25.741 1.00 87.25 530 GLU A CA 1
ATOM 4336 C C . GLU A 1 530 ? -53.131 98.954 26.521 1.00 87.25 530 GLU A C 1
ATOM 4338 O O . GLU A 1 530 ? -53.486 100.022 26.020 1.00 87.25 530 GLU A O 1
ATOM 4343 N N . GLU A 1 531 ? -52.597 98.912 27.746 1.00 85.50 531 GLU A N 1
ATOM 4344 C CA . GLU A 1 531 ? -52.353 100.120 28.540 1.00 85.50 531 GLU A CA 1
ATOM 4345 C C . GLU A 1 531 ? -51.244 100.995 27.927 1.00 85.50 531 GLU A C 1
ATOM 4347 O O . GLU A 1 531 ? -51.388 102.220 27.865 1.00 85.50 531 GLU A O 1
ATOM 4352 N N . LYS A 1 532 ? -50.165 100.387 27.407 1.00 84.50 532 LYS A N 1
ATOM 4353 C CA . LYS A 1 532 ? -49.135 101.086 26.615 1.00 84.50 532 LYS A CA 1
ATOM 4354 C C . LYS A 1 532 ? -49.729 101.728 25.364 1.00 84.50 532 LYS A C 1
ATOM 4356 O O . LYS A 1 532 ? -49.408 102.877 25.073 1.00 84.50 532 LYS A O 1
ATOM 4361 N N . GLU A 1 533 ? -50.595 101.029 24.634 1.00 83.06 533 GLU A N 1
ATOM 4362 C CA . GLU A 1 533 ? -51.220 101.546 23.413 1.00 83.06 533 GLU A CA 1
ATOM 4363 C C . GLU A 1 533 ? -52.208 102.680 23.708 1.00 83.06 533 GLU A C 1
ATOM 4365 O O . GLU A 1 533 ? -52.180 103.698 23.014 1.00 83.06 533 GLU A O 1
ATOM 4370 N N . LYS A 1 534 ? -52.990 102.584 24.792 1.00 84.44 534 LYS A N 1
ATOM 4371 C CA . LYS A 1 534 ? -53.838 103.680 25.295 1.00 84.44 534 LYS A CA 1
ATOM 4372 C C . LYS A 1 534 ? -52.998 104.901 25.691 1.00 84.44 534 LYS A C 1
ATOM 4374 O O . LYS A 1 534 ? -53.296 106.006 25.244 1.00 84.44 534 LYS A O 1
ATOM 4379 N N . LYS A 1 535 ? -51.897 104.717 26.432 1.00 82.31 535 LYS A N 1
ATOM 4380 C CA . LYS A 1 535 ? -50.962 105.804 26.794 1.00 82.31 535 LYS A CA 1
ATOM 4381 C C . LYS A 1 535 ? -50.288 106.431 25.568 1.00 82.31 535 LYS A C 1
ATOM 4383 O O . LYS A 1 535 ? -50.226 107.653 25.471 1.00 82.31 535 LYS A O 1
ATOM 4388 N N . LEU A 1 536 ? -49.856 105.624 24.598 1.00 80.06 536 LEU A N 1
ATOM 4389 C CA . LEU A 1 536 ? -49.287 106.097 23.333 1.00 80.06 536 LEU A CA 1
ATOM 4390 C C . LEU A 1 536 ? -50.321 106.862 22.490 1.00 80.06 536 LEU A C 1
ATOM 4392 O O . LEU A 1 536 ? -49.975 107.838 21.826 1.00 80.06 536 LEU A O 1
ATOM 4396 N N . GLN A 1 537 ? -51.590 106.448 22.515 1.00 79.19 537 GLN A N 1
ATOM 4397 C CA . GLN A 1 537 ? -52.679 107.158 21.848 1.00 79.19 537 GLN A CA 1
ATOM 4398 C C . GLN A 1 537 ? -52.999 108.489 22.546 1.00 79.19 537 GLN A C 1
ATOM 4400 O O . GLN A 1 537 ? -53.150 109.504 21.869 1.00 79.19 537 GLN A O 1
ATOM 4405 N N . GLU A 1 538 ? -53.002 108.531 23.881 1.00 82.81 538 GLU A N 1
ATOM 4406 C CA . GLU A 1 538 ? -53.085 109.787 24.631 1.00 82.81 538 GLU A CA 1
ATOM 4407 C C . GLU A 1 538 ? -51.918 110.737 24.319 1.00 82.81 538 GLU A C 1
ATOM 4409 O O . GLU A 1 538 ? -52.131 111.942 24.188 1.00 82.81 538 GLU A O 1
ATOM 4414 N N . GLU A 1 539 ? -50.684 110.235 24.213 1.00 79.06 539 GLU A N 1
ATOM 4415 C CA . GLU A 1 539 ? -49.527 111.054 23.832 1.00 79.06 539 GLU A CA 1
ATOM 4416 C C . GLU A 1 539 ? -49.632 111.570 22.395 1.00 79.06 539 GLU A C 1
ATOM 4418 O O . GLU A 1 539 ? -49.357 112.748 22.163 1.00 79.06 539 GLU A O 1
ATOM 4423 N N . LYS A 1 540 ? -50.100 110.747 21.446 1.00 78.88 540 LYS A N 1
ATOM 4424 C CA . LYS A 1 540 ? -50.408 111.193 20.077 1.00 78.88 540 LYS A CA 1
ATOM 4425 C C . LYS A 1 540 ? -51.458 112.299 20.079 1.00 78.88 540 LYS A C 1
ATOM 4427 O O . LYS A 1 540 ? -51.221 113.344 19.486 1.00 78.88 540 LYS A O 1
ATOM 4432 N N . GLU A 1 541 ? -52.567 112.137 20.798 1.00 79.94 541 GLU A N 1
ATOM 4433 C CA . GLU A 1 541 ? -53.588 113.183 20.914 1.00 79.94 541 GLU A CA 1
ATOM 4434 C C . GLU A 1 541 ? -53.056 114.470 21.561 1.00 79.94 541 GLU A C 1
ATOM 4436 O O . GLU A 1 541 ? -53.408 115.572 21.134 1.00 79.94 541 GLU A O 1
ATOM 4441 N N . LYS A 1 542 ? -52.206 114.357 22.591 1.00 78.19 542 LYS A N 1
ATOM 4442 C CA . LYS A 1 542 ? -51.540 115.507 23.224 1.00 78.19 542 LYS A CA 1
ATOM 4443 C C . LYS A 1 542 ? -50.597 116.199 22.231 1.00 78.19 542 LYS A C 1
ATOM 4445 O O . LYS A 1 542 ? -50.621 117.426 22.146 1.00 78.19 542 LYS A O 1
ATOM 4450 N N . GLN A 1 543 ? -49.838 115.444 21.430 1.00 74.19 543 GLN A N 1
ATOM 4451 C CA . GLN A 1 543 ? -49.007 115.987 20.349 1.00 74.19 543 GLN A CA 1
ATOM 4452 C C . GLN A 1 543 ? -49.839 116.640 19.239 1.00 74.19 543 GLN A C 1
ATOM 4454 O O . GLN A 1 543 ? -49.482 117.725 18.792 1.00 74.19 543 GLN A O 1
ATOM 4459 N N . GLU A 1 544 ? -50.955 116.049 18.807 1.00 77.94 544 GLU A N 1
ATOM 4460 C CA . GLU A 1 544 ? -51.827 116.634 17.781 1.00 77.94 544 GLU A CA 1
ATOM 4461 C C . GLU A 1 544 ? -52.450 117.955 18.247 1.00 77.94 544 GLU A C 1
ATOM 4463 O O . GLU A 1 544 ? -52.416 118.937 17.500 1.00 77.94 544 GLU A O 1
ATOM 4468 N N . LYS A 1 545 ? -52.916 118.021 19.502 1.00 78.19 545 LYS A N 1
ATOM 4469 C CA . LYS A 1 545 ? -53.418 119.253 20.135 1.00 78.19 545 LYS A CA 1
ATOM 4470 C C . LYS A 1 545 ? -52.315 120.324 20.209 1.00 78.19 545 LYS A C 1
ATOM 4472 O O . LYS A 1 545 ? -52.538 121.452 19.773 1.00 78.19 545 LYS A O 1
ATOM 4477 N N . LEU A 1 546 ? -51.093 119.961 20.617 1.00 75.25 546 LEU A N 1
ATOM 4478 C CA . LEU A 1 546 ? -49.912 120.845 20.583 1.00 75.25 546 LEU A CA 1
ATOM 4479 C C . LEU A 1 546 ? -49.557 121.320 19.163 1.00 75.25 546 LEU A C 1
ATOM 4481 O O . LEU A 1 546 ? -49.237 122.490 18.954 1.00 75.25 546 LEU A O 1
ATOM 4485 N N . ILE A 1 547 ? -49.640 120.443 18.161 1.00 73.88 547 ILE A N 1
ATOM 4486 C CA . ILE A 1 547 ? -49.414 120.781 16.750 1.00 73.88 547 ILE A CA 1
ATOM 4487 C C . ILE A 1 547 ? -50.510 121.729 16.239 1.00 73.88 547 ILE A C 1
ATOM 4489 O O . ILE A 1 547 ? -50.216 122.619 15.436 1.00 73.88 547 ILE A O 1
ATOM 4493 N N . GLU A 1 548 ? -51.756 121.590 16.693 1.00 72.94 548 GLU A N 1
ATOM 4494 C CA . GLU A 1 548 ? -52.846 122.510 16.362 1.00 72.94 548 GLU A CA 1
ATOM 4495 C C . GLU A 1 548 ? -52.678 123.885 17.027 1.00 72.94 548 GLU A C 1
ATOM 4497 O O . GLU A 1 548 ? -52.831 124.912 16.357 1.00 72.94 548 GLU A O 1
ATOM 4502 N N . GLU A 1 549 ? -52.257 123.943 18.290 1.00 69.44 549 GLU A N 1
ATOM 4503 C CA . GLU A 1 549 ? -51.873 125.202 18.938 1.00 69.44 549 GLU A CA 1
ATOM 4504 C C . GLU A 1 549 ? -50.676 125.858 18.239 1.00 69.44 549 GLU A C 1
ATOM 4506 O O . GLU A 1 549 ? -50.722 127.047 17.918 1.00 69.44 549 GLU A O 1
ATOM 4511 N N . MET A 1 550 ? -49.643 125.095 17.867 1.00 65.44 550 MET A N 1
ATOM 4512 C CA . MET A 1 550 ? -48.536 125.618 17.061 1.00 65.44 550 MET A CA 1
ATOM 4513 C C . MET A 1 550 ? -48.985 126.096 15.670 1.00 65.44 550 MET A C 1
ATOM 4515 O O . MET A 1 550 ? -48.395 127.044 15.141 1.00 65.44 550 MET A O 1
ATOM 4519 N N . LYS A 1 551 ? -50.024 125.498 15.066 1.00 66.50 551 LYS A N 1
ATOM 4520 C CA . LYS A 1 551 ? -50.651 126.003 13.829 1.00 66.50 551 LYS A CA 1
ATOM 4521 C C . LYS A 1 551 ? -51.381 127.330 14.080 1.00 66.50 551 LYS A C 1
ATOM 4523 O O . LYS A 1 551 ? -51.201 128.244 13.275 1.00 66.50 551 LYS A O 1
ATOM 4528 N N . LYS A 1 552 ? -52.127 127.483 15.186 1.00 63.25 552 LYS A N 1
ATOM 4529 C CA . LYS A 1 552 ? -52.762 128.758 15.594 1.00 63.25 552 LYS A CA 1
ATOM 4530 C C . LYS A 1 552 ? -51.716 129.854 15.836 1.00 63.25 552 LYS A C 1
ATOM 4532 O O . LYS A 1 552 ? -51.762 130.891 15.179 1.00 63.25 552 LYS A O 1
ATOM 4537 N N . ILE A 1 553 ? -50.689 129.580 16.640 1.00 60.28 553 ILE A N 1
ATOM 4538 C CA . ILE A 1 553 ? -49.602 130.528 16.949 1.00 60.28 553 ILE A CA 1
ATOM 4539 C C . ILE A 1 553 ? -48.812 130.920 15.683 1.00 60.28 553 ILE A C 1
ATOM 4541 O O . ILE A 1 553 ? -48.434 132.082 15.525 1.00 60.28 553 ILE A O 1
ATOM 4545 N N . LYS A 1 554 ? -48.600 129.996 14.730 1.00 58.28 554 LYS A N 1
ATOM 4546 C CA . LYS A 1 554 ? -48.017 130.314 13.406 1.00 58.28 554 LYS A CA 1
ATOM 4547 C C . LYS A 1 554 ? -48.940 131.142 12.504 1.00 58.28 554 LYS A C 1
ATOM 4549 O O . LYS A 1 554 ? -48.434 131.782 11.582 1.00 58.28 554 LYS A O 1
ATOM 4554 N N . LYS A 1 555 ? -50.255 131.121 12.735 1.00 53.78 555 LYS A N 1
ATOM 4555 C CA . LYS A 1 555 ? -51.243 131.947 12.024 1.00 53.78 555 LYS A CA 1
ATOM 4556 C C . LYS A 1 555 ? -51.222 133.389 12.541 1.00 53.78 555 LYS A C 1
ATOM 4558 O O . LYS A 1 555 ? -51.275 134.312 11.739 1.00 53.78 555 LYS A O 1
ATOM 4563 N N . GLU A 1 556 ? -51.066 133.567 13.851 1.00 52.19 556 GLU A N 1
ATOM 4564 C CA . GLU A 1 556 ? -51.038 134.882 14.509 1.00 52.19 556 GLU A CA 1
ATOM 4565 C C . GLU A 1 556 ? -49.670 135.577 14.401 1.00 52.19 556 GLU A C 1
ATOM 4567 O O . GLU A 1 556 ? -49.603 136.769 14.109 1.00 52.19 556 GLU A O 1
ATOM 4572 N N . LYS A 1 557 ? -48.550 134.849 14.516 1.00 51.22 557 LYS A N 1
ATOM 4573 C CA . LYS A 1 557 ? -47.192 135.419 14.372 1.00 51.22 557 LYS A CA 1
ATOM 4574 C C . LYS A 1 557 ? -46.745 135.610 12.912 1.00 51.22 557 LYS A C 1
ATOM 4576 O O . LYS A 1 557 ? -45.576 135.383 12.591 1.00 51.22 557 LYS A O 1
ATOM 4581 N N . LYS A 1 558 ? -47.653 136.007 12.005 1.00 41.69 558 LYS A N 1
ATOM 4582 C CA . LYS A 1 558 ? -47.329 136.205 10.576 1.00 41.69 558 LYS A CA 1
ATOM 4583 C C . LYS A 1 558 ? -47.770 137.519 9.923 1.00 41.69 558 LYS A C 1
ATOM 4585 O O . LYS A 1 558 ? -47.709 137.636 8.701 1.00 41.69 558 LYS A O 1
ATOM 4590 N N . GLU A 1 559 ? -48.017 138.549 10.726 1.00 41.22 559 GLU A N 1
ATOM 4591 C CA . GLU A 1 559 ? -47.768 139.942 10.333 1.00 41.22 559 GLU A CA 1
ATOM 4592 C C . GLU A 1 559 ? -46.829 140.592 11.365 1.00 41.22 559 GLU A C 1
ATOM 4594 O O . GLU A 1 559 ? -47.023 140.368 12.552 1.00 41.22 559 GLU A O 1
ATOM 4599 N N . LYS A 1 560 ? -45.789 141.386 11.064 1.00 32.53 560 LYS A N 1
ATOM 4600 C CA . LYS A 1 560 ? -45.023 141.794 9.851 1.00 32.53 560 LYS A CA 1
ATOM 4601 C C . LYS A 1 560 ? -43.651 142.352 10.395 1.00 32.53 560 LYS A C 1
ATOM 4603 O O . LYS A 1 560 ? -43.548 142.563 11.598 1.00 32.53 560 LYS A O 1
ATOM 4608 N N . PRO A 1 561 ? -42.600 142.665 9.599 1.00 47.59 561 PRO A N 1
ATOM 4609 C CA . PRO A 1 561 ? -41.610 141.771 8.968 1.00 47.59 561 PRO A CA 1
ATOM 4610 C C . PRO A 1 561 ? -40.116 142.031 9.379 1.00 47.59 561 PRO A C 1
ATOM 4612 O O . PRO A 1 561 ? -39.817 143.058 9.976 1.00 47.59 561 PRO A O 1
ATOM 4615 N N . LYS A 1 562 ? -39.154 141.201 8.891 1.00 35.19 562 LYS A N 1
ATOM 4616 C CA . LYS A 1 562 ? -37.653 141.331 9.011 1.00 35.19 562 LYS A CA 1
ATOM 4617 C C . LYS A 1 562 ? -37.100 141.115 10.450 1.00 35.19 562 LYS A C 1
ATOM 4619 O O . LYS A 1 562 ? -37.839 141.315 11.396 1.00 35.19 562 LYS A O 1
ATOM 4624 N N . LYS A 1 563 ? -35.847 140.707 10.748 1.00 31.33 563 LYS A N 1
ATOM 4625 C CA . LYS A 1 563 ? -34.598 140.239 10.058 1.00 31.33 563 LYS A CA 1
ATOM 4626 C C . LYS A 1 563 ? -33.759 139.468 11.145 1.00 31.33 563 LYS A C 1
ATOM 4628 O O . LYS A 1 563 ? -33.914 139.823 12.302 1.00 31.33 563 LYS A O 1
ATOM 4633 N N . VAL A 1 564 ? -32.777 138.568 10.923 1.00 31.20 564 VAL A N 1
ATOM 4634 C CA . VAL A 1 564 ? -32.522 137.510 9.908 1.00 31.20 564 VAL A CA 1
ATOM 4635 C C . VAL A 1 564 ? -31.284 136.647 10.316 1.00 31.20 564 VAL A C 1
ATOM 4637 O O . VAL A 1 564 ? -30.288 137.236 10.719 1.00 31.20 564 VAL A O 1
ATOM 4640 N N . LYS A 1 565 ? -31.288 135.314 10.076 1.00 30.28 565 LYS A N 1
ATOM 4641 C CA . LYS A 1 565 ? -30.127 134.359 10.149 1.00 30.28 565 LYS A CA 1
ATOM 4642 C C . LYS A 1 565 ? -29.533 134.095 11.575 1.00 30.28 565 LYS A C 1
ATOM 4644 O O . LYS A 1 565 ? -29.858 134.844 12.483 1.00 30.28 565 LYS A O 1
ATOM 4649 N N . LYS A 1 566 ? -28.719 133.051 11.860 1.00 26.91 566 LYS A N 1
ATOM 4650 C CA . LYS A 1 566 ? -28.052 131.994 11.039 1.00 26.91 566 LYS A CA 1
ATOM 4651 C C . LYS A 1 566 ? -27.652 130.750 11.888 1.00 26.91 566 LYS A C 1
ATOM 4653 O O . LYS A 1 566 ? -27.832 130.784 13.095 1.00 26.91 566 LYS A O 1
ATOM 4658 N N . GLU A 1 567 ? -27.008 129.765 11.232 1.00 26.41 567 GLU A N 1
ATOM 4659 C CA . GLU A 1 567 ? -26.226 128.631 11.797 1.00 26.41 567 GLU A CA 1
ATOM 4660 C C . GLU A 1 567 ? -26.995 127.599 12.671 1.00 26.41 567 GLU A C 1
ATOM 4662 O O . GLU A 1 567 ? -28.151 127.826 13.007 1.00 26.41 567 GLU A O 1
ATOM 4667 N N . LYS A 1 568 ? -26.399 126.479 13.129 1.00 25.91 568 LYS A N 1
ATOM 4668 C CA . LYS A 1 568 ? -25.665 125.326 12.514 1.00 25.91 568 LYS A CA 1
ATOM 4669 C C . LYS A 1 568 ? -25.213 124.401 13.680 1.00 25.91 568 LYS A C 1
ATOM 4671 O O . LYS A 1 568 ? -25.432 124.771 14.826 1.00 25.91 568 LYS A O 1
ATOM 4676 N N . ALA A 1 569 ? -24.503 123.304 13.380 1.00 24.27 569 ALA A N 1
ATOM 4677 C CA . ALA A 1 569 ? -24.019 122.273 14.316 1.00 24.27 569 ALA A CA 1
ATOM 4678 C C . ALA A 1 569 ? -25.144 121.382 14.893 1.00 24.27 569 ALA A C 1
ATOM 4680 O O . ALA A 1 569 ? -26.257 121.864 15.081 1.00 24.27 569 ALA A O 1
ATOM 4681 N N . ASP A 1 570 ? -25.022 120.056 15.042 1.00 28.83 570 ASP A N 1
ATOM 4682 C CA . ASP A 1 570 ? -23.895 119.108 15.245 1.00 28.83 570 ASP A CA 1
ATOM 4683 C C . ASP A 1 570 ? -23.550 118.824 16.724 1.00 28.83 570 ASP A C 1
ATOM 4685 O O . ASP A 1 570 ? -23.691 119.682 17.587 1.00 28.83 570 ASP A O 1
ATOM 4689 N N . GLN A 1 571 ? -23.014 117.612 16.932 1.00 30.31 571 GLN A N 1
ATOM 4690 C CA . GLN A 1 571 ? -22.362 117.044 18.129 1.00 30.31 571 GLN A CA 1
ATOM 4691 C C . GLN A 1 571 ? -23.285 116.526 19.264 1.00 30.31 571 GLN A C 1
ATOM 4693 O O . GLN A 1 571 ? -24.307 117.137 19.547 1.00 30.31 571 GLN A O 1
ATOM 4698 N N . ILE A 1 572 ? -23.115 115.333 19.874 1.00 29.16 572 ILE A N 1
ATOM 4699 C CA . ILE A 1 572 ? -21.992 114.379 20.145 1.00 29.16 572 ILE A CA 1
ATOM 4700 C C . ILE A 1 572 ? -21.433 114.517 21.575 1.00 29.16 572 ILE A C 1
ATOM 4702 O O . ILE A 1 572 ? -20.637 115.416 21.813 1.00 29.16 572 ILE A O 1
ATOM 4706 N N . VAL A 1 573 ? -21.756 113.515 22.423 1.00 30.20 573 VAL A N 1
ATOM 4707 C CA . VAL A 1 573 ? -20.954 113.016 23.582 1.00 30.20 573 VAL A CA 1
ATOM 4708 C C . VAL A 1 573 ? -20.855 114.100 24.712 1.00 30.20 573 VAL A C 1
ATOM 4710 O O . VAL A 1 573 ? -21.378 115.195 24.535 1.00 30.20 573 VAL A O 1
ATOM 4713 N N . SER A 1 574 ? -20.449 113.891 25.971 1.00 31.94 574 SER A N 1
ATOM 4714 C CA . SER A 1 574 ? -19.634 112.868 26.642 1.00 31.94 574 SER A CA 1
ATOM 4715 C C . SER A 1 574 ? -20.035 112.656 28.113 1.00 31.94 574 SER A C 1
ATOM 4717 O O . SER A 1 574 ? -20.591 113.572 28.704 1.00 31.94 574 SER A O 1
ATOM 4719 N N . GLU A 1 575 ? -19.586 111.527 28.695 1.00 30.27 575 GLU A N 1
ATOM 4720 C CA . GLU A 1 575 ? -19.058 111.409 30.083 1.00 30.27 575 GLU A CA 1
ATOM 4721 C C . GLU A 1 575 ? -20.015 111.740 31.269 1.00 30.27 575 GLU A C 1
ATOM 4723 O O . GLU A 1 575 ? -21.097 112.284 31.092 1.00 30.27 575 GLU A O 1
ATOM 4728 N N . THR A 1 576 ? -19.775 111.358 32.531 1.00 30.23 576 THR A N 1
ATOM 4729 C CA . THR A 1 576 ? -18.670 110.631 33.216 1.00 30.23 576 THR A CA 1
ATOM 4730 C C . THR A 1 576 ? -19.321 109.611 34.218 1.00 30.23 576 THR A C 1
ATOM 4732 O O . THR A 1 576 ? -20.465 109.239 33.991 1.00 30.23 576 THR A O 1
ATOM 4735 N N . THR A 1 577 ? -18.777 109.033 35.310 1.00 28.77 577 THR A N 1
ATOM 4736 C CA . THR A 1 577 ? -17.522 109.175 36.086 1.00 28.77 577 THR A CA 1
ATOM 4737 C C . THR A 1 577 ? -17.209 107.879 36.868 1.00 28.77 577 THR A C 1
ATOM 4739 O O . THR A 1 577 ? -18.042 107.474 37.667 1.00 28.77 577 THR A O 1
ATOM 4742 N N . ILE A 1 578 ? -15.972 107.363 36.744 1.00 29.58 578 ILE A N 1
ATOM 4743 C CA . ILE A 1 578 ? -15.090 106.889 37.852 1.00 29.58 578 ILE A CA 1
ATOM 4744 C C . ILE A 1 578 ? -15.509 105.637 38.706 1.00 29.58 578 ILE A C 1
ATOM 4746 O O . ILE A 1 578 ? -16.659 105.217 38.651 1.00 29.58 578 ILE A O 1
ATOM 4750 N N . PRO A 1 579 ? -14.558 104.926 39.375 1.00 37.41 579 PRO A N 1
ATOM 4751 C CA . PRO A 1 579 ? -14.650 103.471 39.614 1.00 37.41 579 PRO A CA 1
ATOM 4752 C C . PRO A 1 579 ? -14.478 103.065 41.108 1.00 37.41 579 PRO A C 1
ATOM 4754 O O . PRO A 1 579 ? -14.958 103.785 41.969 1.00 37.41 579 PRO A O 1
ATOM 4757 N N . THR A 1 580 ? -13.836 101.909 41.386 1.00 27.41 580 THR A N 1
ATOM 4758 C CA . THR A 1 580 ? -13.071 101.470 42.601 1.00 27.41 580 THR A CA 1
ATOM 4759 C C . THR A 1 580 ? -13.372 102.118 43.973 1.00 27.41 580 THR A C 1
ATOM 4761 O O . THR A 1 580 ? -13.375 103.334 44.104 1.00 27.41 580 THR A O 1
ATOM 4764 N N . GLN A 1 581 ? -13.395 101.381 45.093 1.00 32.59 581 GLN A N 1
ATOM 4765 C CA . GLN A 1 581 ? -12.288 100.511 45.542 1.00 32.59 581 GLN A CA 1
ATOM 4766 C C . GLN A 1 581 ? -12.706 99.496 46.641 1.00 32.59 581 GLN A C 1
ATOM 4768 O O . GLN A 1 581 ? -13.857 99.449 47.063 1.00 32.59 581 GLN A O 1
ATOM 4773 N N . GLU A 1 582 ? -11.759 98.658 47.068 1.00 29.69 582 GLU A N 1
ATOM 4774 C CA . GLU A 1 582 ? -11.882 97.560 48.042 1.00 29.69 582 GLU A CA 1
ATOM 4775 C C . GLU A 1 582 ? -12.057 98.016 49.507 1.00 29.69 582 GLU A C 1
ATOM 4777 O O . GLU A 1 582 ? -11.637 99.116 49.858 1.00 29.69 582 GLU A O 1
ATOM 4782 N N . ILE A 1 583 ? -12.542 97.113 50.382 1.00 30.52 583 ILE A N 1
ATOM 4783 C CA . ILE A 1 583 ? -11.868 96.702 51.643 1.00 30.52 583 ILE A CA 1
ATOM 4784 C C . ILE A 1 583 ? -12.590 95.492 52.301 1.00 30.52 583 ILE A C 1
ATOM 4786 O O . ILE A 1 583 ? -13.810 95.398 52.284 1.00 30.52 583 ILE A O 1
ATOM 4790 N N . SER A 1 584 ? -11.786 94.565 52.845 1.00 29.61 584 SER A N 1
ATOM 4791 C CA . SER A 1 584 ? -12.048 93.366 53.689 1.00 29.61 584 SER A CA 1
ATOM 4792 C C . SER A 1 584 ? -13.455 93.036 54.244 1.00 29.61 584 SER A C 1
ATOM 4794 O O . SER A 1 584 ? -14.129 93.928 54.749 1.00 29.61 584 SER A O 1
ATOM 4796 N N . GLY A 1 585 ? -13.756 91.733 54.462 1.00 28.59 585 GLY A N 1
ATOM 4797 C CA . GLY A 1 585 ? -14.566 91.377 55.654 1.00 28.59 585 GLY A CA 1
ATOM 4798 C C . GLY A 1 585 ? -15.387 90.075 55.775 1.00 28.59 585 GLY A C 1
ATOM 4799 O O . GLY A 1 585 ? -16.506 90.165 56.247 1.00 28.59 585 GLY A O 1
ATOM 4800 N N . ALA A 1 586 ? -14.836 88.886 55.491 1.00 28.81 586 ALA A N 1
ATOM 4801 C CA . ALA A 1 586 ? -15.197 87.591 56.126 1.00 28.81 586 ALA A CA 1
ATOM 4802 C C . ALA A 1 586 ? -16.652 86.997 56.108 1.00 28.81 586 ALA A C 1
ATOM 4804 O O . ALA A 1 586 ? -17.582 87.531 56.698 1.00 28.81 586 ALA A O 1
ATOM 4805 N N . LYS A 1 587 ? -16.707 85.712 55.688 1.00 31.44 587 LYS A N 1
ATOM 4806 C CA . LYS A 1 587 ? -17.647 84.601 56.040 1.00 31.44 587 LYS A CA 1
ATOM 4807 C C . LYS A 1 587 ? -18.988 84.397 55.290 1.00 31.44 587 LYS A C 1
ATOM 4809 O O . LYS A 1 587 ? -19.922 85.165 55.446 1.00 31.44 587 LYS A O 1
ATOM 4814 N N . THR A 1 588 ? -19.083 83.178 54.715 1.00 28.59 588 THR A N 1
ATOM 4815 C CA . THR A 1 588 ? -20.266 82.278 54.540 1.00 28.59 588 THR A CA 1
ATOM 4816 C C . THR A 1 588 ? -21.447 82.766 53.673 1.00 28.59 588 THR A C 1
ATOM 4818 O O . THR A 1 588 ? -21.918 83.871 53.873 1.00 28.59 588 THR A O 1
ATOM 4821 N N . SER A 1 589 ? -22.027 81.985 52.743 1.00 28.92 589 SER A N 1
ATOM 4822 C CA . SER A 1 589 ? -22.043 80.510 52.574 1.00 28.92 589 SER A CA 1
ATOM 4823 C C . SER A 1 589 ? -22.441 80.021 51.160 1.00 28.92 589 SER A C 1
ATOM 4825 O O . SER A 1 589 ? -23.186 80.715 50.480 1.00 28.92 589 SER A O 1
ATOM 4827 N N . SER A 1 590 ? -22.088 78.757 50.854 1.00 31.30 590 SER A N 1
ATOM 4828 C CA . SER A 1 590 ? -22.782 77.812 49.933 1.00 31.30 590 SER A CA 1
ATOM 4829 C C . SER A 1 590 ? -22.772 78.133 48.398 1.00 31.30 590 SER A C 1
ATOM 4831 O O . SER A 1 590 ? -22.117 79.098 48.009 1.00 31.30 590 SER A O 1
ATOM 4833 N N . PRO A 1 591 ? -23.195 77.211 47.488 1.00 44.59 591 PRO A N 1
ATOM 4834 C CA . PRO A 1 591 ? -22.193 76.312 46.878 1.00 44.59 591 PRO A CA 1
ATOM 4835 C C . PRO A 1 591 ? -22.325 75.975 45.363 1.00 44.59 591 PRO A C 1
ATOM 4837 O O . PRO A 1 591 ? -23.400 76.062 44.788 1.00 44.59 591 PRO A O 1
ATOM 4840 N N . ASN A 1 592 ? -21.223 75.436 44.811 1.00 32.59 592 ASN A N 1
ATOM 4841 C CA . ASN A 1 592 ? -21.069 74.457 43.703 1.00 32.59 592 ASN A CA 1
ATOM 4842 C C . ASN A 1 592 ? -21.660 74.762 42.293 1.00 32.59 592 ASN A C 1
ATOM 4844 O O . ASN A 1 592 ? -22.784 75.221 42.168 1.00 32.59 592 ASN A O 1
ATOM 4848 N N . SER A 1 593 ? -20.982 74.580 41.142 1.00 30.73 593 SER A N 1
ATOM 4849 C CA . SER A 1 593 ? -19.827 73.740 40.715 1.00 30.73 593 SER A CA 1
ATOM 4850 C C . SER A 1 593 ? -20.154 72.239 40.503 1.00 30.73 593 SER A C 1
ATOM 4852 O O . SER A 1 593 ? -21.089 71.733 41.108 1.00 30.73 593 SER A O 1
ATOM 4854 N N . LEU A 1 594 ? -19.486 71.467 39.629 1.00 30.48 594 LEU A N 1
ATOM 4855 C CA . LEU A 1 594 ? -18.270 71.687 38.816 1.00 30.48 594 LEU A CA 1
ATOM 4856 C C . LEU A 1 594 ? -18.314 70.782 37.551 1.00 30.48 594 LEU A C 1
ATOM 4858 O O . LEU A 1 594 ? -19.064 69.810 37.520 1.00 30.48 594 LEU A O 1
ATOM 4862 N N . PHE A 1 595 ? -17.497 71.058 36.528 1.00 28.95 595 PHE A N 1
ATOM 4863 C CA . PHE A 1 595 ? -17.337 70.228 35.319 1.00 28.95 595 PHE A CA 1
ATOM 4864 C C . PHE A 1 595 ? -15.835 70.077 34.997 1.00 28.95 595 PHE A C 1
ATOM 4866 O O . PHE A 1 595 ? -15.121 71.075 35.053 1.00 28.95 595 PHE A O 1
ATOM 4873 N N . GLN A 1 596 ? -15.379 68.864 34.634 1.00 28.67 596 GLN A N 1
ATOM 4874 C CA . GLN A 1 596 ? -13.959 68.482 34.406 1.00 28.67 596 GLN A CA 1
ATOM 4875 C C . GLN A 1 596 ? -13.058 68.606 35.673 1.00 28.67 596 GLN A C 1
ATOM 4877 O O . GLN A 1 596 ? -13.412 69.268 36.640 1.00 28.67 596 GLN A O 1
ATOM 4882 N N . THR A 1 597 ? -11.905 67.935 35.808 1.00 28.05 597 THR A N 1
ATOM 4883 C CA . THR A 1 597 ? -11.043 67.233 34.829 1.00 28.05 597 THR A CA 1
ATOM 4884 C C . THR A 1 597 ? -10.274 66.092 35.516 1.00 28.05 597 THR A C 1
ATOM 4886 O O . THR A 1 597 ? -9.855 66.301 36.651 1.00 28.05 597 THR A O 1
ATOM 4889 N N . LEU A 1 598 ? -9.983 64.976 34.825 1.00 27.14 598 LEU A N 1
ATOM 4890 C CA . LEU A 1 598 ? -8.619 64.407 34.689 1.00 27.14 598 LEU A CA 1
ATOM 4891 C C . LEU A 1 598 ? -8.583 63.099 33.869 1.00 27.14 598 LEU A C 1
ATOM 4893 O O . LEU A 1 598 ? -9.462 62.250 33.981 1.00 27.14 598 LEU A O 1
ATOM 4897 N N . SER A 1 599 ? -7.522 62.957 33.073 1.00 28.58 599 SER A N 1
ATOM 4898 C CA . SER A 1 599 ? -7.026 61.700 32.482 1.00 28.58 599 SER A CA 1
ATOM 4899 C C . SER A 1 599 ? -6.095 60.993 33.506 1.00 28.58 599 SER A C 1
ATOM 4901 O O . SER A 1 599 ? -5.813 61.582 34.546 1.00 28.58 599 SER A O 1
ATOM 4903 N N . GLN A 1 600 ? -5.526 59.795 33.326 1.00 27.45 600 GLN A N 1
ATOM 4904 C CA . GLN A 1 600 ? -5.387 58.883 32.179 1.00 27.45 600 GLN A CA 1
ATOM 4905 C C . GLN A 1 600 ? -4.909 57.513 32.717 1.00 27.45 600 GLN A C 1
ATOM 4907 O O . GLN A 1 600 ? -4.101 57.538 33.636 1.00 27.45 600 GLN A O 1
ATOM 4912 N N . GLU A 1 601 ? -5.323 56.372 32.143 1.00 26.41 601 GLU A N 1
ATOM 4913 C CA . GLU A 1 601 ? -4.449 55.233 31.750 1.00 26.41 601 GLU A CA 1
ATOM 4914 C C . GLU A 1 601 ? -5.250 54.030 31.191 1.00 26.41 601 GLU A C 1
ATOM 4916 O O . GLU A 1 601 ? -6.479 54.019 31.210 1.00 26.41 601 GLU A O 1
ATOM 4921 N N . THR A 1 602 ? -4.523 53.100 30.565 1.00 25.23 602 THR A N 1
ATOM 4922 C CA . THR A 1 602 ? -4.946 51.920 29.773 1.00 25.23 602 THR A CA 1
ATOM 4923 C C . THR A 1 602 ? -5.602 50.809 30.629 1.00 25.23 602 THR A C 1
ATOM 4925 O O . THR A 1 602 ? -5.422 50.811 31.839 1.00 25.23 602 THR A O 1
ATOM 4928 N N . GLU A 1 603 ? -6.375 49.833 30.122 1.00 26.83 603 GLU A N 1
ATOM 4929 C CA . GLU A 1 603 ? -6.176 48.964 28.936 1.00 26.83 603 GLU A CA 1
ATOM 4930 C C . GLU A 1 603 ? -7.486 48.522 28.211 1.00 26.83 603 GLU A C 1
ATOM 4932 O O . GLU A 1 603 ? -8.600 48.846 28.613 1.00 26.83 603 GLU A O 1
ATOM 4937 N N . GLU A 1 604 ? -7.320 47.794 27.098 1.00 25.06 604 GLU A N 1
ATOM 4938 C CA . GLU A 1 604 ? -8.335 47.138 26.238 1.00 25.06 604 GLU A CA 1
ATOM 4939 C C . GLU A 1 604 ? -8.589 45.661 26.671 1.00 25.06 604 GLU A C 1
ATOM 4941 O O . GLU A 1 604 ? -7.855 45.178 27.536 1.00 25.06 604 GLU A O 1
ATOM 4946 N N . PRO A 1 605 ? -9.477 44.851 26.029 1.00 44.09 605 PRO A N 1
ATOM 4947 C CA . PRO A 1 605 ? -10.602 45.148 25.116 1.00 44.09 605 PRO A CA 1
ATOM 4948 C C . PRO A 1 605 ? -11.908 44.345 25.427 1.00 44.09 605 PRO A C 1
ATOM 4950 O O . PRO A 1 605 ? -11.897 43.410 26.218 1.00 44.09 605 PRO A O 1
ATOM 4953 N N . GLU A 1 606 ? -13.025 44.619 24.722 1.00 25.27 606 GLU A N 1
ATOM 4954 C CA . GLU A 1 606 ? -13.675 43.663 23.778 1.00 25.27 606 GLU A CA 1
ATOM 4955 C C . GLU A 1 606 ? -15.119 44.030 23.319 1.00 25.27 606 GLU A C 1
ATOM 4957 O O . GLU A 1 606 ? -16.019 44.277 24.108 1.00 25.27 606 GLU A O 1
ATOM 4962 N N . LYS A 1 607 ? -15.341 43.880 21.999 1.00 26.45 607 LYS A N 1
ATOM 4963 C CA . LYS A 1 607 ? -16.563 43.391 21.300 1.00 26.45 607 LYS A CA 1
ATOM 4964 C C . LYS A 1 607 ? -17.926 44.140 21.362 1.00 26.45 607 LYS A C 1
ATOM 4966 O O . LYS A 1 607 ? -18.729 43.944 22.261 1.00 26.45 607 LYS A O 1
ATOM 4971 N N . LYS A 1 608 ? -18.283 44.620 20.151 1.00 26.94 608 LYS A N 1
ATOM 4972 C CA . LYS A 1 608 ? -19.555 44.416 19.390 1.00 26.94 608 LYS A CA 1
ATOM 4973 C C . LYS A 1 608 ? -20.770 45.355 19.587 1.00 26.94 608 LYS A C 1
ATOM 4975 O O . LYS A 1 608 ? -21.473 45.243 20.573 1.00 26.94 608 LYS A O 1
ATOM 4980 N N . SER A 1 609 ? -21.125 46.027 18.472 1.00 24.95 60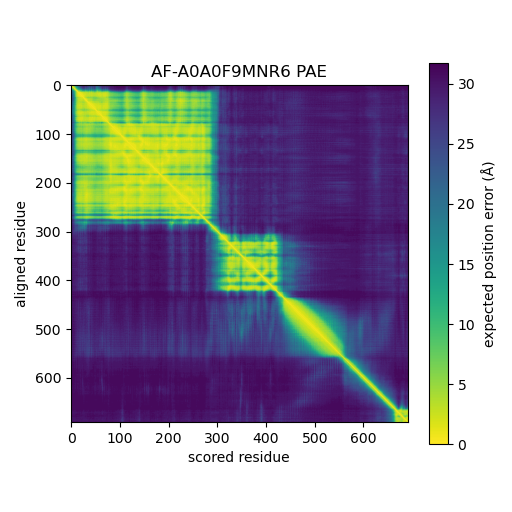9 SER A N 1
ATOM 4981 C CA . SER A 1 609 ? -22.484 46.268 17.893 1.00 24.95 609 SER A CA 1
ATOM 4982 C C . SER A 1 609 ? -23.578 46.931 18.762 1.00 24.95 609 SER A C 1
ATOM 4984 O O . SER A 1 609 ? -23.770 46.567 19.906 1.00 24.95 609 SER A O 1
ATOM 4986 N N . ILE A 1 610 ? -24.424 47.838 18.255 1.00 26.89 610 ILE A N 1
ATOM 4987 C CA . ILE A 1 610 ? -25.215 47.766 17.003 1.00 26.89 610 ILE A CA 1
ATOM 4988 C C . ILE A 1 610 ? -25.269 49.129 16.267 1.00 26.89 610 ILE A C 1
ATOM 4990 O O . ILE A 1 610 ? -25.058 50.184 16.855 1.00 26.89 610 ILE A O 1
ATOM 4994 N N . ALA A 1 611 ? -25.517 49.087 14.952 1.00 25.59 611 ALA A N 1
ATOM 4995 C CA . ALA A 1 611 ? -25.463 50.215 14.013 1.00 25.59 611 ALA A CA 1
ATOM 4996 C C . ALA A 1 611 ? -26.781 51.008 13.848 1.00 25.59 611 ALA A C 1
ATOM 4998 O O . ALA A 1 611 ? -27.860 50.471 14.088 1.00 25.59 611 ALA A O 1
ATOM 4999 N N . SER A 1 612 ? -26.699 52.230 13.294 1.00 23.66 612 SER A N 1
ATOM 5000 C CA . SER A 1 612 ? -27.781 52.869 12.511 1.00 23.66 612 SER A CA 1
ATOM 5001 C C . SER A 1 612 ? -27.269 54.012 11.590 1.00 23.66 612 SER A C 1
ATOM 5003 O O . SER A 1 612 ? -26.169 54.508 11.804 1.00 23.66 612 SER A O 1
ATOM 5005 N N . PHE A 1 613 ? -28.080 54.396 10.581 1.00 25.34 613 PHE A N 1
ATOM 5006 C CA . PHE A 1 613 ? -27.970 55.531 9.615 1.00 25.34 613 PHE A CA 1
ATOM 5007 C C . PHE A 1 613 ? -26.777 55.566 8.603 1.00 25.34 613 PHE A C 1
ATOM 5009 O O . PHE A 1 613 ? -25.636 55.749 8.997 1.00 25.34 613 PHE A O 1
ATOM 5016 N N . VAL A 1 614 ? -26.950 55.283 7.286 1.00 27.80 614 VAL A N 1
ATOM 5017 C CA . VAL A 1 614 ? -27.548 56.112 6.176 1.00 27.80 614 VAL A CA 1
ATOM 5018 C C . VAL A 1 614 ? -26.618 57.280 5.732 1.00 27.80 614 VAL A C 1
ATOM 5020 O O . VAL A 1 614 ? -26.128 57.944 6.640 1.00 27.80 614 VAL A O 1
ATOM 5023 N N . PRO A 1 615 ? -26.367 57.597 4.419 1.00 35.97 615 PRO A N 1
ATOM 5024 C CA . PRO A 1 615 ? -27.189 57.372 3.201 1.00 35.97 615 PRO A CA 1
ATOM 5025 C C . PRO A 1 615 ? -26.485 56.874 1.890 1.00 35.97 615 PRO A C 1
ATOM 5027 O O . PRO A 1 615 ? -25.287 56.631 1.830 1.00 35.97 615 PRO A O 1
ATOM 5030 N N . PHE A 1 616 ? -27.312 56.769 0.834 1.00 25.59 616 PHE A N 1
ATOM 5031 C CA . PHE A 1 616 ? -27.090 56.677 -0.632 1.00 25.59 616 PHE A CA 1
ATOM 5032 C C . PHE A 1 616 ? -25.757 57.134 -1.281 1.00 25.59 616 PHE A C 1
ATOM 5034 O O . PHE A 1 616 ? -25.279 58.239 -1.027 1.00 25.59 616 PHE A O 1
ATOM 5041 N N . SER A 1 617 ? -25.355 56.407 -2.339 1.00 28.98 617 SER A N 1
ATOM 5042 C CA . SER A 1 617 ? -24.867 56.956 -3.628 1.00 28.98 617 SER A CA 1
ATOM 5043 C C . SER A 1 617 ? -25.050 55.936 -4.783 1.00 28.98 617 SER A C 1
ATOM 5045 O O . SER A 1 617 ? -25.392 54.780 -4.534 1.00 28.98 617 SER A O 1
ATOM 5047 N N . GLU A 1 618 ? -24.916 56.364 -6.048 1.00 28.33 618 GLU A N 1
ATOM 5048 C CA . GLU A 1 618 ? -25.288 55.596 -7.260 1.00 28.33 618 GLU A CA 1
ATOM 5049 C C . GLU A 1 618 ? -24.078 55.009 -8.030 1.00 28.33 618 GLU A C 1
ATOM 5051 O O . GLU A 1 618 ? -23.004 55.608 -8.049 1.00 28.33 618 GLU A O 1
ATOM 5056 N N . GLY A 1 619 ? -24.260 53.891 -8.755 1.00 27.45 619 GLY A N 1
ATOM 5057 C CA . GLY A 1 619 ? -23.255 53.319 -9.676 1.00 27.45 619 GLY A CA 1
ATOM 5058 C C . GLY A 1 619 ? -23.770 52.098 -10.464 1.00 27.45 619 GLY A C 1
ATOM 5059 O O . GLY A 1 619 ? -24.483 51.272 -9.905 1.00 27.45 619 GLY A O 1
ATOM 5060 N N . LYS A 1 620 ? -23.464 52.001 -11.769 1.00 26.95 620 LYS A N 1
ATOM 5061 C CA . LYS A 1 620 ? -24.042 51.028 -12.733 1.00 26.95 620 LYS A CA 1
ATOM 5062 C C . LYS A 1 620 ? -23.109 49.848 -13.089 1.00 26.95 620 LYS A C 1
ATOM 5064 O O . LYS A 1 620 ? -21.924 49.906 -12.795 1.00 26.95 620 LYS A O 1
ATOM 5069 N N . GLU A 1 621 ? -23.692 48.913 -13.863 1.00 26.39 621 GLU A N 1
ATOM 5070 C CA . GLU A 1 621 ? -23.114 47.857 -14.744 1.00 26.39 621 GLU A CA 1
ATOM 5071 C C . GLU A 1 621 ? -23.122 46.435 -14.123 1.00 26.39 621 GLU A C 1
ATOM 5073 O O . GLU A 1 621 ? -22.531 46.212 -13.074 1.00 26.39 621 GLU A O 1
ATOM 5078 N N . SER A 1 622 ? -23.974 45.475 -14.544 1.00 26.22 622 SER A N 1
ATOM 5079 C CA . SER A 1 622 ? -24.120 44.742 -15.838 1.00 26.22 622 SER A CA 1
ATOM 5080 C C . SER A 1 622 ? -22.941 43.797 -16.149 1.00 26.22 622 SER A C 1
ATOM 5082 O O . SER A 1 622 ? -21.804 44.238 -16.085 1.00 26.22 622 SER A O 1
ATOM 5084 N N . GLU A 1 623 ? -23.095 42.525 -16.550 1.00 25.80 623 GLU A N 1
ATOM 5085 C CA . GLU A 1 623 ? -24.282 41.687 -16.838 1.00 25.80 623 GLU A CA 1
ATOM 5086 C C . GLU A 1 623 ? -23.874 40.185 -16.872 1.00 25.80 623 GLU A C 1
ATOM 5088 O O . GLU A 1 623 ? -22.782 39.875 -17.347 1.00 25.80 623 GLU A O 1
ATOM 5093 N N . ALA A 1 624 ? -24.723 39.242 -16.423 1.00 23.84 624 ALA A N 1
ATOM 5094 C CA . ALA A 1 624 ? -24.585 37.790 -16.687 1.00 23.84 624 ALA A CA 1
ATOM 5095 C C . ALA A 1 624 ? -25.929 37.038 -16.455 1.00 23.84 624 ALA A C 1
ATOM 5097 O O . ALA A 1 624 ? -26.698 37.481 -15.599 1.00 23.84 624 ALA A O 1
ATOM 5098 N N . PRO A 1 625 ? -26.260 35.941 -17.182 1.00 35.19 625 PRO A N 1
ATOM 5099 C CA . PRO A 1 625 ? -27.669 35.592 -17.415 1.00 35.19 625 PRO A CA 1
ATOM 5100 C C . PRO A 1 625 ? -28.261 34.376 -16.665 1.00 35.19 625 PRO A C 1
ATOM 5102 O O . PRO A 1 625 ? -27.617 33.354 -16.452 1.00 35.19 625 PRO A O 1
ATOM 5105 N N . GLU A 1 626 ? -29.558 34.526 -16.379 1.00 26.81 626 GLU A N 1
ATOM 5106 C CA . GLU A 1 626 ? -30.677 33.560 -16.374 1.00 26.81 626 GLU A CA 1
ATOM 5107 C C . GLU A 1 626 ? -30.477 32.052 -16.090 1.00 26.81 626 GLU A C 1
ATOM 5109 O O . GLU A 1 626 ? -29.826 31.312 -16.825 1.00 26.81 626 GLU A O 1
ATOM 5114 N N . SER A 1 627 ? -31.340 31.535 -15.205 1.00 28.83 627 SER A N 1
ATOM 5115 C CA . SER A 1 627 ? -32.078 30.296 -15.501 1.00 28.83 627 SER A CA 1
ATOM 5116 C C . SER A 1 627 ? -33.570 30.456 -15.172 1.00 28.83 627 SER A C 1
ATOM 5118 O O . SER A 1 627 ? -33.959 31.245 -14.313 1.00 28.83 627 SER A O 1
ATOM 5120 N N . SER A 1 628 ? -34.420 29.754 -15.921 1.00 27.92 628 SER A N 1
ATOM 5121 C CA . SER A 1 628 ? -35.890 29.839 -15.877 1.00 27.92 628 SER A CA 1
ATOM 5122 C C . SER A 1 628 ? -36.486 28.528 -15.321 1.00 27.92 628 SER A C 1
ATOM 5124 O O . SER A 1 628 ? -35.765 27.541 -15.240 1.00 27.92 628 SER A O 1
ATOM 5126 N N . LYS A 1 629 ? -37.755 28.383 -14.902 1.00 27.91 629 LYS A N 1
ATOM 5127 C CA . LYS A 1 629 ? -39.002 29.180 -15.006 1.00 27.91 629 LYS A CA 1
ATOM 5128 C C . LYS A 1 629 ? -39.954 28.712 -13.881 1.00 27.91 629 LYS A C 1
ATOM 5130 O O . LYS A 1 629 ? -39.869 27.559 -13.471 1.00 27.91 629 LYS A O 1
ATOM 5135 N N . LEU A 1 630 ? -40.924 29.529 -13.460 1.00 25.81 630 LEU A N 1
ATOM 5136 C CA . LEU A 1 630 ? -41.996 29.121 -12.529 1.00 25.81 630 LEU A CA 1
ATOM 5137 C C . LEU A 1 630 ? -43.322 29.795 -12.927 1.00 25.81 630 LEU A C 1
ATOM 5139 O O . LEU A 1 630 ? -43.297 30.967 -13.314 1.00 25.81 630 LEU A O 1
ATOM 5143 N N . ARG A 1 631 ? -44.477 29.105 -12.852 1.00 25.12 631 ARG A N 1
ATOM 5144 C CA . ARG A 1 631 ? -45.792 29.762 -13.024 1.00 25.12 631 ARG A CA 1
ATOM 5145 C C . ARG A 1 631 ? -46.997 29.004 -12.411 1.00 25.12 631 ARG A C 1
ATOM 5147 O O . ARG A 1 631 ? -47.351 27.970 -12.953 1.00 25.12 631 ARG A O 1
ATOM 5154 N N . ILE A 1 632 ? -47.561 29.567 -11.318 1.00 26.86 632 ILE A N 1
ATOM 5155 C CA . ILE A 1 632 ? -48.991 29.865 -10.952 1.00 26.86 632 ILE A CA 1
ATOM 5156 C C . ILE A 1 632 ? -50.076 28.803 -11.352 1.00 26.86 632 ILE A C 1
ATOM 5158 O O . ILE A 1 632 ? -49.996 28.276 -12.450 1.00 26.86 632 ILE A O 1
ATOM 5162 N N . ILE A 1 633 ? -51.150 28.426 -10.615 1.00 27.12 633 ILE A N 1
ATOM 5163 C CA . ILE A 1 633 ? -52.237 29.119 -9.840 1.00 27.12 633 ILE A CA 1
ATOM 5164 C C . ILE A 1 633 ? -53.090 28.052 -9.067 1.00 27.12 633 ILE A C 1
ATOM 5166 O O . ILE A 1 633 ? -52.900 26.875 -9.375 1.00 27.12 633 ILE A O 1
ATOM 5170 N N . PRO A 1 634 ? -54.148 28.364 -8.264 1.00 32.88 634 PRO A N 1
ATOM 5171 C CA . PRO A 1 634 ? -54.404 29.405 -7.239 1.00 32.88 634 PRO A CA 1
ATOM 5172 C C . PRO A 1 634 ? -54.841 28.825 -5.850 1.00 32.88 634 PRO A C 1
ATOM 5174 O O . PRO A 1 634 ? -55.011 27.620 -5.694 1.00 32.88 634 PRO A O 1
ATOM 5177 N N . ASN A 1 635 ? -55.126 29.695 -4.865 1.00 25.52 635 ASN A N 1
ATOM 5178 C CA . ASN A 1 635 ? -55.914 29.371 -3.654 1.00 25.52 635 ASN A CA 1
ATOM 5179 C C . ASN A 1 635 ? -57.435 29.488 -3.893 1.00 25.52 635 ASN A C 1
ATOM 5181 O O . ASN A 1 635 ? -57.856 30.342 -4.672 1.00 25.52 635 ASN A O 1
ATOM 5185 N N . VAL A 1 636 ? -58.238 28.770 -3.093 1.00 28.06 636 VAL A N 1
ATOM 5186 C CA . VAL A 1 636 ? -59.584 29.189 -2.637 1.00 28.06 636 VAL A CA 1
ATOM 5187 C C . VAL A 1 636 ? -59.744 28.792 -1.160 1.00 28.06 636 VAL A C 1
ATOM 5189 O O . VAL A 1 636 ? -59.277 27.730 -0.754 1.00 28.06 636 VAL A O 1
ATOM 5192 N N . THR A 1 637 ? -60.377 29.652 -0.365 1.00 27.03 637 THR A N 1
ATOM 5193 C CA . THR A 1 637 ? -60.758 29.448 1.046 1.00 27.03 637 THR A CA 1
ATOM 5194 C C . THR A 1 637 ? -62.274 29.344 1.173 1.00 27.03 637 THR A C 1
ATOM 5196 O O . THR A 1 637 ? -62.952 29.996 0.391 1.00 27.03 637 THR A O 1
ATOM 5199 N N . ASP A 1 638 ? -62.783 28.653 2.196 1.00 26.36 638 ASP A N 1
ATOM 5200 C CA . ASP A 1 638 ? -64.036 29.015 2.884 1.00 26.36 638 ASP A CA 1
ATOM 5201 C C . ASP A 1 638 ? -64.111 28.333 4.266 1.00 26.36 638 ASP A C 1
ATOM 5203 O O . ASP A 1 638 ? -63.299 27.454 4.575 1.00 26.36 638 ASP A O 1
ATOM 5207 N N . THR A 1 639 ? -65.017 28.798 5.131 1.00 28.28 639 THR A N 1
ATOM 5208 C CA . THR A 1 639 ? -64.944 28.621 6.596 1.00 28.28 639 THR A CA 1
ATOM 5209 C C . THR A 1 639 ? -66.270 28.226 7.272 1.00 28.28 639 THR A C 1
ATOM 5211 O O . THR A 1 639 ? -67.336 28.284 6.674 1.00 28.28 639 THR A O 1
ATOM 5214 N N . GLU A 1 640 ? -66.153 27.947 8.579 1.00 27.41 640 GLU A N 1
ATOM 5215 C CA . GLU A 1 640 ? -67.141 28.165 9.656 1.00 27.41 640 GLU A CA 1
ATOM 5216 C C . GLU A 1 640 ? -68.112 27.065 10.139 1.00 27.41 640 GLU A C 1
ATOM 5218 O O . GLU A 1 640 ? -68.884 26.461 9.403 1.00 27.41 640 GLU A O 1
ATOM 5223 N N . SER A 1 641 ? -68.168 27.007 11.481 1.00 28.12 641 SER A N 1
ATOM 5224 C CA . SER A 1 641 ? -69.239 26.503 12.357 1.00 28.12 641 SER A CA 1
ATOM 5225 C C . SER A 1 641 ? -69.517 24.988 12.426 1.00 28.12 641 SER A C 1
ATOM 5227 O O . SER A 1 641 ? -69.325 24.253 11.468 1.00 28.12 641 SER A O 1
ATOM 5229 N N . ALA A 1 642 ? -70.038 24.442 13.533 1.00 26.80 642 ALA A N 1
ATOM 5230 C CA . ALA A 1 642 ? -69.875 24.752 14.966 1.00 26.80 642 ALA A CA 1
ATOM 5231 C C . ALA A 1 642 ? -70.526 23.612 15.781 1.00 26.80 642 ALA A C 1
ATOM 5233 O O . ALA A 1 642 ? -71.554 23.097 15.358 1.00 26.80 642 ALA A O 1
ATOM 5234 N N . HIS A 1 643 ? -69.979 23.261 16.952 1.00 26.84 643 HIS A N 1
ATOM 5235 C CA . HIS A 1 643 ? -70.710 23.107 18.229 1.00 26.84 643 HIS A CA 1
ATOM 5236 C C . HIS A 1 643 ? -69.803 22.529 19.328 1.00 26.84 643 HIS A C 1
ATOM 5238 O O . HIS A 1 643 ? -68.834 21.825 19.059 1.00 26.84 643 HIS A O 1
ATOM 5244 N N . SER A 1 644 ? -70.118 22.857 20.580 1.00 29.34 644 SER A N 1
ATOM 5245 C CA . SER A 1 644 ? -69.332 22.537 21.771 1.00 29.34 644 SER A CA 1
ATOM 5246 C C . SER A 1 644 ? -70.092 21.630 22.741 1.00 29.34 644 SER A C 1
ATOM 5248 O O . SER A 1 644 ? -71.315 21.694 22.847 1.00 29.34 644 SER A O 1
ATOM 5250 N N . SER A 1 645 ? -69.358 20.825 23.510 1.00 24.00 645 SER A N 1
ATOM 5251 C CA . SER A 1 645 ? -69.618 20.592 24.942 1.00 24.00 645 SER A CA 1
ATOM 5252 C C . SER A 1 645 ? -68.503 19.741 25.563 1.00 24.00 645 SER A C 1
ATOM 5254 O O . SER A 1 645 ? -67.901 18.898 24.906 1.00 24.00 645 SER A O 1
ATOM 5256 N N . PHE A 1 646 ? -68.216 20.003 26.837 1.00 25.48 646 PHE A N 1
ATOM 5257 C CA . PHE A 1 646 ? -67.224 19.310 27.659 1.00 25.48 646 PHE A CA 1
ATOM 5258 C C . PHE A 1 646 ? -67.937 18.790 28.911 1.00 25.48 646 PHE A C 1
ATOM 5260 O O . PHE A 1 646 ? -68.658 19.560 29.543 1.00 25.48 646 PHE A O 1
ATOM 5267 N N . THR A 1 647 ? -67.669 17.550 29.320 1.00 26.44 647 THR A N 1
ATOM 5268 C CA . THR A 1 647 ? -67.805 17.095 30.717 1.00 26.44 647 THR A CA 1
ATOM 5269 C C . THR A 1 647 ? -66.889 15.881 30.963 1.00 26.44 647 THR A C 1
ATOM 5271 O O . THR A 1 647 ? -66.548 15.182 30.007 1.00 26.44 647 THR A O 1
ATOM 5274 N N . PRO A 1 648 ? -66.410 15.657 32.203 1.00 30.11 648 PRO A N 1
ATOM 5275 C CA . PRO A 1 648 ? -65.261 14.787 32.473 1.00 30.11 648 PRO A CA 1
ATOM 5276 C C . PRO A 1 648 ? -65.634 13.339 32.837 1.00 30.11 648 PRO A C 1
ATOM 5278 O O . PRO A 1 648 ? -66.773 13.042 33.193 1.00 30.11 648 PRO A O 1
ATOM 5281 N N . ILE A 1 649 ? -64.627 12.458 32.842 1.00 27.91 649 ILE A N 1
ATOM 5282 C CA . ILE A 1 649 ? -64.699 11.101 33.409 1.00 27.91 649 ILE A CA 1
ATOM 5283 C C . ILE A 1 649 ? -63.895 11.057 34.720 1.00 27.91 649 ILE A C 1
ATOM 5285 O O . ILE A 1 649 ? -62.854 11.701 34.842 1.00 27.91 649 ILE A O 1
ATOM 5289 N N . GLN A 1 650 ? -64.419 10.334 35.713 1.00 26.86 650 GLN A N 1
ATOM 5290 C CA . GLN A 1 650 ? -63.892 10.256 37.082 1.00 26.86 650 GLN A CA 1
ATOM 5291 C C . GLN A 1 650 ? -62.823 9.156 37.266 1.00 26.86 650 GLN A C 1
ATOM 5293 O O . GLN A 1 650 ? -62.519 8.389 36.355 1.00 26.86 650 GLN A O 1
ATOM 5298 N N . SER A 1 651 ? -62.232 9.106 38.461 1.00 30.05 651 SER A N 1
ATOM 5299 C CA . SER A 1 651 ? -61.007 8.370 38.792 1.00 30.05 651 SER A CA 1
ATOM 5300 C C . SER A 1 651 ? -61.209 6.999 39.460 1.00 30.05 651 SER A C 1
ATOM 5302 O O . SER A 1 651 ? -62.119 6.835 40.270 1.00 30.05 651 SER A O 1
ATOM 5304 N N . THR A 1 652 ? -60.208 6.114 39.285 1.00 28.33 652 THR A N 1
ATOM 5305 C CA . THR A 1 652 ? -59.843 4.941 40.136 1.00 28.33 652 THR A CA 1
ATOM 5306 C C . THR A 1 652 ? -60.818 3.741 40.198 1.00 28.33 652 THR A C 1
ATOM 5308 O O . THR A 1 652 ? -61.997 3.915 39.901 1.00 28.33 652 THR A O 1
ATOM 5311 N N . PRO A 1 653 ? -60.371 2.518 40.595 1.00 30.95 653 PRO A N 1
ATOM 5312 C CA . PRO A 1 653 ? -59.043 2.117 41.106 1.00 30.95 653 PRO A CA 1
ATOM 5313 C C . PRO A 1 653 ? -58.308 1.029 40.279 1.00 30.95 653 PRO A C 1
ATOM 5315 O O . PRO A 1 653 ? -58.785 0.575 39.244 1.00 30.95 653 PRO A O 1
ATOM 5318 N N . LEU A 1 654 ? -57.128 0.611 40.761 1.00 37.91 654 LEU A N 1
ATOM 5319 C CA . LEU A 1 654 ? -56.345 -0.524 40.243 1.00 37.91 654 LEU A CA 1
ATOM 5320 C C . LEU A 1 654 ? -57.023 -1.879 40.524 1.00 37.91 654 LEU A C 1
ATOM 5322 O O . LEU A 1 654 ? -57.639 -2.043 41.574 1.00 37.91 654 LEU A O 1
ATOM 5326 N N . ILE A 1 655 ? -56.744 -2.877 39.674 1.00 27.25 655 ILE A N 1
ATOM 5327 C CA . ILE A 1 655 ? -56.512 -4.287 40.053 1.00 27.25 655 ILE A CA 1
ATOM 5328 C C . ILE A 1 655 ? -55.622 -4.961 38.986 1.00 27.25 655 ILE A C 1
ATOM 5330 O O . ILE A 1 655 ? -55.472 -4.447 37.879 1.00 27.25 655 ILE A O 1
ATOM 5334 N N . GLN A 1 656 ? -54.962 -6.056 39.371 1.00 32.09 656 GLN A N 1
ATOM 5335 C CA . GLN A 1 656 ? -53.912 -6.761 38.621 1.00 32.09 656 GLN A CA 1
ATOM 5336 C C . GLN A 1 656 ? -54.356 -7.299 37.245 1.00 32.09 656 GLN A C 1
ATOM 5338 O O . GLN A 1 656 ? -55.510 -7.683 37.061 1.00 32.09 656 GLN A O 1
ATOM 5343 N N . SER A 1 657 ? -53.398 -7.450 36.325 1.00 28.58 657 SER A N 1
ATOM 5344 C CA . SER A 1 657 ? -53.507 -8.332 35.156 1.00 28.58 657 SER A CA 1
ATOM 5345 C C . SER A 1 657 ? -52.464 -9.454 35.227 1.00 28.58 657 SER A C 1
ATOM 5347 O O . SER A 1 657 ? -51.284 -9.217 35.482 1.00 28.58 657 SER A O 1
ATOM 5349 N N . GLU A 1 658 ? -52.917 -10.692 35.030 1.00 27.92 658 GLU A N 1
ATOM 5350 C CA . GLU A 1 658 ? -52.073 -11.893 35.025 1.00 27.92 658 GLU A CA 1
ATOM 5351 C C . GLU A 1 658 ? -51.473 -12.178 33.633 1.00 27.92 658 GLU A C 1
ATOM 5353 O O . GLU A 1 658 ? -51.754 -11.494 32.645 1.00 27.92 658 GLU A O 1
ATOM 5358 N N . SER A 1 659 ? -50.613 -13.195 33.554 1.00 28.36 659 SER A N 1
ATOM 5359 C CA . SER A 1 659 ? -49.801 -13.515 32.378 1.00 28.36 659 SER A CA 1
ATOM 5360 C C . SER A 1 659 ? -50.598 -14.012 31.153 1.00 28.36 659 SER A C 1
ATOM 5362 O O . SER A 1 659 ? -51.561 -14.775 31.286 1.00 28.36 659 SER A O 1
ATOM 5364 N N . PRO A 1 660 ? -50.165 -13.666 29.922 1.00 31.58 660 PRO A N 1
ATOM 5365 C CA . PRO A 1 660 ? -50.700 -14.267 28.706 1.00 31.58 660 PRO A CA 1
ATOM 5366 C C . PRO A 1 660 ? -50.220 -15.719 28.548 1.00 31.58 660 PRO A C 1
ATOM 5368 O O . PRO A 1 660 ? -49.064 -16.053 28.815 1.00 31.58 660 PRO A O 1
ATOM 5371 N N . LYS A 1 661 ? -51.114 -16.593 28.073 1.00 31.77 661 LYS A N 1
ATOM 5372 C CA . LYS A 1 661 ? -50.812 -18.002 27.758 1.00 31.77 661 LYS A CA 1
ATOM 5373 C C . LYS A 1 661 ? -50.031 -18.127 26.436 1.00 31.77 661 LYS A C 1
ATOM 5375 O O . LYS A 1 661 ? -50.199 -17.275 25.563 1.00 31.77 661 LYS A O 1
ATOM 5380 N N . PRO A 1 662 ? -49.217 -19.185 26.252 1.00 36.34 662 PRO A N 1
ATOM 5381 C CA . PRO A 1 662 ? -48.445 -19.378 25.026 1.00 36.34 662 PRO A CA 1
ATOM 5382 C C . PRO A 1 662 ? -49.345 -19.660 23.815 1.00 36.34 662 PRO A C 1
ATOM 5384 O O . PRO A 1 662 ? -50.324 -20.403 23.914 1.00 36.34 662 PRO A O 1
ATOM 5387 N N . ALA A 1 663 ? -48.973 -19.106 22.660 1.00 36.25 663 ALA A N 1
ATOM 5388 C CA . ALA A 1 663 ? -49.540 -19.492 21.371 1.00 36.25 663 ALA A CA 1
ATOM 5389 C C . ALA A 1 663 ? -49.049 -20.894 20.960 1.00 36.25 663 ALA A C 1
ATOM 5391 O O . ALA A 1 663 ? -47.937 -21.300 21.299 1.00 36.25 663 ALA A O 1
ATOM 5392 N N . GLY A 1 664 ? -49.885 -21.646 20.239 1.00 37.94 664 GLY A N 1
ATOM 5393 C CA . GLY A 1 664 ? -49.536 -22.981 19.750 1.00 37.94 664 GLY A CA 1
ATOM 5394 C C . GLY A 1 664 ? -48.692 -22.930 18.475 1.00 37.94 664 GLY A C 1
ATOM 5395 O O . GLY A 1 664 ? -49.034 -22.214 17.537 1.00 37.94 664 GLY A O 1
ATOM 5396 N N . ASN A 1 665 ? -47.625 -23.730 18.418 1.00 45.38 665 ASN A N 1
ATOM 5397 C CA . ASN A 1 665 ? -46.782 -23.858 17.227 1.00 45.38 665 ASN A CA 1
ATOM 5398 C C . ASN A 1 665 ? -47.482 -24.693 16.141 1.00 45.38 665 ASN A C 1
ATOM 5400 O O . ASN A 1 665 ? -47.357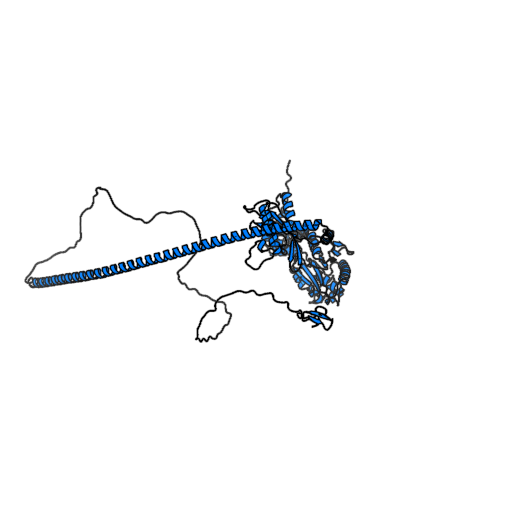 -25.921 16.116 1.00 45.38 665 ASN A O 1
ATOM 5404 N N . GLU A 1 666 ? -48.183 -24.039 15.216 1.00 55.84 666 GLU A N 1
ATOM 5405 C CA . GLU A 1 666 ? -48.571 -24.675 13.954 1.00 55.84 666 GLU A CA 1
ATOM 5406 C C . GLU A 1 666 ? -47.332 -24.932 13.084 1.00 55.84 666 GLU A C 1
ATOM 5408 O O . GLU A 1 666 ? -46.444 -24.084 12.956 1.00 55.84 666 GLU A O 1
ATOM 5413 N N . THR A 1 667 ? -47.258 -26.123 12.487 1.00 70.88 667 THR A N 1
ATOM 5414 C CA . THR A 1 667 ? -46.111 -26.547 11.676 1.00 70.88 667 THR A CA 1
ATOM 5415 C C . THR A 1 667 ? -46.556 -27.206 10.375 1.00 70.88 667 THR A C 1
ATOM 5417 O O . THR A 1 667 ? -47.507 -27.986 10.341 1.00 70.88 667 THR A O 1
ATOM 5420 N N . THR A 1 668 ? -45.836 -26.900 9.298 1.00 71.06 668 THR A N 1
ATOM 5421 C CA . THR A 1 668 ? -46.107 -27.362 7.934 1.00 71.06 668 THR A CA 1
ATOM 5422 C C . THR A 1 668 ? -45.017 -28.331 7.478 1.00 71.06 668 THR A C 1
ATOM 5424 O O . THR A 1 668 ? -43.836 -28.168 7.787 1.00 71.06 668 THR A O 1
ATOM 5427 N N . THR A 1 669 ? -45.407 -29.378 6.746 1.00 77.50 669 THR A N 1
ATOM 5428 C CA . THR A 1 669 ? -44.497 -30.422 6.250 1.00 77.50 669 THR A CA 1
ATOM 5429 C C . THR A 1 669 ? -44.174 -30.246 4.770 1.00 77.50 669 THR A C 1
ATOM 5431 O O . THR A 1 669 ? -45.063 -30.206 3.920 1.00 77.50 669 THR A O 1
ATOM 5434 N N . CYS A 1 670 ? -42.882 -30.205 4.433 1.00 74.94 670 CYS A N 1
ATOM 5435 C CA . CYS A 1 670 ? -42.446 -30.133 3.041 1.00 74.94 670 CYS A CA 1
ATOM 5436 C C . CYS A 1 670 ? -42.825 -31.411 2.276 1.00 74.94 670 CYS A C 1
ATOM 5438 O O . CYS A 1 670 ? -42.256 -32.479 2.513 1.00 74.94 670 CYS A O 1
ATOM 5440 N N . LYS A 1 671 ? -43.713 -31.291 1.283 1.00 77.94 671 LYS A N 1
ATOM 5441 C CA . LYS A 1 671 ? -44.222 -32.415 0.469 1.00 77.94 671 LYS A CA 1
ATOM 5442 C C . LYS A 1 671 ? -43.143 -33.195 -0.300 1.00 77.94 671 LYS A C 1
ATOM 5444 O O . LYS A 1 671 ? -43.406 -34.308 -0.741 1.00 77.94 671 LYS A O 1
ATOM 5449 N N . LYS A 1 672 ? -41.942 -32.628 -0.466 1.00 74.44 672 LYS A N 1
ATOM 5450 C CA . LYS A 1 672 ? -40.832 -33.209 -1.244 1.00 74.44 672 LYS A CA 1
ATOM 5451 C C . LYS A 1 672 ? -39.787 -33.952 -0.410 1.00 74.44 672 LYS A C 1
ATOM 5453 O O . LYS A 1 672 ? -39.149 -34.864 -0.927 1.00 74.44 672 LYS A O 1
ATOM 5458 N N . CYS A 1 673 ? -39.584 -33.572 0.853 1.00 81.19 673 CYS A N 1
ATOM 5459 C CA . CYS A 1 673 ? -38.550 -34.168 1.713 1.00 81.19 673 CYS A CA 1
ATOM 5460 C C . CYS A 1 673 ? -39.001 -34.465 3.157 1.00 81.19 673 CYS A C 1
ATOM 5462 O O . CYS A 1 673 ? -38.183 -34.887 3.974 1.00 81.19 673 CYS A O 1
ATOM 5464 N N . GLY A 1 674 ? -40.283 -34.259 3.476 1.00 77.19 674 GLY A N 1
ATOM 5465 C CA . GLY A 1 674 ? -40.911 -34.647 4.743 1.00 77.19 674 GLY A CA 1
ATOM 5466 C C . GLY A 1 674 ? -40.538 -33.804 5.966 1.00 77.19 674 GLY A C 1
ATOM 5467 O O . GLY A 1 674 ? -41.015 -34.096 7.059 1.00 77.19 674 GLY A O 1
ATOM 5468 N N . SER A 1 675 ? -39.700 -32.771 5.829 1.00 78.06 675 SER A N 1
ATOM 5469 C CA . SER A 1 675 ? -39.297 -31.932 6.964 1.00 78.06 675 SER A CA 1
ATOM 5470 C C . SER A 1 675 ? -40.450 -31.070 7.478 1.00 78.06 675 SER A C 1
ATOM 5472 O O . SER A 1 675 ? -41.041 -30.307 6.711 1.00 78.06 675 SER A O 1
ATOM 5474 N N . VAL A 1 676 ? -40.713 -31.172 8.782 1.00 77.56 676 VAL A N 1
ATOM 5475 C CA . VAL A 1 676 ? -41.591 -30.287 9.561 1.00 77.56 676 VAL A CA 1
ATOM 5476 C C . VAL A 1 676 ? -40.874 -28.951 9.790 1.00 77.56 676 VAL A C 1
ATOM 5478 O O . VAL A 1 676 ? -39.712 -28.953 10.196 1.00 77.56 676 VAL A O 1
ATOM 5481 N N . LEU A 1 677 ? -41.545 -27.829 9.528 1.00 75.44 677 LEU A N 1
ATOM 5482 C CA . LEU A 1 677 ? -41.046 -26.456 9.702 1.00 75.44 677 LEU A CA 1
ATOM 5483 C C . LEU A 1 677 ? -42.164 -25.563 10.276 1.00 75.44 677 LEU A C 1
ATOM 5485 O O . LEU A 1 677 ? -43.336 -25.928 10.191 1.00 75.44 677 LEU A O 1
ATOM 5489 N N . SER A 1 678 ? -41.834 -24.406 10.858 1.00 70.38 678 SER A N 1
ATOM 5490 C CA . SER A 1 678 ? -42.854 -23.418 11.249 1.00 70.38 678 SER A CA 1
ATOM 5491 C C . SER A 1 678 ? -43.454 -22.718 10.020 1.00 70.38 678 SER A C 1
ATOM 5493 O O . SER A 1 678 ? -42.851 -22.705 8.942 1.00 70.38 678 SER A O 1
ATOM 5495 N N . ASN A 1 679 ? -44.648 -22.138 10.174 1.00 63.00 679 ASN A N 1
ATOM 5496 C CA . ASN A 1 679 ? -45.375 -21.469 9.084 1.00 63.00 679 ASN A CA 1
ATOM 5497 C C . ASN A 1 679 ? -44.707 -20.177 8.562 1.00 63.00 679 ASN A C 1
ATOM 5499 O O . ASN A 1 679 ? -45.141 -19.638 7.547 1.00 63.00 679 ASN A O 1
ATOM 5503 N N . ASP A 1 680 ? -43.643 -19.694 9.206 1.00 68.00 680 ASP A N 1
ATOM 5504 C CA . ASP A 1 680 ? -42.923 -18.464 8.835 1.00 68.00 680 ASP A CA 1
ATOM 5505 C C . ASP A 1 680 ? -42.075 -18.617 7.555 1.00 68.00 680 ASP A C 1
ATOM 5507 O O . ASP A 1 680 ? -41.620 -17.633 6.966 1.00 68.00 680 ASP A O 1
ATOM 5511 N N . TYR A 1 681 ? -41.848 -19.856 7.106 1.00 63.91 681 TYR A N 1
ATOM 5512 C CA . TYR A 1 681 ? -41.022 -20.164 5.943 1.00 63.91 681 TYR A CA 1
ATOM 5513 C C . TYR A 1 681 ? -41.860 -20.349 4.673 1.00 63.91 681 TYR A C 1
ATOM 5515 O O . TYR A 1 681 ? -42.694 -21.242 4.575 1.00 63.91 681 TYR A O 1
ATOM 5523 N N . VAL A 1 682 ? -41.560 -19.559 3.637 1.00 69.62 682 VAL A N 1
ATOM 5524 C CA . VAL A 1 682 ? -42.139 -19.729 2.285 1.00 69.62 682 VAL A CA 1
ATOM 5525 C C . VAL A 1 682 ? -41.438 -20.851 1.497 1.00 69.62 682 VAL A C 1
ATOM 5527 O O . VAL A 1 682 ? -42.012 -21.419 0.568 1.00 69.62 682 VAL A O 1
ATOM 5530 N N . PHE A 1 683 ? -40.198 -21.191 1.869 1.00 70.94 683 PHE A N 1
ATOM 5531 C CA . PHE A 1 683 ? -39.364 -22.192 1.198 1.00 70.94 683 PHE A CA 1
ATOM 5532 C C . PHE A 1 683 ? -38.691 -23.127 2.205 1.00 70.94 683 PHE A C 1
ATOM 5534 O O . PHE A 1 683 ? -38.248 -22.713 3.276 1.00 70.94 683 PHE A O 1
ATOM 5541 N N . CYS A 1 684 ? -38.564 -24.397 1.834 1.00 75.69 684 CYS A N 1
ATOM 5542 C CA . CYS A 1 684 ? -37.950 -25.435 2.641 1.00 75.69 684 CYS A CA 1
ATOM 5543 C C . CYS A 1 684 ? -36.431 -25.240 2.737 1.00 75.69 684 CYS A C 1
ATOM 5545 O O . CYS A 1 684 ? -35.699 -25.571 1.801 1.00 75.69 684 CYS A O 1
ATOM 5547 N N . ASN A 1 685 ? -35.941 -24.829 3.908 1.00 73.75 685 ASN A N 1
ATOM 5548 C CA . ASN A 1 685 ? -34.511 -24.674 4.217 1.00 73.75 685 ASN A CA 1
ATOM 5549 C C . ASN A 1 685 ? -33.628 -25.893 3.843 1.00 73.75 685 ASN A C 1
ATOM 5551 O O . ASN A 1 685 ? -32.454 -25.725 3.532 1.00 73.75 685 ASN A O 1
ATOM 5555 N N . LYS A 1 686 ? -34.192 -27.109 3.823 1.00 74.38 686 LYS A N 1
ATOM 5556 C CA . LYS A 1 686 ? -33.489 -28.362 3.500 1.00 74.38 686 LYS A CA 1
ATOM 5557 C C . LYS A 1 686 ? -33.438 -28.735 2.008 1.00 74.38 686 LYS A C 1
ATOM 5559 O O . LYS A 1 686 ? -32.622 -29.575 1.637 1.00 74.38 686 LYS A O 1
ATOM 5564 N N . CYS A 1 687 ? -34.306 -28.189 1.149 1.00 80.56 687 CYS A N 1
ATOM 5565 C CA . CYS A 1 687 ? -34.350 -28.578 -0.276 1.00 80.56 687 CYS A CA 1
ATOM 5566 C C . CYS A 1 687 ? -34.673 -27.451 -1.276 1.00 80.56 687 CYS A C 1
ATOM 5568 O O . CYS A 1 687 ? -34.772 -27.721 -2.472 1.00 80.56 687 CYS A O 1
ATOM 5570 N N . GLY A 1 688 ? -34.849 -26.213 -0.807 1.00 72.75 688 GLY A N 1
ATOM 5571 C CA . GLY A 1 688 ? -35.131 -25.029 -1.626 1.00 72.75 688 GLY A CA 1
ATOM 5572 C C . GLY A 1 688 ? -36.537 -24.961 -2.231 1.00 72.75 688 GLY A C 1
ATOM 5573 O O . GLY A 1 688 ? -36.893 -23.932 -2.798 1.00 72.75 688 GLY A O 1
ATOM 5574 N N . ASP A 1 689 ? -37.340 -26.022 -2.126 1.00 75.56 689 ASP A N 1
ATOM 5575 C CA . ASP A 1 689 ? -38.681 -26.057 -2.715 1.00 75.56 689 ASP A CA 1
ATOM 5576 C C . ASP A 1 689 ? -39.698 -25.250 -1.899 1.00 75.56 689 ASP A C 1
ATOM 5578 O O . ASP A 1 689 ? -39.521 -25.046 -0.695 1.00 75.56 689 ASP A O 1
ATOM 5582 N N . ARG A 1 690 ? -40.767 -24.789 -2.548 1.00 74.75 690 ARG A N 1
ATOM 5583 C CA . ARG A 1 690 ? -41.827 -24.010 -1.897 1.00 74.75 690 ARG A CA 1
ATOM 5584 C C . ARG A 1 690 ? -42.681 -24.927 -1.011 1.00 74.75 690 ARG A C 1
ATOM 5586 O O . ARG A 1 690 ? -42.948 -26.068 -1.391 1.00 74.75 690 ARG A O 1
ATOM 5593 N N . LEU A 1 691 ? -43.055 -24.443 0.174 1.00 69.50 691 LEU A N 1
ATOM 5594 C CA . LEU A 1 691 ? -43.813 -25.210 1.177 1.00 69.50 691 LEU A CA 1
ATOM 5595 C C . LEU A 1 691 ? -45.320 -25.267 0.849 1.00 69.50 691 LEU A C 1
ATOM 5597 O O . LEU A 1 691 ? -45.853 -24.242 0.365 1.00 69.50 691 LEU A O 1
#

Mean predicted aligned error: 23.29 Å

Solvent-accessible surface area (backbone atoms only — not comparable to full-atom values): 42164 Å² total; per-residue (Å²): 131,88,80,89,77,82,83,74,66,73,62,58,65,46,50,55,52,50,36,51,54,48,23,77,73,68,78,44,76,56,80,50,31,39,61,72,64,48,49,57,40,49,54,50,51,31,59,78,68,72,53,93,46,69,62,60,51,47,57,47,35,74,76,27,68,70,51,44,51,52,49,52,56,61,62,55,79,64,82,80,45,42,56,71,58,57,72,60,50,54,48,46,48,59,55,46,54,56,62,51,71,80,55,58,85,66,40,74,46,30,33,38,25,44,58,26,33,54,30,36,52,49,49,38,53,38,52,51,50,44,75,70,42,52,89,54,48,86,41,39,50,60,38,36,39,27,22,22,78,53,64,68,32,36,56,42,27,70,66,36,62,42,51,58,80,63,50,70,75,48,60,68,71,52,48,70,71,45,40,46,78,60,64,97,56,28,30,31,55,40,64,84,50,49,76,34,52,48,68,46,83,46,47,84,78,31,45,86,78,74,65,70,18,48,36,37,38,46,46,80,44,63,82,49,36,30,73,66,51,42,36,51,44,52,53,51,50,48,71,18,34,33,89,74,13,37,40,37,44,26,95,95,49,76,59,79,82,45,53,76,49,41,43,78,48,97,43,91,44,38,29,31,43,39,97,59,95,71,90,78,84,81,71,47,56,79,73,57,52,68,70,54,52,61,50,46,64,74,42,69,86,55,86,59,93,67,50,74,67,53,56,47,52,52,51,49,68,79,62,58,93,52,30,34,36,35,21,43,86,86,35,38,59,78,46,77,42,74,81,51,78,90,52,43,53,86,69,93,74,81,94,64,66,31,51,72,70,25,32,47,74,80,50,29,62,56,53,52,51,46,49,52,51,28,71,75,67,71,48,68,42,69,56,68,80,43,73,42,80,56,94,97,37,84,43,40,34,32,46,36,39,31,64,50,98,59,64,59,93,85,42,55,37,33,39,40,34,50,40,79,49,80,93,53,72,69,56,68,61,42,61,75,67,50,81,48,71,70,48,55,57,48,50,50,49,52,51,50,54,51,52,48,49,52,49,54,51,51,51,52,49,49,54,52,48,52,51,53,49,53,52,52,50,50,53,51,53,52,51,49,51,53,51,53,52,53,49,50,53,49,52,53,50,50,50,52,48,50,51,52,49,49,55,47,53,51,49,52,48,52,52,49,53,52,47,52,52,49,57,50,49,54,50,51,49,50,53,54,45,53,50,49,51,52,52,52,48,51,50,49,52,51,50,51,52,50,52,50,50,52,50,50,53,58,62,64,73,68,74,84,84,91,88,83,90,81,90,79,86,86,87,82,88,79,89,85,81,89,80,89,84,89,80,88,83,86,83,88,82,89,82,82,88,86,80,88,86,84,87,88,84,88,86,86,88,85,86,82,87,87,88,82,83,90,85,90,87,88,86,89,83,88,88,85,86,88,85,86,86,87,82,90,89,86,91,87,87,88,84,82,88,87,88,87,88,85,85,88,84,88,82,87,81,91,80,91,83,81,84,84,79,86,82,80,87,63,69,47,62,29,92,88,77,67,50,73,40,58,73,89,51,70,47,35,92,89,74,71,47,74,96

Organism: NCBI:txid412755

Foldseek 3Di:
DDDDDDCDDPVVVLLVLLQVLLCVVQVARLVQWDSVLLVVLLVVVCVVVVHDDSVVVSVVVVVDVPVNVVSNVSSLPLDDAACAPVVLVVVVLVVVLVLCVPDDQAEEAEEEEESCFLPRVLLNVLLSVCVNCPPCSVSYNAAYEYEDSDPVSLVNNLQQKDFPVRCPPDDVVSCVVFWDDDDDGITHGDVSSSVRYDRDYDDLQADQDAAAHQEYEYEPPCNGGDLVSLQLSLLSVLRRYDQFHKYFYYPVDDCVSPCVQWDADPRNGMTTGDPDDDDDPNDHNVPDDVVVVVVVVVCVVPPDPDDPVRVVVVVCLVPPPWWKFKAFPQQATPDTGDDCVVFFAQDPDDDGRHNLNGGDVQCNVVVVLQSVVCVVPVAKDKDDFRWDDDPNDIWTKIKIKHWDPDADPNITMIMITIDTDDDDVVVVVVVVVPPDPVVVVVVVVVVVVVVVSVVVVVVVVVVVVVVVVVVVVVVVVVVVVVVVVVVVVVVVVVVVVVVVVVVVVVVVVVVVVVVVVVVVVVVVVVVVVVVVVVVVVVVVVVVVVVVVVVVVVVVVPPDDDDDDDDDDDDDDDDDDDDDDDDDDDDDDDDDDDDDDDDDDDDDDDDDDDDDDDDDDDDDDDDDDDDDDDDDDDDDDDDDDDDDDDDDDDDDDDDDDDDDDDDDDFDWDADPPPGDIDGPPDQADPVPRHGD

InterPro domains:
  IPR000780 MCP methyltransferase, CheR-type [PR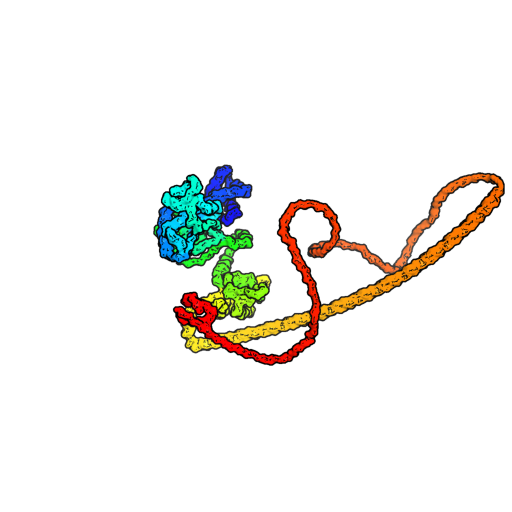00996] (34-47)
  IPR000780 MCP methyltransferase, CheR-type [PR00996] (71-83)
  IPR000780 MCP methyltransferase, CheR-type [PR00996] (110-130)
  IPR000780 MCP methyltransferase, CheR-type [PR00996] (146-162)
  IPR000780 MCP methyltransferase, CheR-type [PR00996] (213-227)
  IPR000780 MCP methyltransferase, CheR-type [PR00996] (232-255)
  IPR000780 MCP methyltransferase, CheR-type [PS50123] (3-276)
  IPR000780 MCP methyltransferase, CheR-type [SM00138] (12-273)
  IPR022641 Chemotaxis receptor methyltransferase CheR, N-terminal [PF03705] (16-65)
  IPR022642 MCP methyltransferase, CheR-type, SAM-binding domain, C-terminal [PF01739] (79-269)
  IPR029063 S-adenosyl-L-methionine-dependent methyltransferase superfamily [G3DSA:3.40.50.150] (77-274)
  IPR029063 S-adenosyl-L-methionine-dependent methyltransferase superfamily [SSF53335] (78-264)
  IPR036804 Chemotaxis receptor methyltransferase CheR, N-terminal domain superfamily [G3DSA:1.10.155.10] (3-75)
  IPR050903 Bacterial Chemotaxis Protein Methyltransferase [PTHR24422] (4-529)

Nearest PDB structures (foldseek):
  5ftw-assembly1_A  TM=9.026E-01  e=5.862E-22  Bacillus subtilis
  5xlx-assembly1_D  TM=9.226E-01  e=1.566E-16  Pseudomonas aeruginosa PAO1
  5xly-assembly1_A  TM=7.085E-01  e=6.414E-18  Pseudomonas aeruginosa PAO1
  3mxq-assembly1_A  TM=5.789E-01  e=2.217E-05  Vibrio cholerae O1 biovar El Tor str. N16961
  8a6x-assembly1_B  TM=5.212E-01  e=1.601E-03  Pseudomonas putida KT2440

Radius of gyration: 52.44 Å; Cα contacts (8 Å, |Δi|>4): 655; chains: 1; bounding box: 122×176×96 Å